Protein AF-A0ABD2X0H5-F1 (afdb_monomer_lite)

pLDDT: mean 82.99, std 13.3, range [27.17, 97.62]

Foldseek 3Di:
DDDQDQKDWDKDWDDLDPPDIEIEIETDDDLPDDVVSLLVVLVVCCVVQQPGPFYKYWYFSNAADVVQQHPDGDPSVVSNCVSCVNRQKDWPRDDNDFQFADPVGGGNRTTMITHPVQSVQKADWDFDPDDPVDRGTDTDIDGHRDDDDPDCPVDDDPPPDPCRQVVQCVLCVQLQPDDFPAQWHWDDDRPDIDIDHDDPDQVVVQVRVLRSLVVSQVSCVVSVHHDPQVPDAAAAADPDPDDDWHWHDHPPDTHIHDQWDADPNQIAGSDLLSLVRLVVLLVVLQVLLVVVVVQQQLPPHDFLVVLVVNLVVSLCSNLPVLLRNLVNVVDCVRCVSSQVSSLSSLCSSLSHDPPFDSLLSCLLSLHQGSSLVSVLVNVCVVVPPPPCNVVSVVVSQVVSLVCLVPDPGQVQLCVVPVRSVCSSPDPDDTNGSVNSCLNRQNDPQQCNVCVVPVVGDQADPVGRVDGGTSVVLVPDPPNDDD

Structure (mmCIF, N/CA/C/O backbone):
data_AF-A0ABD2X0H5-F1
#
_entry.id   AF-A0ABD2X0H5-F1
#
loop_
_atom_site.group_PDB
_atom_site.id
_atom_site.type_symbol
_atom_site.label_atom_id
_atom_site.label_alt_id
_atom_site.label_comp_id
_atom_site.label_asym_id
_atom_site.label_entity_id
_atom_site.label_seq_id
_atom_site.pdbx_PDB_ins_code
_atom_site.Cartn_x
_atom_site.Cartn_y
_atom_site.Cartn_z
_atom_site.occupancy
_atom_site.B_iso_or_equiv
_atom_site.auth_seq_id
_atom_site.auth_comp_id
_atom_site.auth_asym_id
_atom_site.auth_atom_id
_atom_site.pdbx_PDB_model_num
ATOM 1 N N . MET A 1 1 ? 12.742 -14.438 -10.756 1.00 27.17 1 MET A N 1
ATOM 2 C CA . MET A 1 1 ? 14.222 -14.346 -10.771 1.00 27.17 1 MET A CA 1
ATOM 3 C C . MET A 1 1 ? 14.681 -13.813 -9.422 1.00 27.17 1 MET A C 1
ATOM 5 O O . MET A 1 1 ? 14.434 -12.652 -9.131 1.00 27.17 1 MET A O 1
ATOM 9 N N . SER A 1 2 ? 15.278 -14.668 -8.593 1.00 29.08 2 SER A N 1
ATOM 10 C CA . SER A 1 2 ? 15.704 -14.354 -7.225 1.00 29.08 2 SER A CA 1
ATOM 11 C C . SER A 1 2 ? 16.773 -13.254 -7.202 1.00 29.08 2 SER A C 1
ATOM 13 O O . SER A 1 2 ? 17.802 -13.335 -7.887 1.00 29.08 2 SER A O 1
ATOM 15 N N . GLY A 1 3 ? 16.484 -12.186 -6.456 1.00 34.19 3 GLY A N 1
ATOM 16 C CA . GLY A 1 3 ? 17.413 -11.093 -6.197 1.00 34.19 3 GLY A CA 1
ATOM 17 C C . GLY A 1 3 ? 18.642 -11.601 -5.446 1.00 34.19 3 GLY A C 1
ATOM 18 O O . GLY A 1 3 ? 18.549 -12.518 -4.636 1.00 34.19 3 GLY A O 1
ATOM 19 N N . ALA A 1 4 ? 19.805 -11.016 -5.725 1.00 40.25 4 ALA A N 1
ATOM 20 C CA . ALA A 1 4 ? 20.931 -11.124 -4.809 1.00 40.25 4 ALA A CA 1
ATOM 21 C C . ALA A 1 4 ? 20.521 -10.383 -3.527 1.00 40.25 4 ALA A C 1
ATOM 23 O O . ALA A 1 4 ? 20.528 -9.155 -3.497 1.00 40.25 4 ALA A O 1
ATOM 24 N N . GLY A 1 5 ? 20.019 -11.124 -2.537 1.00 53.34 5 GLY A N 1
ATOM 25 C CA . GLY A 1 5 ? 19.718 -10.579 -1.218 1.00 53.34 5 GLY A CA 1
ATOM 26 C C . GLY A 1 5 ? 21.003 -10.157 -0.508 1.00 53.34 5 GLY A C 1
ATOM 27 O O . GLY A 1 5 ? 22.088 -10.616 -0.859 1.00 53.34 5 GLY A O 1
ATOM 28 N N . THR A 1 6 ? 20.882 -9.287 0.487 1.00 69.44 6 THR A N 1
ATOM 29 C CA . THR A 1 6 ? 21.948 -9.034 1.466 1.00 69.44 6 THR A CA 1
ATOM 30 C C . THR A 1 6 ? 21.910 -10.162 2.502 1.00 69.44 6 THR A C 1
ATOM 32 O O . THR A 1 6 ? 20.804 -10.586 2.849 1.00 69.44 6 THR A O 1
ATOM 35 N N . PRO A 1 7 ? 23.051 -10.674 2.998 1.00 70.62 7 PRO A N 1
ATOM 36 C CA . PRO A 1 7 ? 23.034 -11.626 4.103 1.00 70.62 7 PRO A CA 1
ATOM 37 C C . PRO A 1 7 ? 22.394 -10.989 5.341 1.00 70.62 7 PRO A C 1
ATOM 39 O O . PRO A 1 7 ? 22.636 -9.817 5.636 1.00 70.62 7 PRO A O 1
ATOM 42 N N . ILE A 1 8 ? 21.568 -11.752 6.054 1.00 71.25 8 ILE A N 1
ATOM 43 C CA . ILE A 1 8 ? 20.880 -11.302 7.269 1.00 71.25 8 ILE A CA 1
ATOM 44 C C . ILE A 1 8 ? 21.311 -12.203 8.422 1.00 71.25 8 ILE A C 1
ATOM 46 O O . ILE A 1 8 ? 21.348 -13.424 8.294 1.00 71.25 8 ILE A O 1
ATOM 50 N N . LYS A 1 9 ? 21.616 -11.584 9.559 1.00 71.38 9 LYS A N 1
ATOM 51 C CA . LYS A 1 9 ? 21.846 -12.257 10.835 1.00 71.38 9 LYS A CA 1
ATOM 52 C C . LYS A 1 9 ? 21.079 -11.498 11.910 1.00 71.38 9 LYS A C 1
ATOM 54 O O . LYS A 1 9 ? 21.276 -10.291 12.047 1.00 71.38 9 LYS A O 1
ATOM 59 N N . SER A 1 10 ? 20.243 -12.191 12.675 1.00 66.38 10 SER A N 1
ATOM 60 C CA . SER A 1 10 ? 19.565 -11.634 13.850 1.00 66.38 10 SER A CA 1
ATOM 61 C C . SER A 1 10 ? 19.774 -12.527 15.066 1.00 66.38 10 SER A C 1
ATOM 63 O O . SER A 1 10 ? 19.732 -13.749 14.952 1.00 66.38 10 SER A O 1
ATOM 65 N N . ALA A 1 11 ? 19.986 -11.912 16.229 1.00 66.00 11 ALA A N 1
ATOM 66 C CA . ALA A 1 11 ? 20.168 -12.602 17.499 1.00 66.00 11 ALA A CA 1
ATOM 67 C C . ALA A 1 11 ? 18.983 -12.307 18.426 1.00 66.00 11 ALA A C 1
ATOM 69 O O . ALA A 1 11 ? 18.693 -11.143 18.711 1.00 66.00 11 ALA A O 1
ATOM 70 N N . SER A 1 12 ? 18.333 -13.358 18.917 1.00 62.69 12 SER A N 1
ATOM 71 C CA . SER A 1 12 ? 17.186 -13.290 19.826 1.00 62.69 12 SER A CA 1
ATOM 72 C C . SER A 1 12 ? 17.480 -14.084 21.094 1.00 62.69 12 SER A C 1
ATOM 74 O O . SER A 1 12 ? 18.197 -15.083 21.061 1.00 62.69 12 SER A O 1
ATOM 76 N N . PHE A 1 13 ? 16.934 -13.655 22.230 1.00 62.84 13 PHE A N 1
ATOM 77 C CA . PHE A 1 13 ? 17.097 -14.374 23.494 1.00 62.84 13 PHE A CA 1
ATOM 78 C C . PHE A 1 13 ? 15.845 -15.177 23.831 1.00 62.84 13 PHE A C 1
ATOM 80 O O . PHE A 1 13 ? 14.739 -14.652 23.735 1.00 62.84 13 PHE A O 1
ATOM 87 N N . PHE A 1 14 ? 16.024 -16.412 24.297 1.00 57.78 14 PHE A N 1
ATOM 88 C CA . PHE A 1 14 ? 14.943 -17.260 24.800 1.00 57.78 14 PHE A CA 1
ATOM 89 C C . PHE A 1 14 ? 15.342 -17.915 26.127 1.00 57.78 14 PHE A C 1
ATOM 91 O O . PHE A 1 14 ? 16.523 -18.124 26.403 1.00 57.78 14 PHE A O 1
ATOM 98 N N . HIS A 1 15 ? 14.372 -18.232 26.981 1.00 57.41 15 HIS A N 1
ATOM 99 C CA . HIS A 1 15 ? 14.632 -18.748 28.327 1.00 57.41 15 HIS A CA 1
ATOM 100 C C . HIS A 1 15 ? 14.224 -20.220 28.423 1.00 57.41 15 HIS A C 1
ATOM 102 O O . HIS A 1 15 ? 13.106 -20.571 28.061 1.00 57.41 15 HIS A O 1
ATOM 108 N N . LEU A 1 16 ? 15.128 -21.062 28.932 1.00 54.50 16 LEU A N 1
ATOM 109 C CA . LEU A 1 16 ? 14.869 -22.484 29.230 1.00 54.50 16 LEU A CA 1
ATOM 110 C C . LEU A 1 16 ? 14.770 -22.743 30.748 1.00 54.50 16 LEU A C 1
ATOM 112 O O . LEU A 1 16 ? 14.510 -23.861 31.179 1.00 54.50 16 LEU A O 1
ATOM 116 N N . GLY A 1 17 ? 14.945 -21.695 31.563 1.00 52.09 17 GLY A N 1
ATOM 117 C CA . GLY A 1 17 ? 14.845 -21.710 33.021 1.00 52.09 17 GLY A CA 1
ATOM 118 C C . GLY A 1 17 ? 15.084 -20.313 33.623 1.00 52.09 17 GLY A C 1
ATOM 119 O O . GLY A 1 17 ? 15.512 -19.407 32.904 1.00 52.09 17 GLY A O 1
ATOM 120 N N . PRO A 1 18 ? 14.846 -20.117 34.936 1.00 42.19 18 PRO A N 1
ATOM 121 C CA . PRO A 1 18 ? 14.841 -18.799 35.589 1.00 42.19 18 PRO A CA 1
ATOM 122 C C . PRO A 1 18 ? 16.179 -18.045 35.530 1.00 42.19 18 PRO A C 1
ATOM 124 O O . PRO A 1 18 ? 16.180 -16.823 35.596 1.00 42.19 18 PRO A O 1
ATOM 127 N N . ASN A 1 19 ? 17.297 -18.755 35.345 1.00 49.94 19 ASN A N 1
ATOM 128 C CA . ASN A 1 19 ? 18.642 -18.174 35.240 1.00 49.94 19 ASN A CA 1
ATOM 129 C C . ASN A 1 19 ? 19.384 -18.601 33.960 1.00 49.94 19 ASN A C 1
ATOM 131 O O . ASN A 1 19 ? 20.597 -18.429 33.867 1.00 49.94 19 ASN A O 1
ATOM 135 N N . GLN A 1 20 ? 18.679 -19.173 32.976 1.00 57.28 20 GLN A N 1
ATOM 136 C CA . GLN A 1 20 ? 19.289 -19.686 31.748 1.00 57.28 20 GLN A CA 1
ATOM 137 C C . GLN A 1 20 ? 18.771 -18.901 30.545 1.00 57.28 20 GLN A C 1
ATOM 139 O O . GLN A 1 20 ? 17.729 -19.214 29.962 1.00 57.28 20 GLN A O 1
ATOM 144 N N . ARG A 1 21 ? 19.508 -17.838 30.214 1.00 61.00 21 ARG A N 1
ATOM 145 C CA . ARG A 1 21 ? 19.290 -17.008 29.030 1.00 61.00 21 ARG A CA 1
ATOM 146 C C . ARG A 1 21 ? 20.032 -17.639 27.856 1.00 61.00 21 ARG A C 1
ATOM 148 O O . ARG A 1 21 ? 21.257 -17.613 27.813 1.00 61.00 21 ARG A O 1
ATOM 155 N N . ASN A 1 22 ? 19.280 -18.199 26.924 1.00 71.12 22 ASN A N 1
ATOM 156 C CA . ASN A 1 22 ? 19.800 -18.848 25.729 1.00 71.12 22 ASN A CA 1
ATOM 157 C C . ASN A 1 22 ? 19.746 -17.876 24.560 1.00 71.12 22 ASN A C 1
ATOM 159 O O . ASN A 1 22 ? 18.907 -16.969 24.525 1.00 71.12 22 ASN A O 1
ATOM 163 N N . LEU A 1 23 ? 20.646 -18.068 23.606 1.00 77.00 23 LEU A N 1
ATOM 164 C CA . LEU A 1 23 ? 20.748 -17.223 22.427 1.00 77.00 23 LEU A CA 1
ATOM 165 C C . LEU A 1 23 ? 20.395 -18.026 21.180 1.00 77.00 23 LEU A C 1
ATOM 167 O O . LEU A 1 23 ? 20.904 -19.127 20.982 1.00 77.00 23 LEU A O 1
ATOM 171 N N . PHE A 1 24 ? 19.524 -17.463 20.352 1.00 82.38 24 PHE A N 1
ATOM 172 C CA . PHE A 1 24 ? 19.143 -17.998 19.055 1.00 82.38 24 PHE A CA 1
ATOM 173 C C . PHE A 1 24 ? 19.631 -17.046 17.966 1.00 82.38 24 PHE A C 1
ATOM 175 O O . PHE A 1 24 ? 19.215 -15.887 17.926 1.00 82.38 24 PHE A O 1
ATOM 182 N N . PHE A 1 25 ? 20.500 -17.525 17.082 1.00 83.19 25 PHE A N 1
ATOM 183 C CA . PHE A 1 25 ? 20.864 -16.816 15.861 1.00 83.19 25 PHE A CA 1
ATOM 184 C C . PHE A 1 25 ? 20.042 -17.341 14.693 1.00 83.19 25 PHE A C 1
ATOM 186 O O . PHE A 1 25 ? 20.152 -18.513 14.343 1.00 83.19 25 PHE A O 1
ATOM 193 N N . SER A 1 26 ? 19.280 -16.450 14.063 1.00 86.19 26 SER A N 1
ATOM 194 C CA . SER A 1 26 ? 18.659 -16.700 12.764 1.00 86.19 26 SER A CA 1
ATOM 195 C C . SER A 1 26 ? 19.573 -16.169 11.666 1.00 86.19 26 SER A C 1
ATOM 197 O O . SER A 1 26 ? 19.948 -14.991 11.687 1.00 86.19 26 SER A O 1
ATOM 199 N N . VAL A 1 27 ? 19.929 -17.022 10.708 1.00 87.75 27 VAL A N 1
ATOM 200 C CA . VAL A 1 27 ? 20.882 -16.702 9.637 1.00 87.75 27 VAL A CA 1
ATOM 201 C C . VAL A 1 27 ? 20.232 -16.891 8.270 1.00 87.75 27 VAL A C 1
ATOM 203 O O . VAL A 1 27 ? 19.562 -17.884 8.020 1.00 87.75 27 VAL A O 1
ATOM 206 N N . TYR A 1 28 ? 20.449 -15.939 7.369 1.00 90.81 28 TYR A N 1
ATOM 207 C CA . TYR A 1 28 ? 20.113 -16.071 5.957 1.00 90.81 28 TYR A CA 1
ATOM 208 C C . TYR A 1 28 ? 21.317 -15.676 5.105 1.00 90.81 28 TYR A C 1
ATOM 210 O O . TYR A 1 28 ? 21.756 -14.520 5.112 1.00 90.81 28 TYR A O 1
ATOM 218 N N . ALA A 1 29 ? 21.835 -16.637 4.350 1.00 90.25 29 ALA A N 1
ATOM 219 C CA . ALA A 1 29 ? 22.907 -16.462 3.389 1.00 90.25 29 ALA A CA 1
ATOM 220 C C . ALA A 1 29 ? 22.355 -16.682 1.969 1.00 90.25 29 ALA A C 1
ATOM 222 O O . ALA A 1 29 ? 22.099 -17.819 1.584 1.00 90.25 29 ALA A O 1
ATOM 223 N N . PRO A 1 30 ? 22.195 -15.623 1.160 1.00 86.62 30 PRO A N 1
ATOM 224 C CA . PRO A 1 30 ? 21.623 -15.719 -0.178 1.00 86.62 30 PRO A CA 1
ATOM 225 C C . PRO A 1 30 ? 22.343 -16.730 -1.096 1.00 86.62 30 PRO A C 1
ATOM 227 O O . PRO A 1 30 ? 23.578 -16.841 -1.070 1.00 86.62 30 PRO A O 1
ATOM 230 N N . PRO A 1 31 ? 21.631 -17.375 -2.040 1.00 85.75 31 PRO A N 1
ATOM 231 C CA . PRO A 1 31 ? 22.226 -18.371 -2.936 1.00 85.75 31 PRO A CA 1
ATOM 232 C C . PRO A 1 31 ? 23.354 -17.790 -3.799 1.00 85.75 31 PRO A C 1
ATOM 234 O O . PRO A 1 31 ? 24.345 -18.456 -4.084 1.00 85.75 31 PRO A O 1
ATOM 237 N N . ARG A 1 32 ? 23.251 -16.509 -4.175 1.00 86.00 32 ARG A N 1
ATOM 238 C CA . ARG A 1 32 ? 24.222 -15.803 -5.031 1.00 86.00 32 ARG A CA 1
ATOM 239 C C . ARG A 1 32 ? 25.198 -14.898 -4.267 1.00 86.00 32 ARG A C 1
ATOM 241 O O . ARG A 1 32 ? 25.796 -14.025 -4.886 1.00 86.00 32 ARG A O 1
ATOM 248 N N . LEU A 1 33 ? 25.331 -15.069 -2.951 1.00 87.06 33 LEU A N 1
ATOM 249 C CA . LEU A 1 33 ? 26.306 -14.322 -2.151 1.00 87.06 33 LEU A CA 1
ATOM 250 C C . LEU A 1 33 ? 27.745 -14.582 -2.649 1.00 87.06 33 LEU A C 1
ATOM 252 O O . LEU A 1 33 ? 28.077 -15.708 -3.013 1.00 87.06 33 LEU A O 1
ATOM 256 N N . ALA A 1 34 ? 28.612 -13.572 -2.708 1.00 88.38 34 ALA A N 1
ATOM 257 C CA . ALA A 1 34 ? 30.010 -13.833 -3.051 1.00 88.38 34 ALA A CA 1
ATOM 258 C C . ALA A 1 34 ? 30.678 -14.635 -1.923 1.00 88.38 34 ALA A C 1
ATOM 260 O O . ALA A 1 34 ? 30.362 -14.423 -0.753 1.00 88.38 34 ALA A O 1
ATOM 261 N N . ASP A 1 35 ? 31.609 -15.535 -2.251 1.00 86.69 35 ASP A N 1
ATOM 262 C CA . ASP A 1 35 ? 32.238 -16.381 -1.229 1.00 86.69 35 ASP A CA 1
ATOM 263 C C . ASP A 1 35 ? 32.941 -15.538 -0.157 1.00 86.69 35 ASP A C 1
ATOM 265 O O . ASP A 1 35 ? 32.780 -15.815 1.025 1.00 86.69 35 ASP A O 1
ATOM 269 N N . GLY A 1 36 ? 33.610 -14.442 -0.542 1.00 87.69 36 GLY A N 1
ATOM 270 C CA . GLY A 1 36 ? 34.208 -13.482 0.397 1.00 87.69 36 GLY A CA 1
ATOM 271 C C . GLY A 1 36 ? 33.214 -12.928 1.425 1.00 87.69 36 GLY A C 1
ATOM 272 O O . GLY A 1 36 ? 33.494 -12.954 2.621 1.00 87.69 36 GLY A O 1
ATOM 273 N N . ASP A 1 37 ? 32.027 -12.513 0.977 1.00 88.81 37 ASP A N 1
ATOM 274 C CA . ASP A 1 37 ? 30.971 -12.001 1.860 1.00 88.81 37 ASP A CA 1
ATOM 275 C C . ASP A 1 37 ? 30.382 -13.109 2.747 1.00 88.81 37 ASP A C 1
ATOM 277 O O . ASP A 1 37 ? 29.987 -12.856 3.887 1.00 88.81 37 ASP A O 1
ATOM 281 N N . PHE A 1 38 ? 30.341 -14.350 2.249 1.00 90.75 38 PHE A N 1
ATOM 282 C CA . PHE A 1 38 ? 29.941 -15.515 3.037 1.00 90.75 38 PHE A CA 1
ATOM 283 C C . PHE A 1 38 ? 30.953 -15.807 4.155 1.00 90.75 38 PHE A C 1
ATOM 285 O O . PHE A 1 38 ? 30.546 -16.011 5.296 1.00 90.75 38 PHE A O 1
ATOM 292 N N . TYR A 1 39 ? 32.260 -15.736 3.876 1.00 90.44 39 TYR A N 1
ATOM 293 C CA . TYR A 1 39 ? 33.292 -15.844 4.914 1.00 90.44 39 TYR A CA 1
ATOM 294 C C . TYR A 1 39 ? 33.156 -14.732 5.959 1.00 90.44 39 TYR A C 1
ATOM 296 O O . TYR A 1 39 ? 33.197 -15.015 7.152 1.00 90.44 39 TYR A O 1
ATOM 304 N N . THR A 1 40 ? 32.925 -13.482 5.542 1.00 90.56 40 THR A N 1
ATOM 305 C CA . THR A 1 40 ? 32.690 -12.370 6.480 1.00 90.56 40 THR A CA 1
ATOM 306 C C . THR A 1 40 ? 31.456 -12.603 7.355 1.00 90.56 40 THR A C 1
ATOM 308 O O . THR A 1 40 ? 31.511 -12.362 8.561 1.00 90.56 40 THR A O 1
ATOM 311 N N . LEU A 1 41 ? 30.355 -13.111 6.788 1.00 90.12 41 LEU A N 1
ATOM 312 C CA . LEU A 1 41 ? 29.164 -13.483 7.557 1.00 90.12 41 LEU A CA 1
ATOM 313 C C . LEU A 1 41 ? 29.497 -14.525 8.635 1.00 90.12 41 LEU A C 1
ATOM 315 O O . LEU A 1 41 ? 29.102 -14.343 9.787 1.00 90.12 41 LEU A O 1
ATOM 319 N N . LEU A 1 42 ? 30.234 -15.580 8.277 1.00 91.38 42 LEU A N 1
ATOM 320 C CA . LEU A 1 42 ? 30.636 -16.632 9.213 1.00 91.38 42 LEU A CA 1
ATOM 321 C C . LEU A 1 42 ? 31.544 -16.092 10.324 1.00 91.38 42 LEU A C 1
ATOM 323 O O . LEU A 1 42 ? 31.273 -16.356 11.494 1.00 91.38 42 LEU A O 1
ATOM 327 N N . THR A 1 43 ? 32.553 -15.282 9.992 1.00 90.19 43 THR A N 1
ATOM 328 C CA . THR A 1 43 ? 33.430 -14.643 10.989 1.00 90.19 43 THR A CA 1
ATOM 329 C C . THR A 1 43 ? 32.624 -13.818 11.991 1.00 90.19 43 THR A C 1
ATOM 331 O O . THR A 1 43 ? 32.795 -13.976 13.197 1.00 90.19 43 THR A O 1
ATOM 334 N N . ASN A 1 44 ? 31.667 -13.017 11.514 1.00 88.50 44 ASN A N 1
ATOM 335 C CA . ASN A 1 44 ? 30.814 -12.203 12.382 1.00 88.50 44 ASN A CA 1
ATOM 336 C C . ASN A 1 44 ? 29.892 -13.046 13.280 1.00 88.50 44 ASN A C 1
ATOM 338 O O . ASN A 1 44 ? 29.502 -12.599 14.357 1.00 88.50 44 ASN A O 1
ATOM 342 N N . ILE A 1 45 ? 29.462 -14.228 12.826 1.00 88.56 45 ILE A N 1
ATOM 343 C CA . ILE A 1 45 ? 28.702 -15.165 13.666 1.00 88.56 45 ILE A CA 1
ATOM 344 C C . ILE A 1 45 ? 29.619 -15.722 14.755 1.00 88.56 45 ILE A C 1
ATOM 346 O O . ILE A 1 45 ? 29.235 -15.711 15.921 1.00 88.56 45 ILE A O 1
ATOM 350 N N . ILE A 1 46 ? 30.833 -16.152 14.394 1.00 87.94 46 ILE A N 1
ATOM 351 C CA . ILE A 1 46 ? 31.800 -16.713 15.344 1.00 87.94 46 ILE A CA 1
ATOM 352 C C . ILE A 1 46 ? 32.136 -15.711 16.444 1.00 87.94 46 ILE A C 1
ATOM 354 O O . ILE A 1 46 ? 32.051 -16.055 17.621 1.00 87.94 46 ILE A O 1
ATOM 358 N N . GLU A 1 47 ? 32.487 -14.478 16.080 1.00 86.81 47 GLU A N 1
ATOM 359 C CA . GLU A 1 47 ? 32.892 -13.451 17.044 1.00 86.81 47 GLU A CA 1
ATOM 360 C C . GLU A 1 47 ? 31.794 -13.149 18.071 1.00 86.81 47 GLU A C 1
ATOM 362 O O . GLU A 1 47 ? 32.076 -13.037 19.263 1.00 86.81 47 GLU A O 1
ATOM 367 N N . GLU A 1 48 ? 30.533 -13.079 17.642 1.00 84.94 48 GLU A N 1
ATOM 368 C CA . GLU A 1 48 ? 29.413 -12.795 18.544 1.00 84.94 48 GLU A CA 1
ATOM 369 C C . GLU A 1 48 ? 28.958 -14.015 19.357 1.00 84.94 48 GLU A C 1
ATOM 371 O O . GLU A 1 48 ? 28.455 -13.861 20.475 1.00 84.94 48 GLU A O 1
ATOM 376 N N . ALA A 1 49 ? 29.119 -15.222 18.812 1.00 85.12 49 ALA A N 1
ATOM 377 C CA . ALA A 1 49 ? 28.660 -16.464 19.428 1.00 85.12 49 ALA A CA 1
ATOM 378 C C . ALA A 1 49 ? 29.702 -17.128 20.346 1.00 85.12 49 ALA A C 1
ATOM 380 O O . ALA A 1 49 ? 29.337 -18.011 21.130 1.00 85.12 49 ALA A O 1
ATOM 381 N N . ARG A 1 50 ? 30.978 -16.720 20.272 1.00 82.19 50 ARG A N 1
ATOM 382 C CA . ARG A 1 50 ? 32.118 -17.392 20.923 1.00 82.19 50 ARG A CA 1
ATOM 383 C C . ARG A 1 50 ? 31.886 -17.701 22.403 1.00 82.19 50 ARG A C 1
ATOM 385 O O . ARG A 1 50 ? 32.031 -18.849 22.803 1.00 82.19 50 ARG A O 1
ATOM 392 N N . ASP A 1 51 ? 31.421 -16.710 23.164 1.00 81.19 51 ASP A N 1
ATOM 393 C CA . ASP A 1 51 ? 31.250 -16.797 24.625 1.00 81.19 51 ASP A CA 1
ATOM 394 C C . ASP A 1 51 ? 29.779 -16.936 25.054 1.00 81.19 51 ASP A C 1
ATOM 396 O O . ASP A 1 51 ? 29.405 -16.649 26.195 1.00 81.19 51 ASP A O 1
ATOM 400 N N . LYS A 1 52 ? 28.893 -17.302 24.122 1.00 78.69 52 LYS A N 1
ATOM 401 C CA . LYS A 1 52 ? 27.451 -17.394 24.368 1.00 78.69 52 LYS A CA 1
ATOM 402 C C . LYS A 1 52 ? 27.045 -18.854 24.418 1.00 78.69 52 LYS A C 1
ATOM 404 O O . LYS A 1 52 ? 27.056 -19.541 23.400 1.00 78.69 52 LYS A O 1
ATOM 409 N N . ARG A 1 53 ? 26.684 -19.328 25.607 1.00 78.06 53 ARG A N 1
ATOM 410 C CA . ARG A 1 53 ? 26.121 -20.661 25.842 1.00 78.06 53 ARG A CA 1
ATOM 411 C C . ARG A 1 53 ? 25.009 -20.555 26.894 1.00 78.06 53 ARG A C 1
ATOM 413 O O . ARG A 1 53 ? 25.194 -19.813 27.861 1.00 78.06 53 ARG A O 1
ATOM 420 N N . PRO A 1 54 ? 23.886 -21.278 26.744 1.00 80.81 54 PRO A N 1
ATOM 421 C CA . PRO A 1 54 ? 23.556 -22.194 25.643 1.00 80.81 54 PRO A CA 1
ATOM 422 C C . PRO A 1 54 ? 23.128 -21.463 24.357 1.00 80.81 54 PRO A C 1
ATOM 424 O O . PRO A 1 54 ? 22.598 -20.349 24.411 1.00 80.81 54 PRO A O 1
ATOM 427 N N . LEU A 1 55 ? 23.387 -22.081 23.202 1.00 86.06 55 LEU A N 1
ATOM 428 C CA . LEU A 1 55 ? 23.323 -21.441 21.883 1.00 86.06 55 LEU A CA 1
ATOM 429 C C . LEU A 1 55 ? 22.614 -22.324 20.855 1.00 86.06 55 LEU A C 1
ATOM 431 O O . LEU A 1 55 ? 22.889 -23.520 20.780 1.00 86.06 55 LEU A O 1
ATOM 435 N N . ILE A 1 56 ? 21.774 -21.711 20.021 1.00 88.94 56 ILE A N 1
ATOM 436 C CA . ILE A 1 56 ? 21.253 -22.295 18.781 1.00 88.94 56 ILE A CA 1
ATOM 437 C C . ILE A 1 56 ? 21.577 -21.344 17.628 1.00 88.94 56 ILE A C 1
ATOM 439 O O . ILE A 1 56 ? 21.403 -20.131 17.750 1.00 88.94 56 ILE A O 1
ATOM 443 N N . ILE A 1 57 ? 22.035 -21.889 16.506 1.00 91.19 57 ILE A N 1
ATOM 444 C CA . ILE A 1 57 ? 22.225 -21.165 15.249 1.00 91.19 57 ILE A CA 1
ATOM 445 C C . ILE A 1 57 ? 21.426 -21.904 14.183 1.00 91.19 57 ILE A C 1
ATOM 447 O O . ILE A 1 57 ? 21.705 -23.071 13.919 1.00 91.19 57 ILE A O 1
ATOM 451 N N . ALA A 1 58 ? 20.451 -21.249 13.563 1.00 92.06 58 ALA A N 1
ATOM 452 C CA . ALA A 1 58 ? 19.632 -21.873 12.536 1.00 92.06 58 ALA A CA 1
ATOM 453 C C . ALA A 1 58 ? 19.312 -20.929 11.377 1.00 92.06 58 ALA A C 1
ATOM 455 O O . ALA A 1 58 ? 19.270 -19.709 11.542 1.00 92.06 58 ALA A O 1
ATOM 456 N N . GLY A 1 59 ? 19.055 -21.501 10.206 1.00 90.94 59 GLY A N 1
ATOM 457 C CA . GLY A 1 59 ? 18.506 -20.778 9.064 1.00 90.94 59 GLY A CA 1
ATOM 458 C C . GLY A 1 59 ? 19.040 -21.266 7.724 1.00 90.94 59 GLY A C 1
ATOM 459 O O . GLY A 1 59 ? 19.668 -22.321 7.644 1.00 90.94 59 GLY A O 1
ATOM 460 N N . ASP A 1 60 ? 18.774 -20.500 6.670 1.00 92.31 60 ASP A N 1
ATOM 461 C CA . ASP A 1 60 ? 19.143 -20.846 5.297 1.00 92.31 60 ASP A CA 1
ATOM 462 C C . ASP A 1 60 ? 20.572 -20.384 4.997 1.00 92.31 60 ASP A C 1
ATOM 464 O O . ASP A 1 60 ? 20.845 -19.194 4.812 1.00 92.31 60 ASP A O 1
ATOM 468 N N . PHE A 1 61 ? 21.498 -21.337 4.927 1.00 91.69 61 PHE A N 1
ATOM 469 C CA . PHE A 1 61 ? 22.905 -21.061 4.638 1.00 91.69 61 PHE A CA 1
ATOM 470 C C . PHE A 1 61 ? 23.249 -21.175 3.151 1.00 91.69 61 PHE A C 1
ATOM 472 O O . PHE A 1 61 ? 24.363 -20.811 2.753 1.00 91.69 61 PHE A O 1
ATOM 479 N N . ASN A 1 62 ? 22.348 -21.716 2.321 1.00 92.50 62 ASN A N 1
ATOM 480 C CA . ASN A 1 62 ? 22.639 -22.090 0.933 1.00 92.50 62 ASN A CA 1
ATOM 481 C C . ASN A 1 62 ? 23.967 -22.876 0.779 1.00 92.50 62 ASN A C 1
ATOM 483 O O . ASN A 1 62 ? 24.693 -22.732 -0.211 1.00 92.50 62 ASN A O 1
ATOM 487 N N . ALA A 1 63 ? 24.305 -23.708 1.769 1.00 91.69 63 ALA A N 1
ATOM 488 C CA . ALA A 1 63 ? 25.537 -24.487 1.827 1.00 91.69 63 ALA A CA 1
ATOM 489 C C . ALA A 1 63 ? 25.237 -25.965 1.535 1.00 91.69 63 ALA A C 1
ATOM 491 O O . ALA A 1 63 ? 24.453 -26.601 2.229 1.00 91.69 63 ALA A O 1
ATOM 492 N N . TRP A 1 64 ? 25.847 -26.515 0.484 1.00 92.38 64 TRP A N 1
ATOM 493 C CA . TRP A 1 64 ? 25.570 -27.876 0.015 1.00 92.38 64 TRP A CA 1
ATOM 494 C C . TRP A 1 64 ? 26.645 -28.836 0.521 1.00 92.38 64 TRP A C 1
ATOM 496 O O . TRP A 1 64 ? 27.808 -28.647 0.159 1.00 92.38 64 TRP A O 1
ATOM 506 N N . SER A 1 65 ? 26.265 -29.843 1.314 1.00 88.88 65 SER A N 1
ATOM 507 C CA . SER A 1 65 ? 27.145 -30.920 1.790 1.00 88.88 65 SER A CA 1
ATOM 508 C C . SER A 1 65 ? 26.465 -32.278 1.756 1.00 88.88 65 SER A C 1
ATOM 510 O O . SER A 1 65 ? 25.292 -32.397 2.112 1.00 88.88 65 SER A O 1
ATOM 512 N N . THR A 1 66 ? 27.224 -33.313 1.412 1.00 87.06 66 THR A N 1
ATOM 513 C CA . THR A 1 66 ? 26.799 -34.705 1.598 1.00 87.06 66 THR A CA 1
ATOM 514 C C . THR A 1 66 ? 26.577 -35.059 3.068 1.00 87.06 66 THR A C 1
ATOM 516 O O . THR A 1 66 ? 25.748 -35.914 3.348 1.00 87.06 66 THR A O 1
ATOM 519 N N . GLU A 1 67 ? 27.243 -34.363 3.999 1.00 79.81 67 GLU A N 1
ATOM 520 C CA . GLU A 1 67 ? 27.118 -34.567 5.457 1.00 79.81 67 GLU A CA 1
ATOM 521 C C . GLU A 1 67 ? 25.695 -34.347 5.992 1.00 79.81 67 GLU A C 1
ATOM 523 O O . GLU A 1 67 ? 25.317 -34.919 7.006 1.00 79.81 67 GLU A O 1
ATOM 528 N N . TRP A 1 68 ? 24.896 -33.524 5.311 1.00 86.19 68 TRP A N 1
ATOM 529 C CA . TRP A 1 68 ? 23.509 -33.240 5.685 1.00 86.19 68 TRP A CA 1
ATOM 530 C C . TRP A 1 68 ? 22.523 -33.561 4.562 1.00 86.19 68 TRP A C 1
ATOM 532 O O . TRP A 1 68 ? 21.468 -32.949 4.466 1.00 86.19 68 TRP A O 1
ATOM 542 N N . GLY A 1 69 ? 22.868 -34.502 3.678 1.00 82.62 69 GLY A N 1
ATOM 543 C CA . GLY A 1 69 ? 21.921 -35.054 2.703 1.00 82.62 69 GLY A CA 1
ATOM 544 C C . GLY A 1 69 ? 21.830 -34.313 1.362 1.00 82.62 69 GLY A C 1
ATOM 545 O O . GLY A 1 69 ? 20.958 -34.618 0.547 1.00 82.62 69 GLY A O 1
ATOM 546 N N . CYS A 1 70 ? 22.728 -33.365 1.058 1.00 85.88 70 CYS A N 1
ATOM 547 C CA . CYS A 1 70 ? 22.841 -32.848 -0.312 1.00 85.88 70 CYS A CA 1
ATOM 548 C C . CYS A 1 70 ? 23.603 -33.822 -1.222 1.00 85.88 70 CYS A C 1
ATOM 550 O O . CYS A 1 70 ? 24.457 -34.589 -0.796 1.00 85.88 70 CYS A O 1
ATOM 552 N N . ARG A 1 71 ? 23.363 -33.731 -2.535 1.00 85.56 71 ARG A N 1
ATOM 553 C CA . ARG A 1 71 ? 24.001 -34.613 -3.534 1.00 85.56 71 ARG A CA 1
ATOM 554 C C . ARG A 1 71 ? 25.505 -34.388 -3.714 1.00 85.56 71 ARG A C 1
ATOM 556 O O . ARG A 1 71 ? 26.186 -35.250 -4.256 1.00 85.56 71 ARG A O 1
ATOM 563 N N . VAL A 1 72 ? 25.995 -33.201 -3.363 1.00 86.38 72 VAL A N 1
ATOM 564 C CA . VAL A 1 72 ? 27.387 -32.783 -3.555 1.00 86.38 72 VAL A CA 1
ATOM 565 C C . VAL A 1 72 ? 27.813 -31.858 -2.426 1.00 86.38 72 VAL A C 1
ATOM 567 O O . VAL A 1 72 ? 27.005 -31.060 -1.947 1.00 86.38 72 VAL A O 1
ATOM 570 N N . THR A 1 73 ? 29.095 -31.914 -2.073 1.00 87.69 73 THR A N 1
ATOM 571 C CA . THR A 1 73 ? 29.722 -30.950 -1.167 1.00 87.69 73 THR A CA 1
ATOM 572 C C . THR A 1 73 ? 30.360 -29.815 -1.957 1.00 87.69 73 THR A C 1
ATOM 574 O O . THR A 1 73 ? 31.068 -30.047 -2.937 1.00 87.69 73 THR A O 1
ATOM 577 N N . ARG A 1 74 ? 30.077 -28.571 -1.563 1.00 90.44 74 ARG A N 1
ATOM 578 C CA . ARG A 1 74 ? 30.608 -27.351 -2.189 1.00 90.44 74 ARG A CA 1
ATOM 579 C C . ARG A 1 74 ? 31.430 -26.534 -1.197 1.00 90.44 74 ARG A C 1
ATOM 581 O O . ARG A 1 74 ? 31.284 -26.677 0.011 1.00 90.44 74 ARG A O 1
ATOM 588 N N . GLN A 1 75 ? 32.221 -25.601 -1.722 1.00 89.38 75 GLN A N 1
ATOM 589 C CA . GLN A 1 75 ? 33.142 -24.766 -0.945 1.00 89.38 75 GLN A CA 1
ATOM 590 C C . GLN A 1 75 ? 32.487 -24.044 0.245 1.00 89.38 75 GLN A C 1
ATOM 592 O O . GLN A 1 75 ? 33.077 -23.993 1.319 1.00 89.38 75 GLN A O 1
ATOM 597 N N . ARG A 1 76 ? 31.253 -23.536 0.097 1.00 92.44 76 ARG A N 1
ATOM 598 C CA . ARG A 1 76 ? 30.531 -22.896 1.211 1.00 92.44 76 ARG A CA 1
ATOM 599 C C . ARG A 1 76 ? 30.232 -23.845 2.368 1.00 92.44 76 ARG A C 1
ATOM 601 O O . ARG A 1 76 ? 30.283 -23.420 3.512 1.00 92.44 76 ARG A O 1
ATOM 608 N N . ALA A 1 77 ? 29.930 -25.111 2.089 1.00 90.06 77 ALA A N 1
ATOM 609 C CA . ALA A 1 77 ? 29.713 -26.086 3.150 1.00 90.06 77 ALA A CA 1
ATOM 610 C C . ALA A 1 77 ? 31.005 -26.407 3.895 1.00 90.06 77 ALA A C 1
ATOM 612 O O . ALA A 1 77 ? 30.987 -26.459 5.118 1.00 90.06 77 ALA A O 1
ATOM 613 N N . THR A 1 78 ? 32.121 -26.545 3.175 1.00 87.81 78 THR A N 1
ATOM 614 C CA . THR A 1 78 ? 33.445 -26.700 3.791 1.00 87.81 78 THR A CA 1
ATOM 615 C C . THR A 1 78 ? 33.768 -25.505 4.686 1.00 87.81 78 THR A C 1
ATOM 617 O O . THR A 1 78 ? 34.067 -25.686 5.857 1.00 87.81 78 THR A O 1
ATOM 620 N N . ALA A 1 79 ? 33.588 -24.281 4.179 1.00 91.12 79 ALA A N 1
ATOM 621 C CA . ALA A 1 79 ? 33.803 -23.058 4.950 1.00 91.12 79 ALA A CA 1
ATOM 622 C C . ALA A 1 79 ? 32.920 -22.974 6.204 1.00 91.12 79 ALA A C 1
ATOM 624 O O . ALA A 1 79 ? 33.388 -22.548 7.255 1.00 91.12 79 ALA A O 1
ATOM 625 N N . LEU A 1 80 ? 31.649 -23.373 6.096 1.00 93.38 80 LEU A N 1
ATOM 626 C CA . LEU A 1 80 ? 30.711 -23.387 7.216 1.00 93.38 80 LEU A CA 1
ATOM 627 C C . LEU A 1 80 ? 31.117 -24.414 8.277 1.00 93.38 80 LEU A C 1
ATOM 629 O O . LEU A 1 80 ? 31.108 -24.087 9.461 1.00 93.38 80 LEU A O 1
ATOM 633 N N . LEU A 1 81 ? 31.492 -25.626 7.863 1.00 86.75 81 LEU A N 1
ATOM 634 C CA . LEU A 1 81 ? 31.961 -26.678 8.766 1.00 86.75 81 LEU A CA 1
ATOM 635 C C . LEU A 1 81 ? 33.242 -26.257 9.495 1.00 86.75 81 LEU A C 1
ATOM 637 O O . LEU A 1 81 ? 33.290 -26.348 10.720 1.00 86.75 81 LEU A O 1
ATOM 641 N N . ASP A 1 82 ? 34.228 -25.719 8.773 1.00 84.00 82 ASP A N 1
ATOM 642 C CA . ASP A 1 82 ? 35.481 -25.221 9.356 1.00 84.00 82 ASP A CA 1
ATOM 643 C C . ASP A 1 82 ? 35.224 -24.081 10.352 1.00 84.00 82 ASP A C 1
ATOM 645 O O . ASP A 1 82 ? 35.790 -24.047 11.446 1.00 84.00 82 ASP A O 1
ATOM 649 N N . ALA A 1 83 ? 34.330 -23.156 9.994 1.00 87.06 83 ALA A N 1
ATOM 650 C CA . ALA A 1 83 ? 33.922 -22.048 10.845 1.00 87.06 83 ALA A CA 1
ATOM 651 C C . ALA A 1 83 ? 33.251 -22.540 12.136 1.00 87.06 83 ALA A C 1
ATOM 653 O O . ALA A 1 83 ? 33.636 -22.141 13.237 1.00 87.06 83 ALA A O 1
ATOM 654 N N . PHE A 1 84 ? 32.247 -23.409 12.024 1.00 89.44 84 PHE A N 1
ATOM 655 C CA . PHE A 1 84 ? 31.420 -23.815 13.162 1.00 89.44 84 PHE A CA 1
ATOM 656 C C . PHE A 1 84 ? 32.090 -24.880 14.035 1.00 89.44 84 PHE A C 1
ATOM 658 O O . PHE A 1 84 ? 31.767 -24.967 15.219 1.00 89.44 84 PHE A O 1
ATOM 665 N N . ALA A 1 85 ? 33.103 -25.588 13.525 1.00 82.69 85 ALA A N 1
ATOM 666 C CA . ALA A 1 85 ? 33.984 -26.420 14.343 1.00 82.69 85 ALA A CA 1
ATOM 667 C C . ALA A 1 85 ? 34.659 -25.622 15.478 1.00 82.69 85 ALA A C 1
ATOM 669 O O . ALA A 1 85 ? 34.967 -26.183 16.527 1.00 82.69 85 ALA A O 1
ATOM 670 N N . THR A 1 86 ? 34.838 -24.304 15.314 1.00 83.81 86 THR A N 1
ATOM 671 C CA . THR A 1 86 ? 35.396 -23.424 16.359 1.00 83.81 86 THR A CA 1
ATOM 672 C C . THR A 1 86 ? 34.394 -23.021 17.449 1.00 83.81 86 THR A C 1
ATOM 674 O O . THR A 1 86 ? 34.801 -22.474 18.474 1.00 83.81 86 THR A O 1
ATOM 677 N N . LEU A 1 87 ? 33.094 -23.272 17.247 1.00 81.94 87 LEU A N 1
ATOM 678 C CA . LEU A 1 87 ? 32.006 -22.832 18.126 1.00 81.94 87 LEU A CA 1
ATOM 679 C C . LEU A 1 87 ? 31.443 -23.939 19.030 1.00 81.94 87 LEU A C 1
ATOM 681 O O . LEU A 1 87 ? 30.420 -23.705 19.663 1.00 81.94 87 LEU A O 1
ATOM 685 N N . GLU A 1 88 ? 32.078 -25.113 19.125 1.00 85.19 88 GLU A N 1
ATOM 686 C CA . GLU A 1 88 ? 31.597 -26.250 19.945 1.00 85.19 88 GLU A CA 1
ATOM 687 C C . GLU A 1 88 ? 30.085 -26.514 19.760 1.00 85.19 88 GLU A C 1
ATOM 689 O O . GLU A 1 88 ? 29.331 -26.754 20.708 1.00 85.19 88 GLU A O 1
ATOM 694 N N . VAL A 1 89 ? 29.620 -26.403 18.513 1.00 88.31 89 VAL A N 1
ATOM 695 C CA . VAL A 1 89 ? 28.235 -26.671 18.125 1.00 88.31 89 VAL A CA 1
ATOM 696 C C . VAL A 1 89 ? 28.138 -27.981 17.354 1.00 88.31 89 VAL A C 1
ATOM 698 O O . VAL A 1 89 ? 29.050 -28.372 16.628 1.00 88.31 89 VAL A O 1
ATOM 701 N N . VAL A 1 90 ? 26.998 -28.644 17.493 1.00 88.88 90 VAL A N 1
ATOM 702 C CA . VAL A 1 90 ? 26.650 -29.900 16.835 1.00 88.88 90 VAL A CA 1
ATOM 703 C C . VAL A 1 90 ? 25.527 -29.634 15.840 1.00 88.88 90 VAL A C 1
ATOM 705 O O . VAL A 1 90 ? 24.575 -28.914 16.151 1.00 88.88 90 VAL A O 1
ATOM 708 N N . LEU A 1 91 ? 25.639 -30.208 14.642 1.00 90.56 91 LEU A N 1
ATOM 709 C CA . LEU A 1 91 ? 24.579 -30.187 13.638 1.00 90.56 91 LEU A CA 1
ATOM 710 C C . LEU A 1 91 ? 23.416 -31.087 14.083 1.00 90.56 91 LEU A C 1
ATOM 712 O O . LEU A 1 91 ? 23.630 -32.251 14.415 1.00 90.56 91 LEU A O 1
ATOM 716 N N . LEU A 1 92 ? 22.195 -30.554 14.067 1.00 89.50 92 LEU A N 1
ATOM 717 C CA . LEU A 1 92 ? 20.983 -31.263 14.496 1.00 89.50 92 LEU A CA 1
ATOM 718 C C . LEU A 1 92 ? 20.164 -31.847 13.347 1.00 89.50 92 LEU A C 1
ATOM 720 O O . LEU A 1 92 ? 19.283 -32.670 13.593 1.00 89.50 92 LEU A O 1
ATOM 724 N N . ASN A 1 93 ? 20.421 -31.413 12.112 1.00 88.94 93 ASN A N 1
ATOM 725 C CA . ASN A 1 93 ? 19.744 -31.946 10.938 1.00 88.94 93 ASN A CA 1
ATOM 726 C C . ASN A 1 93 ? 19.926 -33.467 10.882 1.00 88.94 93 ASN A C 1
ATOM 728 O O . ASN A 1 93 ? 21.050 -33.965 10.867 1.00 88.94 93 ASN A O 1
ATOM 732 N N . THR A 1 94 ? 18.813 -34.195 10.854 1.00 78.56 94 THR A N 1
ATOM 733 C CA . THR A 1 94 ? 18.785 -35.660 10.803 1.00 78.56 94 THR A CA 1
ATOM 734 C C . THR A 1 94 ? 17.816 -36.138 9.726 1.00 78.56 94 THR A C 1
ATOM 736 O O . THR A 1 94 ? 16.782 -35.520 9.481 1.00 78.56 94 THR A O 1
ATOM 739 N N . GLY A 1 95 ? 18.151 -37.256 9.080 1.00 72.19 95 GLY A N 1
ATOM 740 C CA . GLY A 1 95 ? 17.380 -37.807 7.963 1.00 72.19 95 GLY A CA 1
ATOM 741 C C . GLY A 1 95 ? 17.676 -37.139 6.614 1.00 72.19 95 GLY A C 1
ATOM 742 O O . GLY A 1 95 ? 18.472 -36.209 6.522 1.00 72.19 95 GLY A O 1
ATOM 743 N N . ASP A 1 96 ? 17.010 -37.637 5.568 1.00 72.00 96 ASP A N 1
ATOM 744 C CA . ASP A 1 96 ? 17.265 -37.260 4.166 1.00 72.00 96 ASP A CA 1
ATOM 745 C C . ASP A 1 96 ? 16.148 -36.387 3.558 1.00 72.00 96 ASP A C 1
ATOM 747 O O . ASP A 1 96 ? 16.096 -36.171 2.343 1.00 72.00 96 ASP A O 1
ATOM 751 N N . THR A 1 97 ? 15.216 -35.899 4.384 1.00 85.44 97 THR A N 1
ATOM 752 C CA . THR A 1 97 ? 14.096 -35.072 3.917 1.00 85.44 97 THR A CA 1
ATOM 753 C C . THR A 1 97 ? 14.602 -33.684 3.508 1.00 85.44 97 THR A C 1
ATOM 755 O O . THR A 1 97 ? 15.239 -33.004 4.315 1.00 85.44 97 THR A O 1
ATOM 758 N N . PRO A 1 98 ? 14.332 -33.222 2.273 1.00 87.19 98 PRO A N 1
ATOM 759 C CA . PRO A 1 98 ? 14.849 -31.947 1.796 1.00 87.19 98 PRO A CA 1
ATOM 760 C C . PRO A 1 98 ? 14.166 -30.762 2.483 1.00 87.19 98 PRO A C 1
ATOM 762 O O . PRO A 1 98 ? 12.941 -30.688 2.526 1.00 87.19 98 PRO A O 1
ATOM 765 N N . THR A 1 99 ? 14.953 -29.790 2.945 1.00 88.69 99 THR A N 1
ATOM 766 C CA . THR A 1 99 ? 14.425 -28.536 3.511 1.00 88.69 99 THR A CA 1
ATOM 767 C C . THR A 1 99 ? 14.040 -27.532 2.428 1.00 88.69 99 THR A C 1
ATOM 769 O O . THR A 1 99 ? 13.233 -26.647 2.670 1.00 88.69 99 THR A O 1
ATOM 772 N N . PHE A 1 100 ? 14.557 -27.700 1.211 1.00 89.38 100 PHE A N 1
ATOM 773 C CA . PHE A 1 100 ? 14.246 -26.874 0.051 1.00 89.38 100 PHE A CA 1
ATOM 774 C C . PHE A 1 100 ? 13.804 -27.734 -1.136 1.00 89.38 100 PHE A C 1
ATOM 776 O O . PHE A 1 100 ? 14.426 -28.749 -1.463 1.00 89.38 100 PHE A O 1
ATOM 783 N N . SER A 1 101 ? 12.732 -27.311 -1.802 1.00 85.81 101 SER A N 1
ATOM 784 C CA . SER A 1 101 ? 12.089 -27.976 -2.936 1.00 85.81 101 SER A CA 1
ATOM 785 C C . SER A 1 101 ? 11.759 -26.956 -4.026 1.00 85.81 101 SER A C 1
ATOM 787 O O . SER A 1 101 ? 10.700 -26.332 -4.014 1.00 85.81 101 SER A O 1
ATOM 789 N N . GLY A 1 102 ? 12.665 -26.793 -4.991 1.00 81.19 102 GLY A N 1
ATOM 790 C CA . GLY A 1 102 ? 12.521 -25.820 -6.071 1.00 81.19 102 GLY A CA 1
ATOM 791 C C . GLY A 1 102 ? 12.358 -26.451 -7.460 1.00 81.19 102 GLY A C 1
ATOM 792 O O . GLY A 1 102 ? 12.559 -27.653 -7.643 1.00 81.19 102 GLY A O 1
ATOM 793 N N . PRO A 1 103 ? 12.103 -25.633 -8.501 1.00 69.06 103 PRO A N 1
ATOM 794 C CA . PRO A 1 103 ? 11.964 -26.105 -9.886 1.00 69.06 103 PRO A CA 1
ATOM 795 C C . PRO A 1 103 ? 13.206 -26.825 -10.437 1.00 69.06 103 PRO A C 1
ATOM 797 O O . PRO A 1 103 ? 13.126 -27.549 -11.422 1.00 69.06 103 PRO A O 1
ATOM 800 N N . MET A 1 104 ? 14.369 -26.581 -9.826 1.00 70.00 104 MET A N 1
ATOM 801 C CA . MET A 1 104 ? 15.674 -27.116 -10.230 1.00 70.00 104 MET A CA 1
ATOM 802 C C . MET A 1 104 ? 16.106 -28.332 -9.389 1.00 70.00 104 MET A C 1
ATOM 804 O O . MET A 1 104 ? 17.194 -28.863 -9.610 1.00 70.00 104 MET A O 1
ATOM 808 N N . GLY A 1 105 ? 15.280 -28.776 -8.434 1.00 81.81 105 GLY A N 1
ATOM 809 C CA . GLY A 1 105 ? 15.540 -29.933 -7.577 1.00 81.81 105 GLY A CA 1
ATOM 810 C C . GLY A 1 105 ? 15.416 -29.640 -6.080 1.00 81.81 105 GLY A C 1
ATOM 811 O O . GLY A 1 105 ? 14.866 -28.621 -5.667 1.00 81.81 105 GLY A O 1
ATOM 812 N N . TYR A 1 106 ? 15.953 -30.565 -5.283 1.00 87.25 106 TYR A N 1
ATOM 813 C CA . TYR A 1 106 ? 15.832 -30.597 -3.826 1.00 87.25 106 TYR A CA 1
ATOM 814 C C . TYR A 1 106 ? 17.196 -30.454 -3.150 1.00 87.25 106 TYR A C 1
ATOM 816 O O . TYR A 1 106 ? 18.198 -30.963 -3.670 1.00 87.25 106 TYR A O 1
ATOM 824 N N . SER A 1 107 ? 17.232 -29.805 -1.989 1.00 89.56 107 SER A N 1
ATOM 825 C CA . SER A 1 107 ? 18.444 -29.675 -1.174 1.00 89.56 107 SER A CA 1
ATOM 826 C C . SER A 1 107 ? 18.127 -29.541 0.313 1.00 89.56 107 SER A C 1
ATOM 828 O O . SER A 1 107 ? 17.023 -29.153 0.686 1.00 89.56 107 SER A O 1
ATOM 830 N N . VAL A 1 108 ? 19.119 -29.830 1.153 1.00 91.44 108 VAL A N 1
ATOM 831 C CA . VAL A 1 108 ? 19.092 -29.582 2.599 1.00 91.44 108 VAL A CA 1
ATOM 832 C C . VAL A 1 108 ? 20.057 -28.433 2.866 1.00 91.44 108 VAL A C 1
ATOM 834 O O . VAL A 1 108 ? 21.271 -28.619 2.897 1.00 91.44 108 VAL A O 1
ATOM 837 N N . ILE A 1 109 ? 19.525 -27.218 2.925 1.00 91.62 109 ILE A N 1
ATOM 838 C CA . ILE A 1 109 ? 20.316 -25.977 3.044 1.00 91.62 109 ILE A CA 1
ATOM 839 C C . ILE A 1 109 ? 19.897 -25.120 4.238 1.00 91.62 109 ILE A C 1
ATOM 841 O O . ILE A 1 109 ? 20.637 -24.211 4.621 1.00 91.62 109 ILE A O 1
ATOM 845 N N . ASP A 1 110 ? 18.759 -25.455 4.846 1.00 92.81 110 ASP A N 1
ATOM 846 C CA . ASP A 1 110 ? 18.291 -24.899 6.106 1.00 92.81 110 ASP A CA 1
ATOM 847 C C . ASP A 1 110 ? 18.873 -25.750 7.235 1.00 92.81 110 ASP A C 1
ATOM 849 O O . ASP A 1 110 ? 18.471 -26.895 7.460 1.00 92.81 110 ASP A O 1
ATOM 853 N N . LEU A 1 111 ? 19.894 -25.220 7.902 1.00 93.06 111 LEU A N 1
ATOM 854 C CA . LEU A 1 111 ? 20.684 -25.961 8.881 1.00 93.06 111 LEU A CA 1
ATOM 855 C C . LEU A 1 111 ? 20.388 -25.456 10.286 1.00 93.06 111 LEU A C 1
ATOM 857 O O . LEU A 1 111 ? 20.181 -24.263 10.490 1.00 93.06 111 LEU A O 1
ATOM 861 N N . THR A 1 112 ? 20.391 -26.366 11.255 1.00 92.25 112 THR A N 1
ATOM 862 C CA . THR A 1 112 ? 20.225 -26.088 12.682 1.00 92.25 112 THR A CA 1
ATOM 863 C C . THR A 1 112 ? 21.421 -26.651 13.438 1.00 92.25 112 THR A C 1
ATOM 865 O O . THR A 1 112 ? 21.677 -27.853 13.409 1.00 92.25 112 THR A O 1
ATOM 868 N N . PHE A 1 113 ? 22.132 -25.789 14.150 1.00 91.38 113 PHE A N 1
ATOM 869 C CA . PHE A 1 113 ? 23.233 -26.130 15.038 1.00 91.38 113 PHE A CA 1
ATOM 870 C C . PHE A 1 113 ? 22.872 -25.752 16.470 1.00 91.38 113 PHE A C 1
ATOM 872 O O . PHE A 1 113 ? 22.255 -24.712 16.703 1.00 91.38 113 PHE A O 1
ATOM 879 N N . ALA A 1 114 ? 23.302 -26.549 17.438 1.00 89.75 114 ALA A N 1
ATOM 880 C CA . ALA A 1 114 ? 23.195 -26.200 18.850 1.00 89.75 114 ALA A CA 1
ATOM 881 C C . ALA A 1 114 ? 24.506 -26.461 19.575 1.00 89.75 114 ALA A C 1
ATOM 883 O O . ALA A 1 114 ? 25.245 -27.368 19.209 1.00 89.75 114 ALA A O 1
ATOM 884 N N . SER A 1 115 ? 24.790 -25.685 20.620 1.00 88.44 115 SER A N 1
ATOM 885 C CA . SER A 1 115 ? 25.941 -25.956 21.481 1.00 88.44 115 SER A CA 1
ATOM 886 C C . SER A 1 115 ? 25.874 -27.365 22.060 1.00 88.44 115 SER A C 1
ATOM 888 O O . SER A 1 115 ? 24.793 -27.832 22.423 1.00 88.44 115 SER A O 1
ATOM 890 N N . ASP A 1 116 ? 27.025 -28.002 22.210 1.00 80.25 116 ASP A N 1
ATOM 891 C CA . ASP A 1 116 ? 27.218 -29.311 22.848 1.00 80.25 116 ASP A CA 1
ATOM 892 C C . ASP A 1 116 ? 26.458 -29.510 24.181 1.00 80.25 116 ASP A C 1
ATOM 894 O O . ASP A 1 116 ? 25.943 -30.590 24.457 1.00 80.25 116 ASP A O 1
ATOM 898 N N . THR A 1 117 ? 26.313 -28.457 24.983 1.00 80.81 117 THR A N 1
ATOM 899 C CA . THR A 1 117 ? 25.565 -28.443 26.253 1.00 80.81 117 THR A CA 1
ATOM 900 C C . THR A 1 117 ? 24.041 -28.480 26.085 1.00 80.81 117 THR A C 1
ATOM 902 O O . THR A 1 117 ? 23.324 -28.911 26.994 1.00 80.81 117 THR A O 1
ATOM 905 N N . LEU A 1 118 ? 23.528 -28.025 24.939 1.00 83.31 118 LEU A N 1
ATOM 906 C CA . LEU A 1 118 ? 22.097 -27.940 24.634 1.00 83.31 118 LEU A CA 1
ATOM 907 C C . LEU A 1 118 ? 21.634 -29.054 23.695 1.00 83.31 118 LEU A C 1
ATOM 909 O O . LEU A 1 118 ? 20.516 -29.535 23.844 1.00 83.31 118 LEU A O 1
ATOM 913 N N . ALA A 1 119 ? 22.485 -29.495 22.767 1.00 84.25 119 ALA A N 1
ATOM 914 C CA . ALA A 1 119 ? 22.159 -30.527 21.787 1.00 84.25 119 ALA A CA 1
ATOM 915 C C . ALA A 1 119 ? 21.557 -31.814 22.405 1.00 84.25 119 ALA A C 1
ATOM 917 O O . ALA A 1 119 ? 20.558 -32.286 21.869 1.00 84.25 119 ALA A O 1
ATOM 918 N N . PRO A 1 120 ? 22.025 -32.341 23.562 1.00 82.25 120 PRO A N 1
ATOM 919 C CA . PRO A 1 120 ? 21.423 -33.521 24.199 1.00 82.25 120 PRO A CA 1
ATOM 920 C C . PRO A 1 120 ? 19.991 -33.310 24.706 1.00 82.25 120 PRO A C 1
ATOM 922 O O . PRO A 1 120 ? 19.265 -34.275 24.942 1.00 82.25 120 PRO A O 1
ATOM 925 N N . GLN A 1 121 ? 19.593 -32.054 24.922 1.00 81.31 121 GLN A N 1
ATOM 926 C CA . GLN A 1 121 ? 18.239 -31.690 25.333 1.00 81.31 121 GLN A CA 1
ATOM 927 C C . GLN A 1 121 ? 17.315 -31.540 24.125 1.00 81.31 121 GLN A C 1
ATOM 929 O O . GLN A 1 121 ? 16.102 -31.578 24.295 1.00 81.31 121 GLN A O 1
ATOM 934 N N . ILE A 1 122 ? 17.850 -31.385 22.914 1.00 83.06 122 ILE A N 1
ATOM 935 C CA . ILE A 1 122 ? 17.037 -31.233 21.713 1.00 83.06 122 ILE A CA 1
ATOM 936 C C . ILE A 1 122 ? 16.652 -32.615 21.181 1.00 83.06 122 ILE A C 1
ATOM 938 O O . ILE A 1 122 ? 17.499 -33.472 20.942 1.00 83.06 122 ILE A O 1
ATOM 942 N N . THR A 1 123 ? 15.356 -32.837 21.001 1.00 82.25 123 THR A N 1
ATOM 943 C CA . THR A 1 123 ? 14.783 -34.062 20.444 1.00 82.25 123 THR A CA 1
ATOM 944 C C . THR A 1 123 ? 13.844 -33.755 19.290 1.00 82.25 123 THR A C 1
ATOM 946 O O . THR A 1 123 ? 13.476 -32.606 19.065 1.00 82.25 123 THR A O 1
ATOM 949 N N . SER A 1 124 ? 13.440 -34.796 18.559 1.00 83.94 124 SER A N 1
ATOM 950 C CA . SER A 1 124 ? 12.379 -34.691 17.551 1.00 83.94 124 SER A CA 1
ATOM 951 C C . SER A 1 124 ? 12.687 -33.675 16.439 1.00 83.94 124 SER A C 1
ATOM 953 O O . SER A 1 124 ? 11.769 -33.042 15.926 1.00 83.94 124 SER A O 1
ATOM 955 N N . TRP A 1 125 ? 13.968 -33.486 16.080 1.00 87.94 125 TRP A N 1
ATOM 956 C CA . TRP A 1 125 ? 14.303 -32.658 14.922 1.00 87.94 125 TRP A CA 1
ATOM 957 C C . TRP A 1 125 ? 13.734 -33.312 13.662 1.00 87.94 125 TRP A C 1
ATOM 959 O O . TRP A 1 125 ? 13.993 -34.488 13.407 1.00 87.94 125 TRP A O 1
ATOM 969 N N . ALA A 1 126 ? 12.945 -32.569 12.895 1.00 87.62 126 ALA A N 1
ATOM 970 C CA . ALA A 1 126 ? 12.329 -33.049 11.669 1.00 87.62 126 ALA A CA 1
ATOM 971 C C . ALA A 1 126 ? 12.015 -31.893 10.716 1.00 87.62 126 ALA A C 1
ATOM 973 O O . ALA A 1 126 ? 11.868 -30.737 11.117 1.00 87.62 126 ALA A O 1
ATOM 974 N N . VAL A 1 127 ? 11.845 -32.228 9.440 1.00 87.06 127 VAL A N 1
ATOM 975 C CA . VAL A 1 127 ? 11.210 -31.335 8.471 1.00 87.06 127 VAL A CA 1
ATOM 976 C C . VAL A 1 127 ? 9.697 -31.523 8.582 1.00 87.06 127 VAL A C 1
ATOM 978 O O . VAL A 1 127 ? 9.198 -32.644 8.518 1.00 87.06 127 VAL A O 1
ATOM 981 N N . SER A 1 128 ? 8.976 -30.431 8.810 1.00 84.19 128 SER A N 1
ATOM 982 C CA . SER A 1 128 ? 7.531 -30.423 9.014 1.00 84.19 128 SER A CA 1
ATOM 983 C C . SER A 1 128 ? 6.787 -30.788 7.733 1.00 84.19 128 SER A C 1
ATOM 985 O O . SER A 1 128 ? 7.031 -30.207 6.679 1.00 84.19 128 SER A O 1
ATOM 987 N N . GLU A 1 129 ? 5.809 -31.687 7.849 1.00 77.31 129 GLU A N 1
ATOM 988 C CA . GLU A 1 129 ? 4.890 -32.046 6.759 1.00 77.31 129 GLU A CA 1
ATOM 989 C C . GLU A 1 129 ? 3.825 -30.964 6.495 1.00 77.31 129 GLU A C 1
ATOM 991 O O . GLU A 1 129 ? 3.026 -31.074 5.563 1.00 77.31 129 GLU A O 1
ATOM 996 N N . LEU A 1 130 ? 3.789 -29.906 7.316 1.00 73.44 130 LEU A N 1
ATOM 997 C CA . LEU A 1 130 ? 2.873 -28.788 7.127 1.00 73.44 130 LEU A CA 1
ATOM 998 C C . LEU A 1 130 ? 3.212 -28.039 5.839 1.00 73.44 130 LEU A C 1
ATOM 1000 O O . LEU A 1 130 ? 4.315 -27.526 5.659 1.00 73.44 130 LEU A O 1
ATOM 1004 N N . TYR A 1 131 ? 2.222 -27.924 4.961 1.00 68.12 131 TYR A N 1
ATOM 1005 C CA . TYR A 1 131 ? 2.364 -27.191 3.715 1.00 68.12 131 TYR A CA 1
ATOM 1006 C C . TYR A 1 131 ? 2.488 -25.680 3.973 1.00 68.12 131 TYR A C 1
ATOM 1008 O O . TYR A 1 131 ? 1.559 -25.044 4.471 1.00 68.12 131 TYR A O 1
ATOM 1016 N N . THR A 1 132 ? 3.638 -25.098 3.624 1.00 64.38 132 THR A N 1
ATOM 1017 C CA . THR A 1 132 ? 3.994 -23.695 3.914 1.00 64.38 132 THR A CA 1
ATOM 1018 C C . THR A 1 132 ? 3.747 -22.730 2.748 1.00 64.38 132 THR A C 1
ATOM 1020 O O . THR A 1 132 ? 4.048 -21.545 2.879 1.00 64.38 132 THR A O 1
ATOM 1023 N N . HIS A 1 133 ? 3.239 -23.203 1.596 1.00 67.50 133 HIS A N 1
ATOM 1024 C CA . HIS A 1 133 ? 3.189 -22.441 0.329 1.00 67.50 133 HIS A CA 1
ATOM 1025 C C . HIS A 1 133 ? 4.547 -21.822 -0.092 1.00 67.50 133 HIS A C 1
ATOM 1027 O O . HIS A 1 133 ? 4.591 -20.897 -0.904 1.00 67.50 133 HIS A O 1
ATOM 1033 N N . SER A 1 134 ? 5.653 -22.341 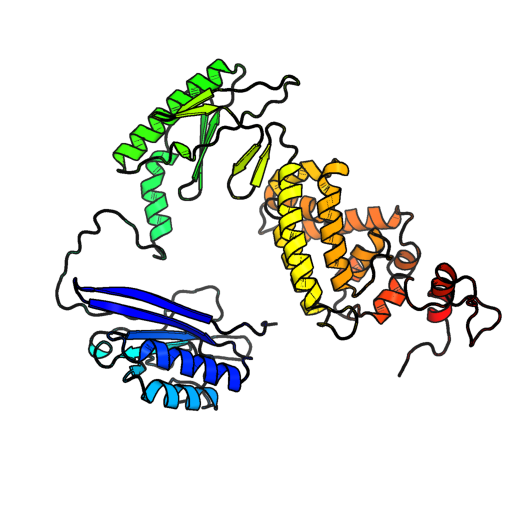0.444 1.00 80.44 134 SER A N 1
ATOM 1034 C CA . SER A 1 134 ? 7.024 -21.896 0.197 1.00 80.44 134 SER A CA 1
ATOM 1035 C C . SER A 1 134 ? 7.821 -23.012 -0.480 1.00 80.44 134 SER A C 1
ATOM 1037 O O . SER A 1 134 ? 7.496 -24.192 -0.342 1.00 80.44 134 SER A O 1
ATOM 1039 N N . ASP A 1 135 ? 8.872 -22.647 -1.210 1.00 81.06 135 ASP A N 1
ATOM 1040 C CA . ASP A 1 135 ? 9.891 -23.586 -1.687 1.00 81.06 135 ASP A CA 1
ATOM 1041 C C . ASP A 1 135 ? 10.817 -24.067 -0.555 1.00 81.06 135 ASP A C 1
ATOM 1043 O O . ASP A 1 135 ? 11.530 -25.051 -0.737 1.00 81.06 135 ASP A O 1
ATOM 1047 N N . HIS A 1 136 ? 10.746 -23.452 0.631 1.00 88.50 136 HIS A N 1
ATOM 1048 C CA . HIS A 1 136 ? 11.353 -23.948 1.870 1.00 88.50 136 HIS A CA 1
ATOM 1049 C C . HIS A 1 136 ? 10.319 -24.626 2.787 1.00 88.50 136 HIS A C 1
ATOM 1051 O O . HIS A 1 136 ? 9.218 -24.113 3.023 1.00 88.50 136 HIS A O 1
ATOM 1057 N N . GLN A 1 137 ? 10.704 -25.766 3.353 1.00 86.69 137 GLN A N 1
ATOM 1058 C CA . GLN A 1 137 ? 9.950 -26.515 4.353 1.00 86.69 137 GLN A CA 1
ATOM 1059 C C . GLN A 1 137 ? 10.383 -26.091 5.761 1.00 86.69 137 GLN A C 1
ATOM 1061 O O . GLN A 1 137 ? 11.559 -25.836 6.017 1.00 86.69 137 GLN A O 1
ATOM 1066 N N . ALA A 1 138 ? 9.433 -26.014 6.693 1.00 84.81 138 ALA A N 1
ATOM 1067 C CA . ALA A 1 138 ? 9.737 -25.617 8.064 1.00 84.81 138 ALA A CA 1
ATOM 1068 C C . ALA A 1 138 ? 10.481 -26.739 8.805 1.00 84.81 138 ALA A C 1
ATOM 1070 O O . ALA A 1 138 ? 10.011 -27.871 8.834 1.00 84.81 138 ALA A O 1
ATOM 1071 N N . THR A 1 139 ? 11.601 -26.431 9.455 1.00 87.62 139 THR A N 1
ATOM 1072 C CA . THR A 1 139 ? 12.286 -27.362 10.364 1.00 87.62 139 THR A CA 1
ATOM 1073 C C . THR A 1 139 ? 11.769 -27.179 11.786 1.00 87.62 139 THR A C 1
ATOM 1075 O O . THR A 1 139 ? 11.690 -26.049 12.272 1.00 87.62 139 THR A O 1
ATOM 1078 N N . VAL A 1 140 ? 11.447 -28.273 12.466 1.00 86.56 140 VAL A N 1
ATOM 1079 C CA . VAL A 1 140 ? 10.928 -28.284 13.839 1.00 86.56 140 VAL A CA 1
ATOM 1080 C C . VAL A 1 140 ? 11.812 -29.146 14.724 1.00 86.56 140 VAL A C 1
ATOM 1082 O O . VAL A 1 140 ? 12.382 -30.125 14.260 1.00 86.56 140 VAL A O 1
ATOM 1085 N N . PHE A 1 141 ? 11.941 -28.780 15.994 1.00 85.62 141 PHE A N 1
ATOM 1086 C CA . PHE A 1 141 ? 12.605 -29.578 17.020 1.00 85.62 141 PHE A CA 1
ATOM 1087 C C . PHE A 1 141 ? 12.035 -29.217 18.391 1.00 85.62 141 PHE A C 1
ATOM 1089 O O . PHE A 1 141 ? 11.505 -28.124 18.596 1.00 85.62 141 PHE A O 1
ATOM 1096 N N . GLU A 1 142 ? 12.155 -30.131 19.342 1.00 82.25 142 GLU A N 1
ATOM 1097 C CA . GLU A 1 142 ? 11.673 -29.974 20.710 1.00 82.25 142 GLU A CA 1
ATOM 1098 C C . GLU A 1 142 ? 12.861 -29.855 21.657 1.00 82.25 142 GLU A C 1
ATOM 1100 O O . GLU A 1 142 ? 13.847 -30.565 21.505 1.00 82.25 142 GLU A O 1
ATOM 1105 N N . ILE A 1 143 ? 12.777 -28.991 22.666 1.00 80.12 143 ILE A N 1
ATOM 1106 C CA . ILE A 1 143 ? 13.811 -28.887 23.699 1.00 80.12 143 ILE A CA 1
ATOM 1107 C C . ILE A 1 143 ? 13.252 -29.483 24.990 1.00 80.12 143 ILE A C 1
ATOM 1109 O O . ILE A 1 143 ? 12.325 -28.932 25.584 1.00 80.12 143 ILE A O 1
ATOM 1113 N N . LYS A 1 144 ? 13.813 -30.609 25.436 1.00 71.19 144 LYS A N 1
ATOM 1114 C CA . LYS A 1 144 ? 13.507 -31.233 26.725 1.00 71.19 144 LYS A CA 1
ATOM 1115 C C . LYS A 1 144 ? 14.004 -30.342 27.853 1.00 71.19 144 LYS A C 1
ATOM 1117 O O . LYS A 1 144 ? 15.199 -30.273 28.127 1.00 71.19 144 LYS A O 1
ATOM 1122 N N . THR A 1 145 ? 13.078 -29.698 28.545 1.00 62.47 145 THR A N 1
ATOM 1123 C CA . THR A 1 145 ? 13.370 -28.983 29.785 1.00 62.47 145 THR A CA 1
ATOM 1124 C C . THR A 1 145 ? 13.450 -29.966 30.956 1.00 62.47 145 THR A C 1
ATOM 1126 O O . THR A 1 145 ? 12.733 -30.970 31.013 1.00 62.47 145 THR A O 1
ATOM 1129 N N . VAL A 1 146 ? 14.354 -29.712 31.906 1.00 50.12 146 VAL A N 1
ATOM 1130 C CA . VAL A 1 146 ? 14.460 -30.529 33.122 1.00 50.12 146 VAL A CA 1
ATOM 1131 C C . VAL A 1 146 ? 13.297 -30.180 34.057 1.00 50.12 146 VAL A C 1
ATOM 1133 O O . VAL A 1 146 ? 13.342 -29.192 34.785 1.00 50.12 146 VAL A O 1
ATOM 1136 N N . GLY A 1 147 ? 12.269 -31.031 34.035 1.00 51.59 147 GLY A N 1
ATOM 1137 C CA . GLY A 1 147 ? 11.146 -31.048 34.977 1.00 51.59 147 GLY A CA 1
ATOM 1138 C C . GLY A 1 147 ? 9.918 -30.234 34.537 1.00 51.59 147 GLY A C 1
ATOM 1139 O O . GLY A 1 147 ? 10.038 -29.302 33.743 1.00 51.59 147 GLY A O 1
ATOM 1140 N N . PRO A 1 148 ? 8.715 -30.561 35.052 1.00 38.97 148 PRO A N 1
ATOM 1141 C CA . PRO A 1 148 ? 7.520 -29.764 34.815 1.00 38.97 148 PRO A CA 1
ATOM 1142 C C . PRO A 1 148 ? 7.656 -28.428 35.552 1.00 38.97 148 PRO A C 1
ATOM 1144 O O . PRO A 1 148 ? 7.312 -28.296 36.725 1.00 38.97 148 PRO A O 1
ATOM 1147 N N . GLY A 1 149 ? 8.176 -27.422 34.860 1.00 41.81 149 GLY A N 1
ATOM 1148 C CA . GLY A 1 149 ? 8.012 -26.035 35.255 1.00 41.81 149 GLY A CA 1
ATOM 1149 C C . GLY A 1 149 ? 6.636 -25.560 34.811 1.00 41.81 149 GLY A C 1
ATOM 1150 O O . GLY A 1 149 ? 6.414 -25.318 33.629 1.00 41.81 149 GLY A O 1
ATOM 1151 N N . SER A 1 150 ? 5.696 -25.401 35.741 1.00 46.41 150 SER A N 1
ATOM 1152 C CA . SER A 1 150 ? 4.548 -24.531 35.496 1.00 46.41 150 SER A CA 1
ATOM 1153 C C . SER A 1 150 ? 5.046 -23.089 35.572 1.00 46.41 150 SER A C 1
ATOM 1155 O O . SER A 1 150 ? 5.222 -22.539 36.662 1.00 46.41 150 SER A O 1
ATOM 1157 N N . TYR A 1 151 ? 5.317 -22.474 34.426 1.00 45.75 151 TYR A N 1
ATOM 1158 C CA . TYR A 1 151 ? 5.594 -21.044 34.373 1.00 45.75 151 TYR A CA 1
ATOM 1159 C C . TYR A 1 151 ? 4.257 -20.327 34.301 1.00 45.75 151 TYR A C 1
ATOM 1161 O O . TYR A 1 151 ? 3.452 -20.564 33.399 1.00 45.75 151 TYR A O 1
ATOM 1169 N N . ARG A 1 152 ? 3.995 -19.462 35.275 1.00 37.16 152 ARG A N 1
ATOM 1170 C CA . ARG A 1 152 ? 2.825 -18.598 35.226 1.00 37.16 152 ARG A CA 1
ATOM 1171 C C . ARG A 1 152 ? 3.073 -17.580 34.114 1.00 37.16 152 ARG A C 1
ATOM 1173 O O . ARG A 1 152 ? 3.780 -16.603 34.331 1.00 37.16 152 ARG A O 1
ATOM 1180 N N . VAL A 1 153 ? 2.522 -17.826 32.928 1.00 40.72 153 VAL A N 1
ATOM 1181 C CA . VAL A 1 153 ? 2.310 -16.772 31.932 1.00 40.72 153 VAL A CA 1
ATOM 1182 C C . VAL A 1 153 ? 1.280 -15.845 32.564 1.00 40.72 153 VAL A C 1
ATOM 1184 O O . VAL A 1 153 ? 0.097 -16.166 32.636 1.00 40.72 153 VAL A O 1
ATOM 1187 N N . THR A 1 154 ? 1.761 -14.780 33.198 1.00 48.28 154 THR A N 1
ATOM 1188 C CA . THR A 1 154 ? 0.933 -13.917 34.050 1.00 48.28 154 THR A CA 1
ATOM 1189 C C . THR A 1 154 ? -0.067 -13.088 33.249 1.00 48.28 154 THR A C 1
ATOM 1191 O O . THR A 1 154 ? -1.099 -12.724 33.797 1.00 48.28 154 THR A O 1
ATOM 1194 N N . ALA A 1 155 ? 0.229 -12.858 31.972 1.00 47.16 155 ALA A N 1
ATOM 1195 C CA . ALA A 1 155 ? -0.622 -12.413 30.873 1.00 47.16 155 ALA A CA 1
ATOM 1196 C C . ALA A 1 155 ? 0.346 -12.288 29.690 1.00 47.16 155 ALA A C 1
ATOM 1198 O O . ALA A 1 155 ? 1.372 -11.655 29.897 1.00 47.16 155 ALA A O 1
ATOM 1199 N N . ASP A 1 156 ? 0.112 -12.987 28.573 1.00 51.66 156 ASP A N 1
ATOM 1200 C CA . ASP A 1 156 ? 0.630 -12.696 27.218 1.00 51.66 156 ASP A CA 1
ATOM 1201 C C . ASP A 1 156 ? 0.558 -13.948 26.324 1.00 51.66 156 ASP A C 1
ATOM 1203 O O . ASP A 1 156 ? 0.857 -15.067 26.744 1.00 51.66 156 ASP A O 1
ATOM 1207 N N . LEU A 1 157 ? 0.195 -13.754 25.056 1.00 58.28 157 LEU A N 1
ATOM 1208 C CA . LEU A 1 157 ? 0.443 -14.735 23.999 1.00 58.28 157 LEU A CA 1
ATOM 1209 C C . LEU A 1 157 ? 1.867 -14.502 23.473 1.00 58.28 157 LEU A C 1
ATOM 1211 O O . LEU A 1 157 ? 2.199 -13.351 23.186 1.00 58.28 157 LEU A O 1
ATOM 1215 N N . PRO A 1 158 ? 2.714 -15.538 23.309 1.00 56.34 158 PRO A N 1
ATOM 1216 C CA . PRO A 1 158 ? 4.043 -15.351 22.739 1.00 56.34 158 PRO A CA 1
ATOM 1217 C C . PRO A 1 158 ? 3.920 -14.684 21.367 1.00 56.34 158 PRO A C 1
ATOM 1219 O O . PRO A 1 158 ? 3.246 -15.218 20.475 1.00 56.34 158 PRO A O 1
ATOM 1222 N N . GLN A 1 159 ? 4.542 -13.512 21.209 1.00 51.53 159 GLN A N 1
ATOM 1223 C CA . GLN A 1 159 ? 4.663 -12.873 19.901 1.00 51.53 159 GLN A CA 1
ATOM 1224 C C . GLN A 1 159 ? 5.340 -13.871 18.954 1.00 51.53 159 GLN A C 1
ATOM 1226 O O . GLN A 1 159 ? 6.278 -14.551 19.357 1.00 51.53 159 GLN A O 1
ATOM 1231 N N . GLU A 1 160 ? 4.810 -13.994 17.733 1.00 59.62 160 GLU A N 1
ATOM 1232 C CA . GLU A 1 160 ? 5.213 -14.980 16.708 1.00 59.62 160 GLU A CA 1
ATOM 1233 C C . GLU A 1 160 ? 4.690 -16.415 16.901 1.00 59.62 160 GLU A C 1
ATOM 1235 O O . GLU A 1 160 ? 4.952 -17.284 16.069 1.00 59.62 160 GLU A O 1
ATOM 1240 N N . SER A 1 161 ? 3.878 -16.689 17.929 1.00 71.19 161 SER A N 1
ATOM 1241 C CA . SER A 1 161 ? 3.183 -17.980 17.999 1.00 71.19 161 SER A CA 1
ATOM 1242 C C . SER A 1 161 ? 2.156 -18.123 16.868 1.00 71.19 161 SER A C 1
ATOM 1244 O O . SER A 1 161 ? 1.343 -17.231 16.626 1.00 71.19 161 SER A O 1
ATOM 1246 N N . VAL A 1 162 ? 2.142 -19.290 16.213 1.00 72.62 162 VAL A N 1
ATOM 1247 C CA . VAL A 1 162 ? 1.194 -19.612 15.127 1.00 72.62 162 VAL A CA 1
ATOM 1248 C C . VAL A 1 162 ? -0.263 -19.473 15.591 1.00 72.62 162 VAL A C 1
ATOM 1250 O O . VAL A 1 162 ? -1.116 -19.004 14.843 1.00 72.62 162 VAL A O 1
ATOM 1253 N N . LEU A 1 163 ? -0.547 -19.837 16.848 1.00 74.19 163 LEU A N 1
ATOM 1254 C CA . LEU A 1 163 ? -1.880 -19.713 17.445 1.00 74.19 163 LEU A CA 1
ATOM 1255 C C . LEU A 1 163 ? -2.166 -18.329 18.042 1.00 74.19 163 LEU A C 1
ATOM 1257 O O . LEU A 1 163 ? -3.326 -18.040 18.327 1.00 74.19 163 LEU A O 1
ATOM 1261 N N . GLY A 1 164 ? -1.156 -17.473 18.216 1.00 80.38 164 GLY A N 1
ATOM 1262 C CA . GLY A 1 164 ? -1.288 -16.158 18.848 1.00 80.38 164 GLY A CA 1
ATOM 1263 C C . GLY A 1 164 ? -2.404 -15.307 18.239 1.00 80.38 164 GLY A C 1
ATOM 1264 O O . GLY A 1 164 ? -3.316 -14.922 18.967 1.00 80.38 164 GLY A O 1
ATOM 1265 N N . PRO A 1 165 ? -2.425 -15.079 16.913 1.00 82.12 165 PRO A N 1
ATOM 1266 C CA . PRO A 1 165 ? -3.487 -14.300 16.273 1.00 82.12 165 PRO A CA 1
ATOM 1267 C C . PRO A 1 165 ? -4.890 -14.898 16.452 1.00 82.12 165 PRO A C 1
ATOM 1269 O O . PRO A 1 165 ? -5.862 -14.165 16.613 1.00 82.12 165 PRO A O 1
ATOM 1272 N N . ILE A 1 166 ? -5.012 -16.229 16.445 1.00 81.31 166 ILE A N 1
ATOM 1273 C CA . ILE A 1 166 ? -6.305 -16.909 16.608 1.00 81.31 166 ILE A CA 1
ATOM 1274 C C . ILE A 1 166 ? -6.799 -16.758 18.046 1.00 81.31 166 ILE A C 1
ATOM 1276 O O . ILE A 1 166 ? -7.948 -16.386 18.263 1.00 81.31 166 ILE A O 1
ATOM 1280 N N . LEU A 1 167 ? -5.932 -17.016 19.025 1.00 80.19 167 LEU A N 1
ATOM 1281 C CA . LEU A 1 167 ? -6.265 -16.886 20.441 1.00 80.19 167 LEU A CA 1
ATOM 1282 C C . LEU A 1 167 ? -6.572 -15.431 20.809 1.00 80.19 167 LEU A C 1
ATOM 1284 O O . LEU A 1 167 ? -7.516 -15.190 21.561 1.00 80.19 167 LEU A O 1
ATOM 1288 N N . TRP A 1 168 ? -5.853 -14.471 20.215 1.00 85.69 168 TRP A N 1
ATOM 1289 C CA . TRP A 1 168 ? -6.187 -13.051 20.302 1.00 85.69 168 TRP A CA 1
ATOM 1290 C C . TRP A 1 168 ? -7.603 -12.793 19.793 1.00 85.69 168 TRP A C 1
ATOM 1292 O O . TRP A 1 168 ? -8.414 -12.251 20.534 1.00 85.69 168 TRP A O 1
ATOM 1302 N N . ASN A 1 169 ? -7.937 -13.246 18.581 1.00 85.69 169 ASN A N 1
ATOM 1303 C CA . ASN A 1 169 ? -9.275 -13.060 18.017 1.00 85.69 169 ASN A CA 1
ATOM 1304 C C . ASN A 1 169 ? -10.371 -13.692 18.885 1.00 85.69 169 ASN A C 1
ATOM 1306 O O . ASN A 1 169 ? -11.409 -13.070 19.065 1.00 85.69 169 ASN A O 1
ATOM 1310 N N . VAL A 1 170 ? -10.150 -14.885 19.449 1.00 83.69 170 VAL A N 1
ATOM 1311 C CA . VAL A 1 170 ? -11.121 -15.549 20.340 1.00 83.69 170 VAL A CA 1
ATOM 1312 C C . VAL A 1 170 ? -11.341 -14.750 21.625 1.00 83.69 170 VAL A C 1
ATOM 1314 O O . VAL A 1 170 ? -12.480 -14.573 22.044 1.00 83.69 170 VAL A O 1
ATOM 1317 N N . MET A 1 171 ? -10.272 -14.246 22.243 1.00 85.88 171 MET A N 1
ATOM 1318 C CA . MET A 1 171 ? -10.375 -13.392 23.430 1.00 85.88 171 MET A CA 1
ATOM 1319 C C . MET A 1 171 ? -11.068 -12.059 23.100 1.00 85.88 171 MET A C 1
ATOM 1321 O O . MET A 1 171 ? -11.944 -11.608 23.835 1.00 85.88 171 MET A O 1
ATOM 1325 N N . TYR A 1 172 ? -10.686 -11.436 21.985 1.00 88.62 172 TYR A N 1
ATOM 1326 C CA . TYR A 1 172 ? -11.164 -10.117 21.570 1.00 88.62 172 TYR A CA 1
ATOM 1327 C C . TYR A 1 172 ? -12.588 -10.140 20.990 1.00 88.62 172 TYR A C 1
ATOM 1329 O O . TYR A 1 172 ? -13.248 -9.103 20.924 1.00 88.62 172 TYR A O 1
ATOM 1337 N N . ASP A 1 173 ? -13.098 -11.316 20.613 1.00 88.50 173 ASP A N 1
ATOM 1338 C CA . ASP A 1 173 ? -14.453 -11.529 20.085 1.00 88.50 173 ASP A CA 1
ATOM 1339 C C . ASP A 1 173 ? -15.536 -10.987 21.035 1.00 88.50 173 ASP A C 1
ATOM 1341 O O . ASP A 1 173 ? -16.529 -10.425 20.573 1.00 88.50 173 ASP A O 1
ATOM 1345 N N . ALA A 1 174 ? -15.316 -11.044 22.355 1.00 88.12 174 ALA A N 1
ATOM 1346 C CA . ALA A 1 174 ? -16.221 -10.452 23.344 1.00 88.12 174 ALA A CA 1
ATOM 1347 C C . ALA A 1 174 ? -16.398 -8.932 23.155 1.00 88.12 174 ALA A C 1
ATOM 1349 O O . ALA A 1 174 ? -17.510 -8.423 23.287 1.00 88.12 174 ALA A O 1
ATOM 1350 N N . VAL A 1 175 ? -15.328 -8.219 22.785 1.00 91.31 175 VAL A N 1
ATOM 1351 C CA . VAL A 1 175 ? -15.363 -6.777 22.493 1.00 91.31 175 VAL A CA 1
ATOM 1352 C C . VAL A 1 175 ? -16.044 -6.518 21.148 1.00 91.31 175 VAL A C 1
ATOM 1354 O O . VAL A 1 175 ? -16.879 -5.624 21.030 1.00 91.31 175 VAL A O 1
ATOM 1357 N N . LEU A 1 176 ? -15.734 -7.323 20.127 1.00 90.75 176 LEU A N 1
ATOM 1358 C CA . LEU A 1 176 ? -16.273 -7.144 18.771 1.00 90.75 176 LEU A CA 1
ATOM 1359 C C . LEU A 1 176 ? -17.764 -7.492 18.652 1.00 90.75 176 LEU A C 1
ATOM 1361 O O . LEU A 1 176 ? -18.432 -7.006 17.740 1.00 90.75 176 LEU A O 1
ATOM 1365 N N . ARG A 1 177 ? -18.298 -8.307 19.568 1.00 91.06 177 ARG A N 1
ATOM 1366 C CA . ARG A 1 177 ? -19.726 -8.658 19.642 1.00 91.06 177 ARG A CA 1
ATOM 1367 C C . ARG A 1 177 ? -20.564 -7.706 20.487 1.00 91.06 177 ARG A C 1
ATOM 1369 O O . ARG A 1 177 ? -21.761 -7.955 20.656 1.00 91.06 177 ARG A O 1
ATOM 1376 N N . LEU A 1 178 ? -19.972 -6.642 21.026 1.00 92.12 178 LEU A N 1
ATOM 1377 C CA . LEU A 1 178 ? -20.727 -5.653 21.781 1.00 92.12 178 LEU A CA 1
ATOM 1378 C C . LEU A 1 178 ? -21.838 -5.049 20.922 1.00 92.12 178 LEU A C 1
ATOM 1380 O O . LEU A 1 178 ? -21.624 -4.584 19.803 1.00 92.12 178 LEU A O 1
ATOM 1384 N N . ASN A 1 179 ? -23.043 -5.056 21.486 1.00 91.94 179 ASN A N 1
ATOM 1385 C CA . ASN A 1 179 ? -24.192 -4.384 20.909 1.00 91.94 179 ASN A CA 1
ATOM 1386 C C . ASN A 1 179 ? -24.326 -3.010 21.547 1.00 91.94 179 ASN A C 1
ATOM 1388 O O . ASN A 1 179 ? -24.484 -2.891 22.765 1.00 91.94 179 ASN A O 1
ATOM 1392 N N . PHE A 1 180 ? -24.305 -1.993 20.699 1.00 93.12 180 PHE A N 1
ATOM 1393 C CA . PHE A 1 180 ? -24.412 -0.602 21.100 1.00 93.12 180 PHE A CA 1
ATOM 1394 C C . PHE A 1 180 ? -25.832 -0.078 20.897 1.00 93.12 180 PHE A C 1
ATOM 1396 O O . PHE A 1 180 ? -26.615 -0.601 20.100 1.00 93.12 180 PHE A O 1
ATOM 1403 N N . ARG A 1 181 ? -26.164 0.994 21.618 1.00 84.56 181 ARG A N 1
ATOM 1404 C CA . ARG A 1 181 ? -27.378 1.772 21.351 1.00 84.56 181 ARG A CA 1
ATOM 1405 C C . ARG A 1 181 ? -27.200 2.608 20.083 1.00 84.56 181 ARG A C 1
ATOM 1407 O O . ARG A 1 181 ? -26.086 2.950 19.700 1.00 84.56 181 ARG A O 1
ATOM 1414 N N . GLY A 1 182 ? -28.317 2.963 19.453 1.00 83.50 182 GLY A N 1
ATOM 1415 C CA . GLY A 1 182 ? -28.305 3.807 18.261 1.00 83.50 182 GLY A CA 1
ATOM 1416 C C . GLY A 1 182 ? -27.687 3.106 17.049 1.00 83.50 182 GLY A C 1
ATOM 1417 O O . GLY A 1 182 ? -27.780 1.891 16.895 1.00 83.50 182 GLY A O 1
ATOM 1418 N N . ASN A 1 183 ? -27.094 3.893 16.155 1.00 93.31 183 ASN A N 1
ATOM 1419 C CA . ASN A 1 183 ? -26.439 3.395 14.945 1.00 93.31 183 ASN A CA 1
ATOM 1420 C C . ASN A 1 183 ? -24.919 3.495 15.100 1.00 93.31 183 ASN A C 1
ATOM 1422 O O . ASN A 1 183 ? -24.265 4.273 14.400 1.00 93.31 183 ASN A O 1
ATOM 1426 N N . VAL A 1 184 ? -24.393 2.739 16.067 1.00 96.19 184 VAL A N 1
ATOM 1427 C CA . VAL A 1 184 ? -22.959 2.608 16.340 1.00 96.19 184 VAL A CA 1
ATOM 1428 C C . VAL A 1 184 ? -22.486 1.232 15.895 1.00 96.19 184 VAL A C 1
ATOM 1430 O O . VAL A 1 184 ? -23.136 0.220 16.154 1.00 96.19 184 VAL A O 1
ATOM 1433 N N . ARG A 1 185 ? -21.347 1.194 15.208 1.00 95.31 185 ARG A N 1
ATOM 1434 C CA . ARG A 1 185 ? -20.679 -0.036 14.779 1.00 95.31 185 ARG A CA 1
ATOM 1435 C C . ARG A 1 185 ? -19.257 -0.059 15.301 1.00 95.31 185 ARG A C 1
ATOM 1437 O O . ARG A 1 185 ? -18.589 0.972 15.294 1.00 95.31 185 ARG A O 1
ATOM 1444 N N . ILE A 1 186 ? -18.797 -1.242 15.680 1.00 94.56 186 ILE A N 1
ATOM 1445 C CA . ILE A 1 186 ? -17.402 -1.499 16.016 1.00 94.56 186 ILE A CA 1
ATOM 1446 C C . ILE A 1 186 ? -16.712 -2.210 14.854 1.00 94.56 186 ILE A C 1
ATOM 1448 O O . ILE A 1 186 ? -17.288 -3.093 14.217 1.00 94.56 186 ILE A O 1
ATOM 1452 N N . VAL A 1 187 ? -15.484 -1.800 14.560 1.00 92.31 187 VAL A N 1
ATOM 1453 C CA . VAL A 1 187 ? -14.596 -2.445 13.590 1.00 92.31 187 VAL A CA 1
ATOM 1454 C C . VAL A 1 187 ? -13.257 -2.662 14.277 1.00 92.31 187 VAL A C 1
ATOM 1456 O O . VAL A 1 187 ? -12.683 -1.710 14.798 1.00 92.31 187 VAL A O 1
ATOM 1459 N N . GLY A 1 188 ? -12.768 -3.900 14.287 1.00 89.75 188 GLY A N 1
ATOM 1460 C CA . GLY A 1 188 ? -11.486 -4.254 14.891 1.00 89.75 188 GLY A CA 1
ATOM 1461 C C . GLY A 1 188 ? -10.494 -4.786 13.864 1.00 89.75 188 GLY A C 1
ATOM 1462 O O . GLY A 1 188 ? -10.876 -5.531 12.959 1.00 89.75 188 GLY A O 1
ATOM 1463 N N . PHE A 1 189 ? -9.224 -4.429 14.025 1.00 88.38 189 PHE A N 1
ATOM 1464 C CA . PHE A 1 189 ? -8.099 -5.047 13.331 1.00 88.38 189 PHE A CA 1
ATOM 1465 C C . PHE A 1 189 ? -6.930 -5.184 14.308 1.00 88.38 189 PHE A C 1
ATOM 1467 O O . PHE A 1 189 ? -6.373 -4.181 14.737 1.00 88.38 189 PHE A O 1
ATOM 1474 N N . ALA A 1 190 ? -6.555 -6.421 14.646 1.00 85.94 190 ALA A N 1
ATOM 1475 C CA . ALA A 1 190 ? -5.621 -6.694 15.741 1.00 85.94 190 ALA A CA 1
ATOM 1476 C C . ALA A 1 190 ? -6.067 -5.994 17.044 1.00 85.94 190 ALA A C 1
ATOM 1478 O O . ALA A 1 190 ? -7.144 -6.311 17.549 1.00 85.94 190 ALA A O 1
ATOM 1479 N N . ASP A 1 191 ? -5.260 -5.086 17.588 1.00 85.94 191 ASP A N 1
ATOM 1480 C CA . ASP A 1 191 ? -5.543 -4.269 18.772 1.00 85.94 191 ASP A CA 1
ATOM 1481 C C . ASP A 1 191 ? -6.209 -2.916 18.456 1.00 85.94 191 ASP A C 1
ATOM 1483 O O . ASP A 1 191 ? -6.717 -2.258 19.367 1.00 85.94 191 ASP A O 1
ATOM 1487 N N . ASP A 1 192 ? -6.266 -2.516 17.182 1.00 89.38 192 ASP A N 1
ATOM 1488 C CA . ASP A 1 192 ? -6.906 -1.273 16.751 1.00 89.38 192 ASP A CA 1
ATOM 1489 C C . ASP A 1 192 ? -8.436 -1.437 16.674 1.00 89.38 192 ASP A C 1
ATOM 1491 O O . ASP A 1 192 ? -8.958 -2.233 15.885 1.00 89.38 192 ASP A O 1
ATOM 1495 N N . ILE A 1 193 ? -9.176 -0.613 17.427 1.00 91.31 193 ILE A N 1
ATOM 1496 C CA . ILE A 1 193 ? -10.642 -0.493 17.346 1.00 91.31 193 ILE A CA 1
ATOM 1497 C C . ILE A 1 193 ? -11.035 0.847 16.716 1.00 91.31 193 ILE A C 1
ATOM 1499 O O . ILE A 1 193 ? -10.538 1.904 17.098 1.00 91.31 193 ILE A O 1
ATOM 1503 N N . ALA A 1 194 ? -12.015 0.812 15.813 1.00 93.88 194 ALA A N 1
ATOM 1504 C CA . ALA A 1 194 ? -12.762 1.978 15.362 1.00 93.88 194 ALA A CA 1
ATOM 1505 C C . ALA A 1 194 ? -14.243 1.858 15.750 1.00 93.88 194 ALA A C 1
ATOM 1507 O O . ALA A 1 194 ? -14.917 0.889 15.393 1.00 93.88 194 ALA A O 1
ATOM 1508 N N . LEU A 1 195 ? -14.759 2.878 16.438 1.00 94.88 195 LEU A N 1
ATOM 1509 C CA . LEU A 1 195 ? -16.189 3.057 16.691 1.00 94.88 195 LEU A CA 1
ATOM 1510 C C . LEU A 1 195 ? -16.761 4.061 15.689 1.00 94.88 195 LEU A C 1
ATOM 1512 O O . LEU A 1 195 ? -16.270 5.182 15.559 1.00 94.88 195 LEU A O 1
ATOM 1516 N N . VAL A 1 196 ? -17.806 3.658 14.971 1.00 95.44 196 VAL A N 1
ATOM 1517 C CA . VAL A 1 196 ? -18.436 4.454 13.913 1.00 95.44 196 VAL A CA 1
ATOM 1518 C C . VAL A 1 196 ? -19.892 4.705 14.276 1.00 95.44 196 VAL A C 1
ATOM 1520 O O . VAL A 1 196 ? -20.714 3.797 14.183 1.00 95.44 196 VAL A O 1
ATOM 1523 N N . ALA A 1 197 ? -20.213 5.942 14.657 1.00 95.25 197 ALA A N 1
ATOM 1524 C CA . ALA A 1 197 ? -21.578 6.390 14.928 1.00 95.25 197 ALA A CA 1
ATOM 1525 C C . ALA A 1 197 ? -22.131 7.242 13.779 1.00 95.25 197 ALA A C 1
ATOM 1527 O O . ALA A 1 197 ? -21.447 8.125 13.255 1.00 95.25 197 ALA A O 1
ATOM 1528 N N . VAL A 1 198 ? -23.394 7.014 13.408 1.00 94.69 198 VAL A N 1
ATOM 1529 C CA . VAL A 1 198 ? -24.082 7.787 12.362 1.00 94.69 198 VAL A CA 1
ATOM 1530 C C . VAL A 1 198 ? -25.397 8.351 12.893 1.00 94.69 198 VAL A C 1
ATOM 1532 O O . VAL A 1 198 ? -26.355 7.611 13.108 1.00 94.69 198 VAL A O 1
ATOM 1535 N N . ALA A 1 199 ? -25.486 9.678 13.024 1.00 93.25 199 ALA A N 1
ATOM 1536 C CA . ALA A 1 199 ? -26.709 10.364 13.443 1.00 93.25 199 ALA A CA 1
ATOM 1537 C C . ALA A 1 199 ? -26.922 11.709 12.721 1.00 93.25 199 ALA A C 1
ATOM 1539 O O . ALA A 1 199 ? -26.023 12.257 12.083 1.00 93.25 199 ALA A O 1
ATOM 1540 N N . LYS A 1 200 ? -28.143 12.259 12.818 1.00 90.94 200 LYS A N 1
ATOM 1541 C CA . LYS A 1 200 ? -28.518 13.551 12.199 1.00 90.94 200 LYS A CA 1
ATOM 1542 C C . LYS A 1 200 ? -28.026 14.772 12.986 1.00 90.94 200 LYS A C 1
ATOM 1544 O O . LYS A 1 200 ? -27.859 15.850 12.407 1.00 90.94 200 LYS A O 1
ATOM 1549 N N . HIS A 1 201 ? -27.824 14.620 14.292 1.00 91.50 201 HIS A N 1
ATOM 1550 C CA . HIS A 1 201 ? -27.468 15.699 15.210 1.00 91.50 201 HIS A CA 1
ATOM 1551 C C . HIS A 1 201 ? -26.162 15.375 15.935 1.00 91.50 201 HIS A C 1
ATOM 1553 O O . HIS A 1 201 ? -25.946 14.230 16.312 1.00 91.50 201 HIS A O 1
ATOM 1559 N N . LEU A 1 202 ? -25.316 16.391 16.143 1.00 92.12 202 LEU A N 1
ATOM 1560 C CA . LEU A 1 202 ? -23.992 16.222 16.757 1.00 92.12 202 LEU A CA 1
ATOM 1561 C C . LEU A 1 202 ? -24.077 15.696 18.192 1.00 92.12 202 LEU A C 1
ATOM 1563 O O . LEU A 1 202 ? -23.370 14.758 18.524 1.00 92.12 202 LEU A O 1
ATOM 1567 N N . TRP A 1 203 ? -25.009 16.222 18.990 1.00 92.69 203 TRP A N 1
ATOM 1568 C CA . TRP A 1 203 ? -25.216 15.780 20.372 1.00 92.69 203 TRP A CA 1
ATOM 1569 C C . TRP A 1 203 ? -25.571 14.287 20.470 1.00 92.69 203 TRP A C 1
ATOM 1571 O O . TRP A 1 203 ? -25.204 13.632 21.436 1.00 92.69 203 TRP A O 1
ATOM 1581 N N . GLN A 1 204 ? -26.267 13.736 19.466 1.00 93.94 204 GLN A N 1
ATOM 1582 C CA . GLN A 1 204 ? -26.597 12.310 19.427 1.00 93.94 204 GLN A CA 1
ATOM 1583 C C . GLN A 1 204 ? -25.345 11.475 19.139 1.00 93.94 204 GLN A C 1
ATOM 1585 O O . GLN A 1 204 ? -25.187 10.413 19.719 1.00 93.94 204 GLN A O 1
ATOM 1590 N N . ILE A 1 205 ? -24.448 11.966 18.272 1.00 93.38 205 ILE A N 1
ATOM 1591 C CA . ILE A 1 205 ? -23.159 11.314 17.993 1.00 93.38 205 ILE A CA 1
ATOM 1592 C C . ILE A 1 205 ? -22.300 11.285 19.259 1.00 93.38 205 ILE A C 1
ATOM 1594 O O . ILE A 1 205 ? -21.755 10.238 19.580 1.00 93.38 205 ILE A O 1
ATOM 1598 N N . GLU A 1 206 ? -22.196 12.415 19.965 1.00 93.19 206 GLU A N 1
ATOM 1599 C CA . GLU A 1 206 ? -21.450 12.520 21.228 1.00 93.19 206 GLU A CA 1
ATOM 1600 C C . GLU A 1 206 ? -22.015 11.552 22.272 1.00 93.19 206 GLU A C 1
ATOM 1602 O O . GLU A 1 206 ? -21.284 10.710 22.780 1.00 93.19 206 GLU A O 1
ATOM 1607 N N . TYR A 1 207 ? -23.334 11.580 22.493 1.00 92.44 207 TYR A N 1
ATOM 1608 C CA . TYR A 1 207 ? -24.006 10.687 23.437 1.00 92.44 207 TYR A CA 1
ATOM 1609 C C . TYR A 1 207 ? -23.827 9.197 23.099 1.00 92.44 207 TYR A C 1
ATOM 1611 O O . TYR A 1 207 ? -23.513 8.396 23.980 1.00 92.44 207 TYR A O 1
ATOM 1619 N N . ASP A 1 208 ? -24.023 8.816 21.833 1.00 94.06 208 ASP A N 1
ATOM 1620 C CA . ASP A 1 208 ? -23.916 7.421 21.398 1.00 94.06 208 ASP A CA 1
ATOM 1621 C C . ASP A 1 208 ? -22.466 6.912 21.469 1.00 94.06 208 ASP A C 1
ATOM 1623 O O . ASP A 1 208 ? -22.243 5.760 21.844 1.00 94.06 208 ASP A O 1
ATOM 1627 N N . LEU A 1 209 ? -21.480 7.755 21.132 1.00 94.19 209 LEU A N 1
ATOM 1628 C CA . LEU A 1 209 ? -20.063 7.390 21.210 1.00 94.19 209 LEU A CA 1
ATOM 1629 C C . LEU A 1 209 ? -19.564 7.322 22.650 1.00 94.19 209 LEU A C 1
ATOM 1631 O O . LEU A 1 209 ? -18.908 6.340 22.980 1.00 94.19 209 LEU A O 1
ATOM 1635 N N . ASP A 1 210 ? -19.895 8.293 23.505 1.00 92.00 210 ASP A N 1
ATOM 1636 C CA . ASP A 1 210 ? -19.511 8.264 24.923 1.00 92.00 210 ASP A CA 1
ATOM 1637 C C . ASP A 1 210 ? -20.052 6.986 25.595 1.00 92.00 210 ASP A C 1
ATOM 1639 O O . ASP A 1 210 ? -19.317 6.268 26.276 1.00 92.00 210 ASP A O 1
ATOM 1643 N N . ALA A 1 211 ? -21.317 6.633 25.331 1.00 92.94 211 ALA A N 1
ATOM 1644 C CA . ALA A 1 211 ? -21.917 5.403 25.848 1.00 92.94 211 ALA A CA 1
ATOM 1645 C C . ALA A 1 211 ? -21.239 4.132 25.300 1.00 92.94 211 ALA A C 1
ATOM 1647 O O . ALA A 1 211 ? -21.029 3.173 26.046 1.00 92.94 211 ALA A O 1
ATOM 1648 N N . ALA A 1 212 ? -20.897 4.108 24.008 1.00 94.94 212 ALA A N 1
ATOM 1649 C CA . ALA A 1 212 ? -20.218 2.973 23.387 1.00 94.94 212 ALA A CA 1
ATOM 1650 C C . ALA A 1 212 ? -18.783 2.792 23.903 1.00 94.94 212 ALA A C 1
ATOM 1652 O O . ALA A 1 212 ? -18.354 1.664 24.141 1.00 94.94 212 ALA A O 1
ATOM 1653 N N . ILE A 1 213 ? -18.054 3.889 24.106 1.00 93.69 213 ILE A N 1
ATOM 1654 C CA . ILE A 1 213 ? -16.688 3.884 24.636 1.00 93.69 213 ILE A CA 1
ATOM 1655 C C . ILE A 1 213 ? -16.677 3.327 26.053 1.00 93.69 213 ILE A C 1
ATOM 1657 O O . ILE A 1 213 ? -15.860 2.458 26.346 1.00 93.69 213 ILE A O 1
ATOM 1661 N N . GLU A 1 214 ? -17.604 3.755 26.910 1.00 92.38 214 GLU A N 1
ATOM 1662 C CA . GLU A 1 214 ? -17.683 3.238 28.277 1.00 92.38 214 GLU A CA 1
ATOM 1663 C C . GLU A 1 214 ? -17.997 1.736 28.304 1.00 92.38 214 GLU A C 1
ATOM 1665 O O . GLU A 1 214 ? -17.387 0.980 29.058 1.00 92.38 214 GLU A O 1
ATOM 1670 N N . GLN A 1 215 ? -18.877 1.269 27.413 1.00 93.81 215 GLN A N 1
ATOM 1671 C CA . GLN A 1 215 ? -19.170 -0.157 27.274 1.00 93.81 215 GLN A CA 1
ATOM 1672 C C . GLN A 1 215 ? -17.939 -0.957 26.815 1.00 93.81 215 GLN A C 1
ATOM 1674 O O . GLN A 1 215 ? -17.634 -1.996 27.400 1.00 93.81 215 GLN A O 1
ATOM 1679 N N . VAL A 1 216 ? -17.202 -0.463 25.812 1.00 94.25 216 VAL A N 1
ATOM 1680 C CA . VAL A 1 216 ? -15.951 -1.088 25.343 1.00 94.25 216 VAL A CA 1
ATOM 1681 C C . VAL A 1 216 ? -14.911 -1.131 26.459 1.00 94.25 216 VAL A C 1
ATOM 1683 O O . VAL A 1 216 ? -14.296 -2.173 26.677 1.00 94.25 216 VAL A O 1
ATOM 1686 N N . ARG A 1 217 ? -14.730 -0.031 27.195 1.00 92.44 217 ARG A N 1
ATOM 1687 C CA . ARG A 1 217 ? -13.800 0.044 28.329 1.00 92.44 217 ARG A CA 1
ATOM 1688 C C . ARG A 1 217 ? -14.162 -0.945 29.430 1.00 92.44 217 ARG A C 1
ATOM 1690 O O . ARG A 1 217 ? -13.268 -1.618 29.935 1.00 92.44 217 ARG A O 1
ATOM 1697 N N . GLY A 1 218 ? -15.447 -1.070 29.760 1.00 92.81 218 GLY A N 1
ATOM 1698 C CA . GLY A 1 218 ? -15.936 -2.049 30.729 1.00 92.81 218 GLY A CA 1
ATOM 1699 C C . GLY A 1 218 ? -15.565 -3.479 30.335 1.00 92.81 218 GLY A C 1
ATOM 1700 O O . GLY A 1 218 ? -14.955 -4.198 31.124 1.00 92.81 218 GLY A O 1
ATOM 1701 N N . THR A 1 219 ? -15.835 -3.870 29.088 1.00 93.12 219 THR A N 1
ATOM 1702 C CA . THR A 1 219 ? -15.489 -5.211 28.587 1.00 93.12 219 THR A CA 1
ATOM 1703 C C . THR A 1 219 ? -13.982 -5.436 28.489 1.00 93.12 219 THR A C 1
ATOM 1705 O O . THR A 1 219 ? -13.499 -6.513 28.825 1.00 93.12 219 THR A O 1
ATOM 1708 N N . LEU A 1 220 ? -13.208 -4.431 28.076 1.00 92.00 220 LEU A N 1
ATOM 1709 C CA . LEU A 1 220 ? -11.748 -4.533 28.074 1.00 92.00 220 LEU A CA 1
ATOM 1710 C C . LEU A 1 220 ? -11.207 -4.725 29.493 1.00 92.00 220 LEU A C 1
ATOM 1712 O O . LEU A 1 220 ? -10.359 -5.588 29.700 1.00 92.00 220 LEU A O 1
ATOM 1716 N N . HIS A 1 221 ? -11.750 -4.010 30.478 1.00 91.44 221 HIS A N 1
ATOM 1717 C CA . HIS A 1 221 ? -11.376 -4.178 31.878 1.00 91.44 221 HIS A CA 1
ATOM 1718 C C . HIS A 1 221 ? -11.710 -5.587 32.405 1.00 91.44 221 HIS A C 1
ATOM 1720 O O . HIS A 1 221 ? -10.897 -6.178 33.115 1.00 91.44 221 HIS A O 1
ATOM 1726 N N . GLU A 1 222 ? -12.854 -6.171 32.026 1.00 90.38 222 GLU A N 1
ATOM 1727 C CA . GLU A 1 222 ? -13.191 -7.575 32.335 1.00 90.38 222 GLU A CA 1
ATOM 1728 C C . GLU A 1 222 ? -12.184 -8.566 31.731 1.00 90.38 222 GLU A C 1
ATOM 1730 O O . GLU A 1 222 ? -11.831 -9.563 32.363 1.00 90.38 222 GLU A O 1
ATOM 1735 N N . LEU A 1 223 ? -11.659 -8.260 30.542 1.00 87.06 223 LEU A N 1
ATOM 1736 C CA . LEU A 1 223 ? -10.593 -9.021 29.884 1.00 87.06 223 LEU A CA 1
ATOM 1737 C C . LEU A 1 223 ? -9.188 -8.695 30.418 1.00 87.06 223 LEU A C 1
ATOM 1739 O O . LEU A 1 223 ? -8.203 -9.208 29.891 1.00 87.06 223 LEU A O 1
ATOM 1743 N N . SER A 1 224 ? -9.072 -7.868 31.464 1.00 87.94 224 SER A N 1
ATOM 1744 C CA . SER A 1 224 ? -7.792 -7.375 32.000 1.00 87.94 224 SER A CA 1
ATOM 1745 C C . SER A 1 224 ? -6.943 -6.606 30.972 1.00 87.94 224 SER A C 1
ATOM 1747 O O . SER A 1 224 ? -5.715 -6.585 31.054 1.00 87.94 224 SER A O 1
ATOM 1749 N N . LEU A 1 225 ? -7.599 -5.954 30.011 1.00 88.44 225 LEU A N 1
ATOM 1750 C CA . LEU A 1 225 ? -7.009 -5.067 29.012 1.00 88.44 225 LEU A CA 1
ATOM 1751 C C . LEU A 1 225 ? -7.264 -3.599 29.376 1.00 88.44 225 LEU A C 1
ATOM 1753 O O . LEU A 1 225 ? -8.281 -3.250 29.975 1.00 88.44 225 LEU A O 1
ATOM 1757 N N . VAL A 1 226 ? -6.342 -2.723 28.976 1.00 86.44 226 VAL A N 1
ATOM 1758 C CA . VAL A 1 226 ? -6.426 -1.276 29.218 1.00 86.44 226 VAL A CA 1
ATOM 1759 C C . VAL A 1 226 ? -6.362 -0.538 27.887 1.00 86.44 226 VAL A C 1
ATOM 1761 O O . VAL A 1 226 ? -5.511 -0.828 27.047 1.00 86.44 226 VAL A O 1
ATOM 1764 N N . THR A 1 227 ? -7.252 0.431 27.695 1.00 83.62 227 THR A N 1
ATOM 1765 C CA . THR A 1 227 ? -7.249 1.296 26.514 1.00 83.62 227 THR A CA 1
ATOM 1766 C C . THR A 1 227 ? -6.134 2.337 26.593 1.00 83.62 227 THR A C 1
ATOM 1768 O O . THR A 1 227 ? -5.866 2.925 27.640 1.00 83.62 227 THR A O 1
ATOM 1771 N N . ALA A 1 228 ? -5.487 2.607 25.459 1.00 86.62 228 ALA A N 1
ATOM 1772 C CA . ALA A 1 228 ? -4.533 3.705 25.339 1.00 86.62 228 ALA A CA 1
ATOM 1773 C C . ALA A 1 228 ? -5.279 5.024 25.070 1.00 86.62 228 ALA A C 1
ATOM 1775 O O . ALA A 1 228 ? -5.288 5.527 23.945 1.00 86.62 228 ALA A O 1
ATOM 1776 N N . ASP A 1 229 ? -5.922 5.574 26.100 1.00 85.62 229 ASP A N 1
ATOM 1777 C CA . ASP A 1 229 ? -6.840 6.720 25.979 1.00 85.62 229 ASP A CA 1
ATOM 1778 C C . ASP A 1 229 ? -6.193 7.923 25.280 1.00 85.62 229 ASP A C 1
ATOM 1780 O O . ASP A 1 229 ? -6.775 8.525 24.381 1.00 85.62 229 ASP A O 1
ATOM 1784 N N . ASN A 1 230 ? -4.927 8.198 25.594 1.00 83.69 230 ASN A N 1
ATOM 1785 C CA . ASN A 1 230 ? -4.153 9.293 25.012 1.00 83.69 230 ASN A CA 1
ATOM 1786 C C . ASN A 1 230 ? -3.814 9.120 23.518 1.00 83.69 230 ASN A C 1
ATOM 1788 O O . ASN A 1 230 ? -3.374 10.081 22.886 1.00 83.69 230 ASN A O 1
ATOM 1792 N N . LYS A 1 231 ? -3.948 7.908 22.970 1.00 87.44 231 LYS A N 1
ATOM 1793 C CA . LYS A 1 231 ? -3.747 7.610 21.542 1.00 87.44 231 LYS A CA 1
ATOM 1794 C C . LYS A 1 231 ? -5.058 7.594 20.758 1.00 87.44 231 LYS A C 1
ATOM 1796 O O . LYS A 1 231 ? -5.020 7.447 19.542 1.00 87.44 231 LYS A O 1
ATOM 1801 N N . THR A 1 232 ? -6.200 7.715 21.435 1.00 90.94 232 THR A N 1
ATOM 1802 C CA . THR A 1 232 ? -7.502 7.699 20.770 1.00 90.94 232 THR A CA 1
ATOM 1803 C C . THR A 1 232 ? -7.660 8.962 19.926 1.00 90.94 232 THR A C 1
ATOM 1805 O O . THR A 1 232 ? -7.432 10.077 20.390 1.00 90.94 232 THR A O 1
ATOM 1808 N N . GLU A 1 233 ? -8.057 8.793 18.668 1.00 93.81 233 GLU A N 1
ATOM 1809 C CA . GLU A 1 233 ? -8.307 9.893 17.739 1.00 93.81 233 GLU A CA 1
ATOM 1810 C C . GLU A 1 233 ? -9.784 9.911 17.334 1.00 93.81 233 GLU A C 1
ATOM 1812 O O . GLU A 1 233 ? -10.403 8.869 17.128 1.00 93.81 233 GLU A O 1
ATOM 1817 N N . VAL A 1 234 ? -10.354 11.109 17.188 1.00 94.81 234 VAL A N 1
ATOM 1818 C CA . VAL A 1 234 ? -11.755 11.297 16.787 1.00 94.81 234 VAL A CA 1
ATOM 1819 C C . VAL A 1 234 ? -11.805 12.022 15.448 1.00 94.81 234 VAL A C 1
ATOM 1821 O O . VAL A 1 234 ? -11.190 13.077 15.283 1.00 94.81 234 VAL A O 1
ATOM 1824 N N . LEU A 1 235 ? -12.588 11.498 14.504 1.00 95.31 235 LEU A N 1
ATOM 1825 C CA . LEU A 1 235 ? -12.852 12.123 13.208 1.00 95.31 235 LEU A CA 1
ATOM 1826 C C . LEU A 1 235 ? -14.353 12.363 13.035 1.00 95.31 235 LEU A C 1
ATOM 1828 O O . LEU A 1 235 ? -15.143 11.423 13.038 1.00 95.31 235 LEU A O 1
ATOM 1832 N N . LEU A 1 236 ? -14.742 13.619 12.802 1.00 95.25 236 LEU A N 1
ATOM 1833 C CA . LEU A 1 236 ? -16.106 13.957 12.398 1.00 95.25 236 LEU A CA 1
ATOM 1834 C C . LEU A 1 236 ? -16.188 14.052 10.872 1.00 95.25 236 LEU A C 1
ATOM 1836 O O . LEU A 1 236 ? -15.660 14.989 10.272 1.00 95.25 236 LEU A O 1
ATOM 1840 N N . ILE A 1 237 ? -16.898 13.115 10.246 1.00 93.69 237 ILE A N 1
ATOM 1841 C CA . ILE A 1 237 ? -17.157 13.135 8.802 1.00 93.69 237 ILE A CA 1
ATOM 1842 C C . ILE A 1 237 ? -18.492 13.836 8.550 1.00 93.69 237 ILE A C 1
ATOM 1844 O O . ILE A 1 237 ? -19.529 13.432 9.075 1.00 93.69 237 ILE A O 1
ATOM 1848 N N . THR A 1 238 ? -18.489 14.903 7.747 1.00 88.56 238 THR A N 1
ATOM 1849 C CA . THR A 1 238 ? -19.711 15.673 7.467 1.00 88.56 238 THR A CA 1
ATOM 1850 C C . THR A 1 238 ? -19.743 16.262 6.059 1.00 88.56 238 THR A C 1
ATOM 1852 O O . THR A 1 238 ? -18.778 16.848 5.563 1.00 88.56 238 THR A O 1
ATOM 1855 N N . GLY A 1 239 ? -20.911 16.171 5.416 1.00 84.12 239 GLY A N 1
ATOM 1856 C CA . GLY A 1 239 ? -21.202 16.854 4.152 1.00 84.12 239 GLY A CA 1
ATOM 1857 C C . GLY A 1 239 ? -21.556 18.339 4.316 1.00 84.12 239 GLY A C 1
ATOM 1858 O O . GLY A 1 239 ? -21.652 19.066 3.329 1.00 84.12 239 GLY A O 1
ATOM 1859 N N . ARG A 1 240 ? -21.745 18.833 5.550 1.00 84.06 240 ARG A N 1
ATOM 1860 C CA . ARG A 1 240 ? -22.150 20.228 5.812 1.00 84.06 240 ARG A CA 1
ATOM 1861 C C . ARG A 1 240 ? -21.030 21.197 5.465 1.00 84.06 240 ARG A C 1
ATOM 1863 O O . ARG A 1 240 ? -19.882 20.946 5.799 1.00 84.06 240 ARG A O 1
ATOM 1870 N N . LYS A 1 241 ? -21.329 22.339 4.839 1.00 79.50 241 LYS A N 1
ATOM 1871 C CA . LYS A 1 241 ? -20.294 23.332 4.475 1.00 79.50 241 LYS A CA 1
ATOM 1872 C C . LYS A 1 241 ? -19.562 23.907 5.691 1.00 79.50 241 LYS A C 1
ATOM 1874 O O . LYS A 1 241 ? -18.359 24.125 5.619 1.00 79.50 241 LYS A O 1
ATOM 1879 N N . LYS A 1 242 ? -20.277 24.118 6.799 1.00 83.44 242 LYS A N 1
ATOM 1880 C CA . LYS A 1 242 ? -19.700 24.597 8.056 1.00 83.44 242 LYS A CA 1
ATOM 1881 C C . LYS A 1 242 ? -18.821 23.508 8.672 1.00 83.44 242 LYS A C 1
ATOM 1883 O O . LYS A 1 242 ? -19.272 22.377 8.821 1.00 83.44 242 LYS A O 1
ATOM 1888 N N . THR A 1 243 ? -17.588 23.861 9.022 1.00 78.88 243 THR A N 1
ATOM 1889 C CA . THR A 1 243 ? -16.715 22.993 9.816 1.00 78.88 243 THR A CA 1
ATOM 1890 C C . THR A 1 243 ? -17.224 22.992 11.249 1.00 78.88 243 THR A C 1
ATOM 1892 O O . THR A 1 243 ? -17.255 24.033 11.905 1.00 78.88 243 THR A O 1
ATOM 1895 N N . GLU A 1 244 ? -17.662 21.829 11.706 1.00 87.44 244 GLU A N 1
ATOM 1896 C CA . GLU A 1 244 ? -18.099 21.590 13.077 1.00 87.44 244 GLU A CA 1
ATOM 1897 C C . GLU A 1 244 ? -17.091 20.646 13.738 1.00 87.44 244 GLU A C 1
ATOM 1899 O O . GLU A 1 244 ? -16.358 19.935 13.050 1.00 87.44 244 GLU A O 1
ATOM 1904 N N . THR A 1 245 ? -17.018 20.674 15.064 1.00 91.44 245 THR A N 1
ATOM 1905 C CA . THR A 1 245 ? -16.188 19.750 15.840 1.00 91.44 245 THR A CA 1
ATOM 1906 C C . THR A 1 245 ? -17.028 19.164 16.952 1.00 91.44 245 THR A C 1
ATOM 1908 O O . THR A 1 245 ? -17.856 19.886 17.506 1.00 91.44 245 THR A O 1
ATOM 1911 N N . ILE A 1 246 ? -16.775 17.905 17.279 1.00 91.88 246 ILE A N 1
ATOM 1912 C CA . ILE A 1 246 ? -17.329 17.245 18.463 1.00 91.88 246 ILE A CA 1
ATOM 1913 C C . ILE A 1 246 ? -16.222 17.030 19.487 1.00 91.88 246 ILE A C 1
ATOM 1915 O O . ILE A 1 246 ? -15.036 16.995 19.126 1.00 91.88 246 ILE A O 1
ATOM 1919 N N . THR A 1 247 ? -16.619 16.882 20.740 1.00 93.19 247 THR A N 1
ATOM 1920 C CA . THR A 1 247 ? -15.713 16.536 21.833 1.00 93.19 247 THR A CA 1
ATOM 1921 C C . THR A 1 247 ? -16.249 15.292 22.516 1.00 93.19 247 THR A C 1
ATOM 1923 O O . THR A 1 247 ? -17.404 15.271 22.923 1.00 93.19 247 THR A O 1
ATOM 1926 N N . ILE A 1 248 ? -15.409 14.267 22.615 1.00 91.62 248 ILE A N 1
ATOM 1927 C CA . ILE A 1 248 ? -15.753 12.962 23.186 1.00 91.62 248 ILE A CA 1
ATOM 1928 C C . ILE A 1 248 ? -14.899 12.746 24.428 1.00 91.62 248 ILE A C 1
ATOM 1930 O O . ILE A 1 248 ? -13.733 13.160 24.457 1.00 91.62 248 ILE A O 1
ATOM 1934 N N . THR A 1 249 ? -15.469 12.114 25.447 1.00 89.06 249 THR A N 1
ATOM 1935 C CA . THR A 1 249 ? -14.755 11.821 26.693 1.00 89.06 249 THR A CA 1
ATOM 1936 C C . THR A 1 249 ? -14.293 10.365 26.692 1.00 89.06 249 THR A C 1
ATOM 1938 O O . THR A 1 249 ? -15.091 9.452 26.505 1.00 89.06 249 THR A O 1
ATOM 1941 N N . VAL A 1 250 ? -12.993 10.137 26.889 1.00 88.06 250 VAL A N 1
ATOM 1942 C CA . VAL A 1 250 ? -12.369 8.805 26.907 1.00 88.06 250 VAL A CA 1
ATOM 1943 C C . VAL A 1 250 ? -11.537 8.678 28.176 1.00 88.06 250 VAL A C 1
ATOM 1945 O O . VAL A 1 250 ? -10.425 9.204 28.254 1.00 88.06 250 VAL A O 1
ATOM 1948 N N . GLY A 1 251 ? -12.096 8.019 29.193 1.00 84.31 251 GLY A N 1
ATOM 1949 C CA . GLY A 1 251 ? -11.503 8.009 30.530 1.00 84.31 251 GLY A CA 1
ATOM 1950 C C . GLY A 1 251 ? -11.354 9.436 31.065 1.00 84.31 251 GLY A C 1
ATOM 1951 O O . GLY A 1 251 ? -12.318 10.197 31.087 1.00 84.31 251 GLY A O 1
ATOM 1952 N N . ASP A 1 252 ? -10.130 9.813 31.431 1.00 86.44 252 ASP A N 1
ATOM 1953 C CA . ASP A 1 252 ? -9.807 11.156 31.936 1.00 86.44 252 ASP A CA 1
ATOM 1954 C C . ASP A 1 252 ? -9.504 12.178 30.820 1.00 86.44 252 ASP A C 1
ATOM 1956 O O . ASP A 1 252 ? -9.203 13.344 31.093 1.00 86.44 252 ASP A O 1
ATOM 1960 N N . TYR A 1 253 ? -9.556 11.763 29.551 1.00 89.38 253 TYR A N 1
ATOM 1961 C CA . TYR A 1 253 ? -9.204 12.602 28.409 1.00 89.38 253 TYR A CA 1
ATOM 1962 C C . TYR A 1 253 ? -10.444 13.141 27.698 1.00 89.38 253 TYR A C 1
ATOM 1964 O O . TYR A 1 253 ? -11.372 12.410 27.365 1.00 89.38 253 TYR A O 1
ATOM 1972 N N . SER A 1 254 ? -10.421 14.437 27.388 1.00 91.12 254 SER A N 1
ATOM 1973 C CA . SER A 1 254 ? -11.404 15.079 26.515 1.00 91.12 254 SER A CA 1
ATOM 1974 C C . SER A 1 254 ? -10.788 15.277 25.132 1.00 91.12 254 SER A C 1
ATOM 1976 O O . SER A 1 254 ? -9.864 16.076 24.956 1.00 91.12 254 SER A O 1
ATOM 1978 N N . ILE A 1 255 ? -11.264 14.511 24.152 1.00 92.94 255 ILE A N 1
ATOM 1979 C CA . ILE A 1 255 ? -10.665 14.414 22.820 1.00 92.94 255 ILE A CA 1
ATOM 1980 C C . ILE A 1 255 ? -11.542 15.167 21.827 1.00 92.94 255 ILE A C 1
ATOM 1982 O O . ILE A 1 255 ? -12.690 14.807 21.563 1.00 92.94 255 ILE A O 1
ATOM 1986 N N . ARG A 1 256 ? -10.985 16.233 21.251 1.00 94.19 256 ARG A N 1
ATOM 1987 C CA . ARG A 1 256 ? -11.647 17.013 20.204 1.00 94.19 256 ARG A CA 1
ATOM 1988 C C . ARG A 1 256 ? -11.414 16.377 18.837 1.00 94.19 256 ARG A C 1
ATOM 1990 O O . ARG A 1 256 ? -10.290 16.003 18.514 1.00 94.19 256 ARG A O 1
ATOM 1997 N N . SER A 1 257 ? -12.450 16.343 18.001 1.00 94.62 257 SER A N 1
ATOM 1998 C CA . SER A 1 257 ? -12.347 15.813 16.640 1.00 94.62 257 SER A CA 1
ATOM 1999 C C . SER A 1 257 ? -11.291 16.546 15.799 1.00 94.62 257 SER A C 1
ATOM 2001 O O . SER A 1 257 ? -11.356 17.774 15.658 1.00 94.62 257 SER A O 1
ATOM 2003 N N . SER A 1 258 ? -10.382 15.788 15.188 1.00 93.69 258 SER A N 1
ATOM 2004 C CA . SER A 1 258 ? -9.370 16.261 14.239 1.00 93.69 258 SER A CA 1
ATOM 2005 C C . SER A 1 258 ? -9.945 16.339 12.814 1.00 93.69 258 SER A C 1
ATOM 2007 O O . SER A 1 258 ? -10.820 15.546 12.462 1.00 93.69 258 SER A O 1
ATOM 2009 N N . PRO A 1 259 ? -9.475 17.261 11.947 1.00 92.62 259 PRO A N 1
ATOM 2010 C CA . PRO A 1 259 ? -9.876 17.292 10.538 1.00 92.62 259 PRO A CA 1
ATOM 2011 C C . PRO A 1 259 ? -9.391 16.082 9.726 1.00 92.62 259 PRO A C 1
ATOM 2013 O O . PRO A 1 259 ? -9.920 15.854 8.634 1.00 92.62 259 PRO A O 1
ATOM 2016 N N . CYS A 1 260 ? -8.387 15.354 10.221 1.00 93.94 260 CYS A N 1
ATOM 2017 C CA . CYS A 1 260 ? -7.800 14.176 9.592 1.00 93.94 260 CYS A CA 1
ATOM 2018 C C . CYS A 1 260 ? -7.172 13.269 10.655 1.00 93.94 260 CYS A C 1
ATOM 2020 O O . CYS A 1 260 ? -6.534 13.774 11.580 1.00 93.94 260 CYS A O 1
ATOM 2022 N N . ILE A 1 261 ? -7.340 11.957 10.507 1.00 94.62 261 ILE A N 1
ATOM 2023 C CA . ILE A 1 261 ? -6.755 10.943 11.397 1.00 94.62 261 ILE A CA 1
ATOM 2024 C C . ILE A 1 261 ? -6.016 9.886 10.582 1.00 94.62 261 ILE A C 1
ATOM 2026 O O . ILE A 1 261 ? -6.302 9.695 9.391 1.00 94.62 261 ILE A O 1
ATOM 2030 N N . ARG A 1 262 ? -5.091 9.167 11.219 1.00 93.06 262 ARG A N 1
ATOM 2031 C CA . ARG A 1 262 ? -4.429 8.012 10.606 1.00 93.06 262 ARG A CA 1
ATOM 2032 C C . ARG A 1 262 ? -5.055 6.715 11.113 1.00 93.06 262 ARG A C 1
ATOM 2034 O O . ARG A 1 262 ? -4.945 6.398 12.285 1.00 93.06 262 ARG A O 1
ATOM 2041 N N . TYR A 1 263 ? -5.622 5.922 10.210 1.00 91.88 263 TYR A N 1
ATOM 2042 C CA . TYR A 1 263 ? -6.217 4.622 10.528 1.00 91.88 263 TYR A CA 1
ATOM 2043 C C . TYR A 1 263 ? -5.716 3.556 9.551 1.00 91.88 263 TYR A C 1
ATOM 2045 O O . TYR A 1 263 ? -5.791 3.751 8.338 1.00 91.88 263 TYR A O 1
ATOM 2053 N N . LEU A 1 264 ? -5.134 2.463 10.061 1.00 89.38 264 LEU A N 1
ATOM 2054 C CA . LEU A 1 264 ? -4.565 1.360 9.262 1.00 89.38 264 LEU A CA 1
ATOM 2055 C C . LEU A 1 264 ? -3.647 1.829 8.112 1.00 89.38 264 LEU A C 1
ATOM 2057 O O . LEU A 1 264 ? -3.656 1.308 6.998 1.00 89.38 264 LEU A O 1
ATOM 2061 N N . GLY A 1 265 ? -2.855 2.876 8.363 1.00 88.81 265 GLY A N 1
ATOM 2062 C CA . GLY A 1 265 ? -1.932 3.457 7.377 1.00 88.81 265 GLY A CA 1
ATOM 2063 C C . GLY A 1 265 ? -2.564 4.413 6.354 1.00 88.81 265 GLY A C 1
ATOM 2064 O O . GLY A 1 265 ? -1.828 5.031 5.580 1.00 88.81 265 GLY A O 1
ATOM 2065 N N . LEU A 1 266 ? -3.884 4.595 6.367 1.00 92.94 266 LEU A N 1
ATOM 2066 C CA . LEU A 1 266 ? -4.606 5.586 5.567 1.00 92.94 266 LEU A CA 1
ATOM 2067 C C . LEU A 1 266 ? -4.793 6.879 6.358 1.00 92.94 266 LEU A C 1
ATOM 2069 O O . LEU A 1 266 ? -4.998 6.845 7.565 1.00 92.94 266 LEU A O 1
ATOM 2073 N N . HIS A 1 267 ? -4.722 8.018 5.670 1.00 94.56 267 HIS A N 1
ATOM 2074 C CA . HIS A 1 267 ? -5.099 9.304 6.259 1.00 94.56 267 HIS A CA 1
ATOM 2075 C C . HIS A 1 267 ? -6.518 9.620 5.799 1.00 94.56 267 HIS A C 1
ATOM 2077 O O . HIS A 1 267 ? -6.746 9.810 4.604 1.00 94.56 267 HIS A O 1
ATOM 2083 N N . ILE A 1 268 ? -7.464 9.616 6.731 1.00 94.62 268 ILE A N 1
ATOM 2084 C CA . ILE A 1 268 ? -8.882 9.822 6.446 1.00 94.62 268 ILE A CA 1
ATOM 2085 C C . ILE A 1 268 ? -9.235 11.235 6.896 1.00 94.62 268 ILE A C 1
ATOM 2087 O O . ILE A 1 268 ? -9.189 11.539 8.088 1.00 94.62 268 ILE A O 1
ATOM 2091 N N . ASP A 1 269 ? -9.571 12.103 5.945 1.00 93.19 269 ASP A N 1
ATOM 2092 C CA . ASP A 1 269 ? -10.009 13.464 6.236 1.00 93.19 269 ASP A CA 1
ATOM 2093 C C . ASP A 1 269 ? -11.533 13.556 6.389 1.00 93.19 269 ASP A C 1
ATOM 2095 O O . ASP A 1 269 ? -12.297 12.783 5.811 1.00 93.19 269 ASP A O 1
ATOM 2099 N N . SER A 1 270 ? -11.986 14.568 7.128 1.00 92.75 270 SER A N 1
ATOM 2100 C CA . SER A 1 270 ? -13.404 14.848 7.430 1.00 92.75 270 SER A CA 1
ATOM 2101 C C . SER A 1 270 ? -14.307 15.024 6.198 1.00 92.75 270 SER A C 1
ATOM 2103 O O . SER A 1 270 ? -15.537 15.025 6.317 1.00 92.75 270 SER A O 1
ATOM 2105 N N . ARG A 1 271 ? -13.712 15.197 5.011 1.00 90.88 271 ARG A N 1
ATOM 2106 C CA . ARG A 1 271 ? -14.391 15.369 3.722 1.00 90.88 271 ARG A CA 1
ATOM 2107 C C . ARG A 1 271 ? -14.181 14.196 2.765 1.00 90.88 271 ARG A C 1
ATOM 2109 O O . ARG A 1 271 ? -14.696 14.275 1.652 1.00 90.88 271 ARG A O 1
ATOM 2116 N N . LEU A 1 272 ? -13.455 13.152 3.173 1.00 92.38 272 LEU A N 1
ATOM 2117 C CA . LEU A 1 272 ? -13.114 11.991 2.345 1.00 92.38 272 LEU A CA 1
ATOM 2118 C C . LEU A 1 272 ? -12.486 12.388 0.995 1.00 92.38 272 LEU A C 1
ATOM 2120 O O . LEU A 1 272 ? -12.811 11.823 -0.049 1.00 92.38 272 LEU A O 1
ATOM 2124 N N . ARG A 1 273 ? -11.622 13.409 0.996 1.00 92.44 273 ARG A N 1
ATOM 2125 C CA . ARG A 1 273 ? -10.912 13.893 -0.201 1.00 92.44 273 ARG A CA 1
ATOM 2126 C C . ARG A 1 273 ? -9.623 13.123 -0.457 1.00 92.44 273 ARG A C 1
ATOM 2128 O O . ARG A 1 273 ? -9.184 13.078 -1.601 1.00 92.44 273 ARG A O 1
ATOM 2135 N N . PHE A 1 274 ? -9.015 12.574 0.593 1.00 94.94 274 PHE A N 1
ATOM 2136 C CA . PHE A 1 274 ? -7.755 11.831 0.595 1.00 94.94 274 PHE A CA 1
ATOM 2137 C C . PHE A 1 274 ? -6.567 12.576 -0.040 1.00 94.94 274 PHE A C 1
ATOM 2139 O O . PHE A 1 274 ? -5.555 11.962 -0.378 1.00 94.94 274 PHE A O 1
ATOM 2146 N N . ASP A 1 275 ? -6.640 13.904 -0.162 1.00 92.56 275 ASP A N 1
ATOM 2147 C CA . ASP A 1 275 ? -5.553 14.750 -0.661 1.00 92.56 275 ASP A CA 1
ATOM 2148 C C . ASP A 1 275 ? -4.332 14.674 0.263 1.00 92.56 275 ASP A C 1
ATOM 2150 O O . ASP A 1 275 ? -3.210 14.483 -0.205 1.00 92.56 275 ASP A O 1
ATOM 2154 N N . GLN A 1 276 ? -4.558 14.704 1.580 1.00 93.38 276 GLN A N 1
ATOM 2155 C CA . GLN A 1 276 ? -3.495 14.509 2.567 1.00 93.38 276 GLN A CA 1
ATOM 2156 C C . GLN A 1 276 ? -2.896 13.095 2.507 1.00 93.38 276 GLN A C 1
ATOM 2158 O O . GLN A 1 276 ? -1.678 12.946 2.587 1.00 93.38 276 GLN A O 1
ATOM 2163 N N . HIS A 1 277 ? -3.718 12.057 2.305 1.00 95.44 277 HIS A N 1
ATOM 2164 C CA . HIS A 1 277 ? -3.214 10.692 2.129 1.00 95.44 277 HIS A CA 1
ATOM 2165 C C . HIS A 1 277 ? -2.300 10.591 0.908 1.00 95.44 277 HIS A C 1
ATOM 2167 O O . HIS A 1 277 ? -1.167 10.117 1.029 1.00 95.44 277 HIS A O 1
ATOM 2173 N N . LEU A 1 278 ? -2.771 11.084 -0.243 1.00 95.06 278 LEU A N 1
ATOM 2174 C CA . LEU A 1 278 ? -2.015 11.096 -1.491 1.00 95.06 278 LEU A CA 1
ATOM 2175 C C . LEU A 1 278 ? -0.713 11.882 -1.353 1.00 95.06 278 LEU A C 1
ATOM 2177 O O . LEU A 1 278 ? 0.312 11.425 -1.859 1.00 95.06 278 LEU A O 1
ATOM 2181 N N . GLN A 1 279 ? -0.714 13.001 -0.629 1.00 94.19 279 GLN A N 1
ATOM 2182 C CA . GLN A 1 279 ? 0.502 13.747 -0.316 1.00 94.19 279 GLN A CA 1
ATOM 2183 C C . GLN A 1 279 ? 1.490 12.897 0.501 1.00 94.19 279 GLN A C 1
ATOM 2185 O O . GLN A 1 279 ? 2.653 12.763 0.116 1.00 94.19 279 GLN A O 1
ATOM 2190 N N . THR A 1 280 ? 1.045 12.257 1.584 1.00 93.50 280 THR A N 1
ATOM 2191 C CA . THR A 1 280 ? 1.923 11.452 2.449 1.00 93.50 280 THR A CA 1
ATOM 2192 C C . THR A 1 280 ? 2.515 10.238 1.726 1.00 93.50 280 THR A C 1
ATOM 2194 O O . THR A 1 280 ? 3.723 9.987 1.817 1.00 93.50 280 THR A O 1
ATOM 2197 N N . VAL A 1 281 ? 1.707 9.478 0.975 1.00 93.44 281 VAL A N 1
ATOM 2198 C CA . VAL A 1 281 ? 2.226 8.332 0.201 1.00 93.44 281 VAL A CA 1
ATOM 2199 C C . VAL A 1 281 ? 3.128 8.796 -0.937 1.00 93.44 281 VAL A C 1
ATOM 2201 O O . VAL A 1 281 ? 4.133 8.142 -1.217 1.00 93.44 281 VAL A O 1
ATOM 2204 N N . SER A 1 282 ? 2.846 9.963 -1.524 1.00 94.19 282 SER A N 1
ATOM 2205 C CA . SER A 1 282 ? 3.706 10.601 -2.521 1.00 94.19 282 SER A CA 1
ATOM 2206 C C . SER A 1 282 ? 5.075 10.954 -1.943 1.00 94.19 282 SER A C 1
ATOM 2208 O O . SER A 1 282 ? 6.105 10.622 -2.526 1.00 94.19 282 SER A O 1
ATOM 2210 N N . GLU A 1 283 ? 5.136 11.578 -0.771 1.00 92.81 283 GLU A N 1
ATOM 2211 C CA . GLU A 1 283 ? 6.402 11.910 -0.108 1.00 92.81 283 GLU A CA 1
ATOM 2212 C C . GLU A 1 283 ? 7.207 10.651 0.249 1.00 92.81 283 GLU A C 1
ATOM 2214 O O . GLU A 1 283 ? 8.428 10.598 0.049 1.00 92.81 283 GLU A O 1
ATOM 2219 N N . LYS A 1 284 ? 6.534 9.586 0.705 1.00 87.94 284 LYS A N 1
ATOM 2220 C CA . LYS A 1 284 ? 7.163 8.274 0.931 1.00 87.94 284 LYS A CA 1
ATOM 2221 C C . LYS A 1 284 ? 7.714 7.685 -0.372 1.00 87.94 284 LYS A C 1
ATOM 2223 O O . LYS A 1 284 ? 8.893 7.334 -0.424 1.00 87.94 284 LYS A O 1
ATOM 2228 N N . ALA A 1 285 ? 6.904 7.630 -1.425 1.00 89.25 285 ALA A N 1
ATOM 2229 C CA . ALA A 1 285 ? 7.299 7.106 -2.729 1.00 89.25 285 ALA A CA 1
ATOM 2230 C C . ALA A 1 285 ? 8.422 7.937 -3.370 1.00 89.25 285 ALA A C 1
ATOM 2232 O O . ALA A 1 285 ? 9.320 7.376 -3.993 1.00 89.25 285 ALA A O 1
ATOM 2233 N N . ALA A 1 286 ? 8.438 9.258 -3.179 1.00 90.56 286 ALA A N 1
ATOM 2234 C CA . ALA A 1 286 ? 9.489 10.139 -3.679 1.00 90.56 286 ALA A CA 1
ATOM 2235 C C . ALA A 1 286 ? 10.850 9.842 -3.032 1.00 90.56 286 ALA A C 1
ATOM 2237 O O . ALA A 1 286 ? 11.855 9.799 -3.744 1.00 90.56 286 ALA A O 1
ATOM 2238 N N . ARG A 1 287 ? 10.890 9.588 -1.714 1.00 87.44 287 ARG A N 1
ATOM 2239 C CA . ARG A 1 287 ? 12.122 9.175 -1.015 1.00 87.44 287 ARG A CA 1
ATOM 2240 C C . ARG A 1 287 ? 12.652 7.847 -1.551 1.00 87.44 287 ARG A C 1
ATOM 2242 O O . ARG A 1 287 ? 13.835 7.752 -1.870 1.00 87.44 287 ARG A O 1
ATOM 2249 N N . VAL A 1 288 ? 11.769 6.861 -1.715 1.00 84.75 288 VAL A N 1
ATOM 2250 C CA . VAL A 1 288 ? 12.124 5.542 -2.267 1.00 84.75 288 VAL A CA 1
ATOM 2251 C C . VAL A 1 288 ? 12.606 5.672 -3.713 1.00 84.75 288 VAL A C 1
ATOM 2253 O O . VAL A 1 288 ? 13.690 5.201 -4.039 1.00 84.75 288 VAL A O 1
ATOM 2256 N N . THR A 1 289 ? 11.881 6.411 -4.556 1.00 83.75 289 THR A N 1
ATOM 2257 C CA . THR A 1 289 ? 12.278 6.696 -5.946 1.00 83.75 289 THR A CA 1
ATOM 2258 C C . THR A 1 289 ? 13.651 7.368 -6.008 1.00 83.75 289 THR A C 1
ATOM 2260 O O . THR A 1 289 ? 14.472 7.019 -6.851 1.00 83.75 289 THR A O 1
ATOM 2263 N N . GLY A 1 290 ? 13.927 8.323 -5.114 1.00 81.81 290 GLY A N 1
ATOM 2264 C CA . GLY A 1 290 ? 15.212 9.017 -5.040 1.00 81.81 290 GLY A CA 1
ATOM 2265 C C . GLY A 1 290 ? 16.371 8.110 -4.620 1.00 81.81 290 GLY A C 1
ATOM 2266 O O . GLY A 1 290 ? 17.452 8.206 -5.197 1.00 81.81 290 GLY A O 1
ATOM 2267 N N . ALA A 1 291 ? 16.153 7.213 -3.656 1.00 80.81 291 ALA A N 1
ATOM 2268 C CA . ALA A 1 291 ? 17.150 6.221 -3.250 1.00 80.81 291 ALA A CA 1
ATOM 2269 C C . ALA A 1 291 ? 17.444 5.229 -4.385 1.00 80.81 291 ALA A C 1
ATOM 2271 O O . ALA A 1 291 ? 18.602 5.004 -4.731 1.00 80.81 291 ALA A O 1
ATOM 2272 N N . LEU A 1 292 ? 16.391 4.716 -5.022 1.00 75.56 292 LEU A N 1
ATOM 2273 C CA . LEU A 1 292 ? 16.479 3.781 -6.141 1.00 75.56 292 LEU A CA 1
ATOM 2274 C C . LEU A 1 292 ? 17.139 4.405 -7.379 1.00 75.56 292 LEU A C 1
ATOM 2276 O O . LEU A 1 292 ? 17.921 3.754 -8.067 1.00 75.56 292 LEU A O 1
ATOM 2280 N N . ALA A 1 293 ? 16.906 5.691 -7.642 1.00 75.69 293 ALA A N 1
ATOM 2281 C CA . ALA A 1 293 ? 17.530 6.396 -8.759 1.00 75.69 293 ALA A CA 1
ATOM 2282 C C . ALA A 1 293 ? 19.069 6.434 -8.683 1.00 75.69 293 ALA A C 1
ATOM 2284 O O . ALA A 1 293 ? 19.714 6.532 -9.724 1.00 75.69 293 ALA A O 1
ATOM 2285 N N . LYS A 1 294 ? 19.666 6.343 -7.484 1.00 75.12 294 LYS A N 1
ATOM 2286 C CA . LYS A 1 294 ? 21.131 6.349 -7.307 1.00 75.12 294 LYS A CA 1
ATOM 2287 C C . LYS A 1 294 ? 21.803 5.076 -7.821 1.00 75.12 294 LYS A C 1
ATOM 2289 O O . LYS A 1 294 ? 22.963 5.122 -8.206 1.00 75.12 294 LYS A O 1
ATOM 2294 N N . ILE A 1 295 ? 21.072 3.965 -7.848 1.00 72.25 295 ILE A N 1
ATOM 2295 C CA . ILE A 1 295 ? 21.562 2.653 -8.297 1.00 72.25 295 ILE A CA 1
ATOM 2296 C C . ILE A 1 295 ? 21.058 2.293 -9.706 1.00 72.25 295 ILE A C 1
ATOM 2298 O O . ILE A 1 295 ? 21.244 1.171 -10.170 1.00 72.25 295 ILE A O 1
ATOM 2302 N N . MET A 1 296 ? 20.419 3.249 -10.391 1.00 69.06 296 MET A N 1
ATOM 2303 C CA . MET A 1 296 ? 19.836 3.089 -11.726 1.00 69.06 296 MET A CA 1
ATOM 2304 C C . MET A 1 296 ? 20.241 4.233 -12.663 1.00 69.06 296 MET A C 1
ATOM 2306 O O . MET A 1 296 ? 19.430 5.123 -12.963 1.00 69.06 296 MET A O 1
ATOM 2310 N N . PRO A 1 297 ? 21.498 4.245 -13.139 1.00 68.94 297 PRO A N 1
ATOM 2311 C CA . PRO A 1 297 ? 21.872 5.143 -14.217 1.00 68.94 297 PRO A CA 1
ATOM 2312 C C . PRO A 1 297 ? 21.115 4.761 -15.498 1.00 68.94 297 PRO A C 1
ATOM 2314 O O . PRO A 1 297 ? 20.873 3.587 -15.767 1.00 68.94 297 PRO A O 1
ATOM 2317 N N . ASN A 1 298 ? 20.754 5.763 -16.305 1.00 67.81 298 ASN A N 1
ATOM 2318 C CA . ASN A 1 298 ? 20.025 5.546 -17.563 1.00 67.81 298 ASN A CA 1
ATOM 2319 C C . ASN A 1 298 ? 20.862 4.792 -18.617 1.00 67.81 298 ASN A C 1
ATOM 2321 O O . ASN A 1 298 ? 20.306 4.253 -19.566 1.00 67.81 298 ASN A O 1
ATOM 2325 N N . ILE A 1 299 ? 22.190 4.780 -18.473 1.00 63.69 299 ILE A N 1
ATOM 2326 C CA . ILE A 1 299 ? 23.130 4.062 -19.339 1.00 63.69 299 ILE A CA 1
ATOM 2327 C C . ILE A 1 299 ? 24.019 3.210 -18.431 1.00 63.69 299 ILE A C 1
ATOM 2329 O O . ILE A 1 299 ? 24.509 3.707 -17.418 1.00 63.69 299 ILE A O 1
ATOM 2333 N N . GLY A 1 300 ? 24.200 1.930 -18.769 1.00 55.28 300 GLY A N 1
ATOM 2334 C CA . GLY A 1 300 ? 25.003 0.992 -17.971 1.00 55.28 300 GLY A CA 1
ATOM 2335 C C . GLY A 1 300 ? 24.351 0.540 -16.655 1.00 55.28 300 GLY A C 1
ATOM 2336 O O . GLY A 1 300 ? 25.028 -0.032 -15.807 1.00 55.28 300 GLY A O 1
ATOM 2337 N N . GLY A 1 301 ? 23.055 0.817 -16.466 1.00 59.47 301 GLY A N 1
ATOM 2338 C CA . GLY A 1 301 ? 22.286 0.432 -15.283 1.00 59.47 301 GLY A CA 1
ATOM 2339 C C . GLY A 1 301 ? 21.677 -0.978 -15.348 1.00 59.47 301 GLY A C 1
ATOM 2340 O O . GLY A 1 301 ? 21.913 -1.729 -16.296 1.00 59.47 301 GLY A O 1
ATOM 2341 N N . PRO A 1 302 ? 20.876 -1.359 -14.334 1.00 58.31 302 PRO A N 1
ATOM 2342 C CA . PRO A 1 302 ? 20.181 -2.645 -14.290 1.00 58.31 302 PRO A CA 1
ATOM 2343 C C . PRO A 1 302 ? 19.266 -2.850 -15.503 1.00 58.31 302 PRO A C 1
ATOM 2345 O O . PRO A 1 302 ? 18.629 -1.900 -15.951 1.00 58.31 302 PRO A O 1
ATOM 2348 N N . ARG A 1 303 ? 19.156 -4.098 -15.985 1.00 63.28 303 ARG A N 1
ATOM 2349 C CA . ARG A 1 303 ? 18.224 -4.485 -17.063 1.00 63.28 303 ARG A CA 1
ATOM 2350 C C . ARG A 1 303 ? 16.767 -4.191 -16.697 1.00 63.28 303 ARG A C 1
ATOM 2352 O O . ARG A 1 303 ? 16.416 -4.173 -15.516 1.00 63.28 303 ARG A O 1
ATOM 2359 N N . ASN A 1 304 ? 15.917 -4.067 -17.710 1.00 63.12 304 ASN A N 1
ATOM 2360 C CA . ASN A 1 304 ? 14.515 -3.666 -17.577 1.00 63.12 304 ASN A CA 1
ATOM 2361 C C . ASN A 1 304 ? 13.694 -4.517 -16.615 1.00 63.12 304 ASN A C 1
ATOM 2363 O O . ASN A 1 304 ? 12.939 -3.960 -15.834 1.00 63.12 304 ASN A O 1
ATOM 2367 N N . SER A 1 305 ? 13.904 -5.834 -16.578 1.00 62.47 305 SER A N 1
ATOM 2368 C CA . SER A 1 305 ? 13.216 -6.718 -15.623 1.00 62.47 305 SER A CA 1
ATOM 2369 C C . SER A 1 305 ? 13.459 -6.333 -14.156 1.00 62.47 305 SER A C 1
ATOM 2371 O O . SER A 1 305 ? 12.577 -6.461 -13.309 1.00 62.47 305 SER A O 1
ATOM 2373 N N . ARG A 1 306 ? 14.646 -5.802 -13.830 1.00 60.66 306 ARG A N 1
ATOM 2374 C CA . ARG A 1 306 ? 14.934 -5.240 -12.498 1.00 60.66 306 ARG A CA 1
ATOM 2375 C C . ARG A 1 306 ? 14.311 -3.858 -12.323 1.00 60.66 306 ARG A C 1
ATOM 2377 O O . ARG A 1 306 ? 13.965 -3.498 -11.205 1.00 60.66 306 ARG A O 1
ATOM 2384 N N . GLN A 1 307 ? 14.161 -3.099 -13.405 1.00 64.69 307 GLN A N 1
ATOM 2385 C CA . GLN A 1 307 ? 13.525 -1.785 -13.378 1.00 64.69 307 GLN A CA 1
ATOM 2386 C C . GLN A 1 307 ? 12.001 -1.875 -13.196 1.00 64.69 307 GLN A C 1
ATOM 2388 O O . GLN A 1 307 ? 11.431 -1.097 -12.433 1.00 64.69 307 GLN A O 1
ATOM 2393 N N . GLU A 1 308 ? 11.360 -2.875 -13.797 1.00 68.00 308 GLU A N 1
ATOM 2394 C CA . GLU A 1 308 ? 9.947 -3.211 -13.601 1.00 68.00 308 GLU A CA 1
ATOM 2395 C C . GLU A 1 308 ? 9.645 -3.552 -12.141 1.00 68.00 308 GLU A C 1
ATOM 2397 O O . GLU A 1 308 ? 8.663 -3.060 -11.590 1.00 68.00 308 GLU A O 1
ATOM 2402 N N . LEU A 1 309 ? 10.508 -4.319 -11.464 1.00 66.00 309 LEU A N 1
ATOM 2403 C CA . LEU A 1 309 ? 10.363 -4.582 -10.027 1.00 66.00 309 LEU A CA 1
ATOM 2404 C C . LEU A 1 309 ? 10.286 -3.278 -9.211 1.00 66.00 309 LEU A C 1
ATOM 2406 O O . LEU A 1 309 ? 9.525 -3.194 -8.250 1.00 66.00 309 LEU A O 1
ATOM 2410 N N . TYR A 1 310 ? 11.022 -2.234 -9.600 1.00 68.38 310 TYR A N 1
ATOM 2411 C CA . TYR A 1 310 ? 10.956 -0.945 -8.911 1.00 68.38 310 TYR A CA 1
ATOM 2412 C C . TYR A 1 310 ? 9.665 -0.181 -9.188 1.00 68.38 310 TYR A C 1
ATOM 2414 O O . TYR A 1 310 ? 9.154 0.452 -8.265 1.00 68.38 310 TYR A O 1
ATOM 2422 N N . ALA A 1 311 ? 9.122 -0.250 -10.407 1.00 72.81 311 ALA A N 1
ATOM 2423 C CA . ALA A 1 311 ? 7.787 0.282 -10.675 1.00 72.81 311 ALA A CA 1
ATOM 2424 C C . ALA A 1 311 ? 6.760 -0.388 -9.753 1.00 72.81 311 ALA A C 1
ATOM 2426 O O . ALA A 1 311 ? 6.046 0.319 -9.053 1.00 72.81 311 ALA A O 1
ATOM 2427 N N . HIS A 1 312 ? 6.820 -1.714 -9.596 1.00 77.62 312 HIS A N 1
ATOM 2428 C CA . HIS A 1 312 ? 5.952 -2.439 -8.663 1.00 77.62 312 HIS A CA 1
ATOM 2429 C C . HIS A 1 312 ? 6.114 -2.001 -7.196 1.00 77.62 312 HIS A C 1
ATOM 2431 O O . HIS A 1 312 ? 5.124 -1.947 -6.469 1.00 77.62 312 HIS A O 1
ATOM 2437 N N . VAL A 1 313 ? 7.326 -1.650 -6.743 1.00 81.56 313 VAL A N 1
ATOM 2438 C CA . VAL A 1 313 ? 7.548 -1.095 -5.389 1.00 81.56 313 VAL A CA 1
ATOM 2439 C C . VAL A 1 313 ? 6.919 0.294 -5.240 1.00 81.56 313 VAL A C 1
ATOM 2441 O O . VAL A 1 313 ? 6.342 0.621 -4.200 1.00 81.56 313 VAL A O 1
ATOM 2444 N N . ILE A 1 314 ? 7.027 1.143 -6.262 1.00 86.62 314 ILE A N 1
ATOM 2445 C CA . ILE A 1 314 ? 6.383 2.461 -6.242 1.00 86.62 314 ILE A CA 1
ATOM 2446 C C . ILE A 1 314 ? 4.862 2.310 -6.295 1.00 86.62 314 ILE A C 1
ATOM 2448 O O . ILE A 1 314 ? 4.168 2.959 -5.512 1.00 86.62 314 ILE A O 1
ATOM 2452 N N . ASP A 1 315 ? 4.357 1.394 -7.111 1.00 86.56 315 ASP A N 1
ATOM 2453 C CA . ASP A 1 315 ? 2.945 1.044 -7.202 1.00 86.56 315 ASP A CA 1
ATOM 2454 C C . ASP A 1 315 ? 2.429 0.505 -5.874 1.00 86.56 315 ASP A C 1
ATOM 2456 O O . ASP A 1 315 ? 1.372 0.924 -5.420 1.00 86.56 315 ASP A O 1
ATOM 2460 N N . SER A 1 316 ? 3.170 -0.365 -5.183 1.00 85.88 316 SER A N 1
ATOM 2461 C CA . SER A 1 316 ? 2.742 -0.889 -3.881 1.00 85.88 316 SER A CA 1
ATOM 2462 C C . SER A 1 316 ? 2.612 0.207 -2.822 1.00 85.88 316 SER A C 1
ATOM 2464 O O . SER A 1 316 ? 1.758 0.104 -1.946 1.00 85.88 316 SER A O 1
ATOM 2466 N N . ILE A 1 317 ? 3.431 1.264 -2.902 1.00 90.44 317 ILE A N 1
ATOM 2467 C CA . ILE A 1 317 ? 3.342 2.423 -2.003 1.00 90.44 317 ILE A CA 1
ATOM 2468 C C . ILE A 1 317 ? 2.182 3.336 -2.407 1.00 90.44 317 ILE A C 1
ATOM 2470 O O . ILE A 1 317 ? 1.369 3.693 -1.557 1.00 90.44 317 ILE A O 1
ATOM 2474 N N . LEU A 1 318 ? 2.123 3.738 -3.679 1.00 91.94 318 LEU A N 1
ATOM 2475 C CA . LEU A 1 318 ? 1.148 4.713 -4.168 1.00 91.94 318 LEU A CA 1
ATOM 2476 C C . LEU A 1 318 ? -0.266 4.148 -4.212 1.00 91.94 318 LEU A C 1
ATOM 2478 O O . LEU A 1 318 ? -1.200 4.900 -3.983 1.00 91.94 318 LEU A O 1
ATOM 2482 N N . LEU A 1 319 ? -0.420 2.854 -4.495 1.00 93.06 319 LEU A N 1
ATOM 2483 C CA . LEU A 1 319 ? -1.701 2.160 -4.621 1.00 93.06 319 LEU A CA 1
ATOM 2484 C C . LEU A 1 319 ? -2.149 1.464 -3.318 1.00 93.06 319 LEU A C 1
ATOM 2486 O O . LEU A 1 319 ? -3.103 0.676 -3.334 1.00 93.06 319 LEU A O 1
ATOM 2490 N N . TYR A 1 320 ? -1.467 1.715 -2.193 1.00 90.94 320 TYR A N 1
ATOM 2491 C CA . TYR A 1 320 ? -1.873 1.208 -0.879 1.00 90.94 320 TYR A CA 1
ATOM 2492 C C . TYR A 1 320 ? -3.239 1.782 -0.494 1.00 90.94 320 TYR A C 1
ATOM 2494 O O . TYR A 1 320 ? -3.405 2.996 -0.460 1.00 90.94 320 TYR A O 1
ATOM 2502 N N . GLY A 1 321 ? -4.225 0.924 -0.226 1.00 90.94 321 GLY A N 1
ATOM 2503 C CA . GLY A 1 321 ? -5.588 1.360 0.093 1.00 90.94 321 GLY A CA 1
ATOM 2504 C C . GLY A 1 321 ? -6.344 2.019 -1.070 1.00 90.94 321 GLY A C 1
ATOM 2505 O O . GLY A 1 321 ? -7.344 2.690 -0.826 1.00 90.94 321 GLY A O 1
ATOM 2506 N N . ALA A 1 322 ? -5.908 1.815 -2.324 1.00 94.31 322 ALA A N 1
ATOM 2507 C CA . ALA A 1 322 ? -6.543 2.386 -3.519 1.00 94.31 322 ALA A CA 1
ATOM 2508 C C . ALA A 1 322 ? -8.073 2.249 -3.585 1.00 94.31 322 ALA A C 1
ATOM 2510 O O . ALA A 1 322 ? -8.711 3.247 -3.916 1.00 94.31 322 ALA A O 1
ATOM 2511 N N . PRO A 1 323 ? -8.691 1.109 -3.212 1.00 93.31 323 PRO A N 1
ATOM 2512 C CA . PRO A 1 323 ? -10.150 0.990 -3.207 1.00 93.31 323 PRO A CA 1
ATOM 2513 C C . PRO A 1 323 ? -10.875 2.047 -2.364 1.00 93.31 323 PRO A C 1
ATOM 2515 O O . PRO A 1 323 ? -12.017 2.380 -2.660 1.00 93.31 323 PRO A O 1
ATOM 2518 N N . ILE A 1 324 ? -10.214 2.582 -1.333 1.00 94.19 324 ILE A N 1
ATOM 2519 C CA . ILE A 1 324 ? -10.792 3.551 -0.397 1.00 94.19 324 ILE A CA 1
ATOM 2520 C C . ILE A 1 324 ? -10.615 4.979 -0.918 1.00 94.19 324 ILE A C 1
ATOM 2522 O O . ILE A 1 324 ? -11.573 5.746 -0.944 1.00 94.19 324 ILE A O 1
ATOM 2526 N N . TRP A 1 325 ? -9.410 5.348 -1.364 1.00 95.25 325 TRP A N 1
ATOM 2527 C CA . TRP A 1 325 ? -9.128 6.725 -1.789 1.00 95.25 325 TRP A CA 1
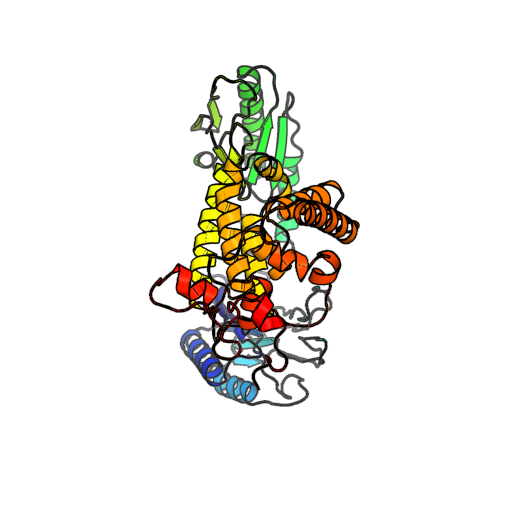ATOM 2528 C C . TRP A 1 325 ? -9.328 6.979 -3.285 1.00 95.25 325 TRP A C 1
ATOM 2530 O O . TRP A 1 325 ? -9.133 8.111 -3.729 1.00 95.25 325 TRP A O 1
ATOM 2540 N N . ARG A 1 326 ? -9.729 5.979 -4.084 1.00 95.25 326 ARG A N 1
ATOM 2541 C CA . ARG A 1 326 ? -9.901 6.101 -5.544 1.00 95.25 326 ARG A CA 1
ATOM 2542 C C . ARG A 1 326 ? -10.716 7.330 -5.964 1.00 95.25 326 ARG A C 1
ATOM 2544 O O . ARG A 1 326 ? -10.368 7.957 -6.962 1.00 95.25 326 ARG A O 1
ATOM 2551 N N . CYS A 1 327 ? -11.733 7.732 -5.207 1.00 93.19 327 CYS A N 1
ATOM 2552 C CA . CYS A 1 327 ? -12.520 8.943 -5.483 1.00 93.19 327 CYS A CA 1
ATOM 2553 C C . CYS A 1 327 ? -11.663 10.222 -5.615 1.00 93.19 327 CYS A C 1
ATOM 2555 O O . CYS A 1 327 ? -11.986 11.113 -6.397 1.00 93.19 327 CYS A O 1
ATOM 2557 N N . ALA A 1 328 ? -10.513 10.304 -4.938 1.00 93.62 328 ALA A N 1
ATOM 2558 C CA . ALA A 1 328 ? -9.598 11.445 -5.019 1.00 93.62 328 ALA A CA 1
ATOM 2559 C C . ALA A 1 328 ? -9.050 11.680 -6.435 1.00 93.62 328 ALA A C 1
ATOM 2561 O O . ALA A 1 328 ? -8.655 12.791 -6.788 1.00 93.62 328 ALA A O 1
ATOM 2562 N N . THR A 1 329 ? -9.042 10.640 -7.265 1.00 93.56 329 THR A N 1
ATOM 2563 C CA . THR A 1 329 ? -8.550 10.704 -8.643 1.00 93.56 329 THR A CA 1
ATOM 2564 C C . THR A 1 329 ? -9.488 11.430 -9.606 1.00 93.56 329 THR A C 1
ATOM 2566 O O . THR A 1 329 ? -9.047 11.833 -10.679 1.00 93.56 329 THR A O 1
ATOM 2569 N N . GLU A 1 330 ? -10.746 11.664 -9.220 1.00 91.69 330 GLU A N 1
ATOM 2570 C CA . GLU A 1 330 ? -11.702 12.462 -9.999 1.00 91.69 330 GLU A CA 1
ATOM 2571 C C . GLU A 1 330 ? -11.242 13.920 -10.139 1.00 91.69 330 GLU A C 1
ATOM 2573 O O . GLU A 1 330 ? -11.600 14.621 -11.087 1.00 91.69 330 GLU A O 1
ATOM 2578 N N . LYS A 1 331 ? -10.420 14.391 -9.194 1.00 92.31 331 LYS A N 1
ATOM 2579 C CA . LYS A 1 331 ? -9.845 15.733 -9.205 1.00 92.31 331 LYS A CA 1
ATOM 2580 C C . LYS A 1 331 ? -8.355 15.661 -9.474 1.00 92.31 331 LYS A C 1
ATOM 2582 O O . LYS A 1 331 ? -7.554 15.347 -8.596 1.00 92.31 331 LYS A O 1
ATOM 2587 N N . GLN A 1 332 ? -7.969 16.118 -10.665 1.00 91.00 332 GLN A N 1
ATOM 2588 C CA . GLN A 1 332 ? -6.572 16.142 -11.099 1.00 91.00 332 GLN A CA 1
ATOM 2589 C C . GLN A 1 332 ? -5.635 16.850 -10.108 1.00 91.00 332 GLN A C 1
ATOM 2591 O O . GLN A 1 332 ? -4.469 16.489 -9.996 1.00 91.00 332 GLN A O 1
ATOM 2596 N N . ALA A 1 333 ? -6.121 17.859 -9.377 1.00 92.06 333 ALA A N 1
ATOM 2597 C CA . ALA A 1 333 ? -5.328 18.565 -8.373 1.00 92.06 333 ALA A CA 1
ATOM 2598 C C . ALA A 1 333 ? -4.820 17.651 -7.241 1.00 92.06 333 ALA A C 1
ATOM 2600 O O . ALA A 1 333 ? -3.727 17.893 -6.740 1.00 92.06 333 ALA A O 1
ATOM 2601 N N . TYR A 1 334 ? -5.572 16.609 -6.867 1.00 91.81 334 TYR A N 1
ATOM 2602 C CA . TYR A 1 334 ? -5.233 15.735 -5.739 1.00 91.81 334 TYR A CA 1
ATOM 2603 C C . TYR A 1 334 ? -4.234 14.645 -6.143 1.00 91.81 334 TYR A C 1
ATOM 2605 O O . TYR A 1 334 ? -3.268 14.394 -5.431 1.00 91.81 334 TYR A O 1
ATOM 2613 N N . ILE A 1 335 ? -4.408 14.041 -7.324 1.00 94.12 335 ILE A N 1
ATOM 2614 C CA . ILE A 1 335 ? -3.549 12.939 -7.792 1.00 94.12 335 ILE A CA 1
ATOM 2615 C C . ILE A 1 335 ? -2.251 13.412 -8.471 1.00 94.12 335 ILE A C 1
ATOM 2617 O O . ILE A 1 335 ? -1.300 12.641 -8.590 1.00 94.12 335 ILE A O 1
ATOM 2621 N N . ARG A 1 336 ? -2.163 14.686 -8.886 1.00 94.38 336 ARG A N 1
ATOM 2622 C CA . ARG A 1 336 ? -1.042 15.228 -9.684 1.00 94.38 336 ARG A CA 1
ATOM 2623 C C . ARG A 1 336 ? 0.337 14.898 -9.115 1.00 94.38 336 ARG A C 1
ATOM 2625 O O . ARG A 1 336 ? 1.249 14.570 -9.872 1.00 94.38 336 ARG A O 1
ATOM 2632 N N . GLN A 1 337 ? 0.513 15.026 -7.800 1.00 94.50 337 GLN A N 1
ATOM 2633 C CA . GLN A 1 337 ? 1.802 14.756 -7.161 1.00 94.50 337 GLN A CA 1
ATOM 2634 C C . GLN A 1 337 ? 2.167 13.268 -7.248 1.00 94.50 337 GLN A C 1
ATOM 2636 O O . GLN A 1 337 ? 3.299 12.939 -7.614 1.00 94.50 337 GLN A O 1
ATOM 2641 N N . ALA A 1 338 ? 1.201 12.386 -6.986 1.00 94.94 338 ALA A N 1
ATOM 2642 C CA . ALA A 1 338 ? 1.371 10.941 -7.074 1.00 94.94 338 ALA A CA 1
ATOM 2643 C C . ALA A 1 338 ? 1.682 10.508 -8.514 1.00 94.94 338 ALA A C 1
ATOM 2645 O O . ALA A 1 338 ? 2.647 9.781 -8.747 1.00 94.94 338 ALA A O 1
ATOM 2646 N N . GLU A 1 339 ? 0.959 11.043 -9.501 1.00 94.75 339 GLU A N 1
ATOM 2647 C CA . GLU A 1 339 ? 1.222 10.791 -10.923 1.00 94.75 339 GLU A CA 1
ATOM 2648 C C . GLU A 1 339 ? 2.602 11.281 -11.371 1.00 94.75 339 GLU A C 1
ATOM 2650 O O . GLU A 1 339 ? 3.262 10.631 -12.181 1.00 94.75 339 GLU A O 1
ATOM 2655 N N . ALA A 1 340 ? 3.082 12.407 -10.836 1.00 93.94 340 ALA A N 1
ATOM 2656 C CA . ALA A 1 340 ? 4.427 12.894 -11.126 1.00 93.94 340 ALA A CA 1
ATOM 2657 C C . ALA A 1 340 ? 5.515 11.953 -10.576 1.00 93.94 340 ALA A C 1
ATOM 2659 O O . ALA A 1 340 ? 6.574 11.807 -11.191 1.00 93.94 340 ALA A O 1
ATOM 2660 N N . ILE A 1 341 ? 5.286 11.304 -9.431 1.00 93.06 341 ILE A N 1
ATOM 2661 C CA . ILE A 1 341 ? 6.201 10.292 -8.878 1.00 93.06 341 ILE A CA 1
ATOM 2662 C C . ILE A 1 341 ? 6.123 8.993 -9.671 1.00 93.06 341 ILE A C 1
ATOM 2664 O O . ILE A 1 341 ? 7.161 8.476 -10.076 1.00 93.06 341 ILE A O 1
ATOM 2668 N N . HIS A 1 342 ? 4.915 8.517 -9.951 1.00 93.38 342 HIS A N 1
ATOM 2669 C CA . HIS A 1 342 ? 4.680 7.320 -10.748 1.00 93.38 342 HIS A CA 1
ATOM 2670 C C . HIS A 1 342 ? 5.313 7.444 -12.145 1.00 93.38 342 HIS A C 1
ATOM 2672 O O . HIS A 1 342 ? 6.072 6.573 -12.574 1.00 93.38 342 HIS A O 1
ATOM 2678 N N . ARG A 1 343 ? 5.164 8.604 -12.804 1.00 92.88 343 ARG A N 1
ATOM 2679 C CA . ARG A 1 343 ? 5.866 8.911 -14.060 1.00 92.88 343 ARG A CA 1
ATOM 2680 C C . ARG A 1 343 ? 7.384 8.885 -13.900 1.00 92.88 343 ARG A C 1
ATOM 2682 O O . ARG A 1 343 ? 8.071 8.399 -14.792 1.00 92.88 343 ARG A O 1
ATOM 2689 N N . ARG A 1 344 ? 7.936 9.413 -12.802 1.00 90.62 344 ARG A N 1
ATOM 2690 C CA . ARG A 1 344 ? 9.388 9.351 -12.553 1.00 90.62 344 ARG A CA 1
ATOM 2691 C C . ARG A 1 344 ? 9.879 7.914 -12.419 1.00 90.62 344 ARG A C 1
ATOM 2693 O O . ARG A 1 344 ? 10.969 7.641 -12.909 1.00 90.62 344 ARG A O 1
ATOM 2700 N N . ALA A 1 345 ? 9.098 7.022 -11.813 1.00 87.62 345 ALA A N 1
ATOM 2701 C CA . ALA A 1 345 ? 9.412 5.597 -11.771 1.00 87.62 345 ALA A CA 1
ATOM 2702 C C . ALA A 1 345 ? 9.391 4.987 -13.183 1.00 87.62 345 ALA A C 1
ATOM 2704 O O . ALA A 1 345 ? 10.380 4.392 -13.601 1.00 87.62 345 ALA A O 1
ATOM 2705 N N . CYS A 1 346 ? 8.342 5.249 -13.968 1.00 89.12 346 CYS A N 1
ATOM 2706 C CA . CYS A 1 346 ? 8.229 4.758 -15.347 1.00 89.12 346 CYS A CA 1
ATOM 2707 C C . CYS A 1 346 ? 9.357 5.269 -16.259 1.00 89.12 346 CYS A C 1
ATOM 2709 O O . CYS A 1 346 ? 9.904 4.508 -17.048 1.00 89.12 346 CYS A O 1
ATOM 2711 N N . LEU A 1 347 ? 9.778 6.532 -16.116 1.00 88.06 347 LEU A N 1
ATOM 2712 C CA . LEU A 1 347 ? 10.933 7.076 -16.844 1.00 88.06 347 LEU A CA 1
ATOM 2713 C C . LEU A 1 347 ? 12.220 6.294 -16.560 1.00 88.06 347 LEU A C 1
ATOM 2715 O O . LEU A 1 347 ? 13.073 6.210 -17.441 1.00 88.06 347 LEU A O 1
ATOM 2719 N N . ARG A 1 348 ? 12.365 5.720 -15.359 1.00 83.94 348 ARG A N 1
ATOM 2720 C CA . ARG A 1 348 ? 13.499 4.849 -15.035 1.00 83.94 348 ARG A CA 1
ATOM 2721 C C . ARG A 1 348 ? 13.376 3.490 -15.701 1.00 83.94 34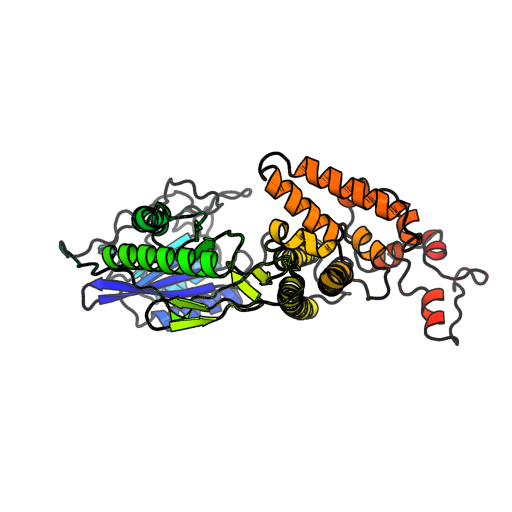8 ARG A C 1
ATOM 2723 O O . ARG A 1 348 ? 14.380 3.068 -16.247 1.00 83.94 348 ARG A O 1
ATOM 2730 N N . VAL A 1 349 ? 12.180 2.894 -15.738 1.00 83.19 349 VAL A N 1
ATOM 2731 C CA . VAL A 1 349 ? 11.895 1.626 -16.451 1.00 83.19 349 VAL A CA 1
ATOM 2732 C C . VAL A 1 349 ? 12.271 1.691 -17.925 1.00 83.19 349 VAL A C 1
ATOM 2734 O O . VAL A 1 349 ? 12.755 0.724 -18.498 1.00 83.19 349 VAL A O 1
ATOM 2737 N N . ILE A 1 350 ? 12.066 2.847 -18.546 1.00 85.06 350 ILE A N 1
ATOM 2738 C CA . ILE A 1 350 ? 12.393 3.045 -19.960 1.00 85.06 350 ILE A CA 1
ATOM 2739 C C . ILE A 1 350 ? 13.768 3.702 -20.139 1.00 85.06 350 ILE A C 1
ATOM 2741 O O . ILE A 1 350 ? 14.147 4.068 -21.246 1.00 85.06 350 ILE A O 1
ATOM 2745 N N . SER A 1 351 ? 14.527 3.903 -19.057 1.00 83.75 351 SER A N 1
ATOM 2746 C CA . SER A 1 351 ? 15.847 4.544 -19.076 1.00 83.75 351 SER A CA 1
ATOM 2747 C C . SER A 1 351 ? 15.870 5.934 -19.749 1.00 83.75 351 SER A C 1
ATOM 2749 O O . SER A 1 351 ? 16.861 6.336 -20.356 1.00 83.75 351 SER A O 1
ATOM 2751 N N . SER A 1 352 ? 14.793 6.718 -19.631 1.00 82.38 352 SER A N 1
ATOM 2752 C CA . SER A 1 352 ? 14.639 8.005 -20.326 1.00 82.38 352 SER A CA 1
ATOM 2753 C C . SER A 1 352 ? 14.832 9.240 -19.440 1.00 82.38 352 SER A C 1
ATOM 2755 O O . SER A 1 352 ? 14.833 9.192 -18.207 1.00 82.38 352 SER A O 1
ATOM 2757 N N . ARG A 1 353 ? 15.013 10.389 -20.098 1.00 74.06 353 ARG A N 1
ATOM 2758 C CA . ARG A 1 353 ? 15.038 11.729 -19.493 1.00 74.06 353 ARG A CA 1
ATOM 2759 C C . ARG A 1 353 ? 13.613 12.311 -19.411 1.00 74.06 353 ARG A C 1
ATOM 2761 O O . ARG A 1 353 ? 12.737 11.899 -20.168 1.00 74.06 353 ARG A O 1
ATOM 2768 N N . PRO A 1 354 ? 13.350 13.311 -18.546 1.00 76.75 354 PRO A N 1
ATOM 2769 C CA . PRO A 1 354 ? 11.995 13.820 -18.276 1.00 76.75 354 PRO A CA 1
ATOM 2770 C C . PRO A 1 354 ? 11.297 14.578 -19.426 1.00 76.75 354 PRO A C 1
ATOM 2772 O O . PRO A 1 354 ? 10.216 15.130 -19.209 1.00 76.75 354 PRO A O 1
ATOM 2775 N N . HIS A 1 355 ? 11.868 14.598 -20.631 1.00 80.00 355 HIS A N 1
ATOM 2776 C CA . HIS A 1 355 ? 11.331 15.303 -21.802 1.00 80.00 355 HIS A CA 1
ATOM 2777 C C . HIS A 1 355 ? 10.256 14.506 -22.555 1.00 80.00 355 HIS A C 1
ATOM 2779 O O . HIS A 1 355 ? 9.430 15.100 -23.240 1.00 80.00 355 HIS A O 1
ATOM 2785 N N . VAL A 1 356 ? 10.217 13.179 -22.384 1.00 83.94 356 VAL A N 1
ATOM 2786 C CA . VAL A 1 356 ? 9.198 12.320 -23.006 1.00 83.94 356 VAL A CA 1
ATOM 2787 C C . VAL A 1 356 ? 7.812 12.677 -22.481 1.00 83.94 356 VAL A C 1
ATOM 2789 O O . VAL A 1 356 ? 7.627 12.843 -21.272 1.00 83.94 356 VAL A O 1
ATOM 2792 N N . SER A 1 357 ? 6.822 12.777 -23.371 1.00 88.25 357 SER A N 1
ATOM 2793 C CA . SER A 1 357 ? 5.449 13.107 -22.973 1.00 88.25 357 SER A CA 1
ATOM 2794 C C . SER A 1 357 ? 4.908 12.142 -21.904 1.00 88.25 357 SER A C 1
ATOM 2796 O O . SER A 1 357 ? 5.274 10.965 -21.866 1.00 88.25 357 SER A O 1
ATOM 2798 N N . TYR A 1 358 ? 4.027 12.644 -21.030 1.00 88.88 358 TYR A N 1
ATOM 2799 C CA . TYR A 1 358 ? 3.425 11.856 -19.944 1.00 88.88 358 TYR A CA 1
ATOM 2800 C C . TYR A 1 358 ? 2.805 10.554 -20.466 1.00 88.88 358 TYR A C 1
ATOM 2802 O O . TYR A 1 358 ? 3.171 9.480 -20.008 1.00 88.88 358 TYR A O 1
ATOM 2810 N N . VAL A 1 359 ? 1.946 10.653 -21.484 1.00 91.00 359 VAL A N 1
ATOM 2811 C CA . VAL A 1 359 ? 1.240 9.508 -22.080 1.00 91.00 359 VAL A CA 1
ATOM 2812 C C . VAL A 1 359 ? 2.188 8.502 -22.739 1.00 91.00 359 VAL A C 1
ATOM 2814 O O . VAL A 1 359 ? 2.071 7.309 -22.479 1.00 91.00 359 VAL A O 1
ATOM 2817 N N . ALA A 1 360 ? 3.189 8.967 -23.497 1.00 91.94 360 ALA A N 1
ATOM 2818 C CA . ALA A 1 360 ? 4.161 8.077 -24.134 1.00 91.94 360 ALA A CA 1
ATOM 2819 C C . ALA A 1 360 ? 5.024 7.338 -23.102 1.00 91.94 360 ALA A C 1
ATOM 2821 O O . ALA A 1 360 ? 5.387 6.191 -23.325 1.00 91.94 360 ALA A O 1
ATOM 2822 N N . THR A 1 361 ? 5.321 7.968 -21.958 1.00 92.62 361 THR A N 1
ATOM 2823 C CA . THR A 1 361 ? 6.109 7.335 -20.888 1.00 92.62 361 THR A CA 1
ATOM 2824 C C . THR A 1 361 ? 5.441 6.047 -20.403 1.00 92.62 361 THR A C 1
ATOM 2826 O O . THR A 1 361 ? 6.108 5.025 -20.301 1.00 92.62 361 THR A O 1
ATOM 2829 N N . TYR A 1 362 ? 4.133 6.088 -20.138 1.00 92.81 362 TYR A N 1
ATOM 2830 C CA . TYR A 1 362 ? 3.366 4.928 -19.673 1.00 92.81 362 TYR A CA 1
ATOM 2831 C C . TYR A 1 362 ? 3.273 3.830 -20.721 1.00 92.81 362 TYR A C 1
ATOM 2833 O O . TYR A 1 362 ? 3.492 2.664 -20.406 1.00 92.81 362 TYR A O 1
ATOM 2841 N N . VAL A 1 363 ? 3.006 4.212 -21.975 1.00 93.69 363 VAL A N 1
ATOM 2842 C CA . VAL A 1 363 ? 2.889 3.254 -23.083 1.00 93.69 363 VAL A CA 1
ATOM 2843 C C . VAL A 1 363 ? 4.217 2.535 -23.285 1.00 93.69 363 VAL A C 1
ATOM 2845 O O . VAL A 1 363 ? 4.259 1.312 -23.247 1.00 93.69 363 VAL A O 1
ATOM 2848 N N . ILE A 1 364 ? 5.324 3.275 -23.396 1.00 91.44 364 ILE A N 1
ATOM 2849 C CA . ILE A 1 364 ? 6.662 2.695 -23.585 1.00 91.44 364 ILE A CA 1
ATOM 2850 C C . ILE A 1 364 ? 7.067 1.827 -22.380 1.00 91.44 364 ILE A C 1
ATOM 2852 O O . ILE A 1 364 ? 7.720 0.805 -22.567 1.00 91.44 364 ILE A O 1
ATOM 2856 N N . ALA A 1 365 ? 6.658 2.201 -21.162 1.00 89.12 365 ALA A N 1
ATOM 2857 C CA . ALA A 1 365 ? 6.918 1.423 -19.950 1.00 89.12 365 ALA A CA 1
ATOM 2858 C C . ALA A 1 365 ? 6.027 0.178 -19.804 1.00 89.12 365 ALA A C 1
ATOM 2860 O O . ALA A 1 365 ? 6.315 -0.645 -18.943 1.00 89.12 365 ALA A O 1
ATOM 2861 N N . HIS A 1 366 ? 4.971 0.034 -20.614 1.00 89.62 366 HIS A N 1
ATOM 2862 C CA . HIS A 1 366 ? 3.916 -0.983 -20.467 1.00 89.62 366 HIS A CA 1
ATOM 2863 C C . HIS A 1 366 ? 3.162 -0.909 -19.130 1.00 89.62 366 HIS A C 1
ATOM 2865 O O . HIS A 1 366 ? 2.614 -1.904 -18.663 1.00 89.62 366 HIS A O 1
ATOM 2871 N N . VAL A 1 367 ? 3.117 0.270 -18.506 1.00 89.31 367 VAL A N 1
ATOM 2872 C CA . VAL A 1 367 ? 2.466 0.475 -17.205 1.00 89.31 367 VAL A CA 1
ATOM 2873 C C . VAL A 1 367 ? 1.257 1.387 -17.397 1.00 89.31 367 VAL A C 1
ATOM 2875 O O . VAL A 1 367 ? 1.440 2.519 -17.849 1.00 89.31 367 VAL A O 1
ATOM 2878 N N . PRO A 1 368 ? 0.030 0.961 -17.046 1.00 92.81 368 PRO A N 1
ATOM 2879 C CA . PRO A 1 368 ? -1.133 1.838 -17.111 1.00 92.81 368 PRO A CA 1
ATOM 2880 C C . PRO A 1 368 ? -0.982 3.074 -16.200 1.00 92.81 368 PRO A C 1
ATOM 2882 O O . PRO A 1 368 ? -0.363 2.992 -15.138 1.00 92.81 368 PRO A O 1
ATOM 2885 N N . PRO A 1 369 ? -1.569 4.231 -16.555 1.00 93.88 369 PRO A N 1
ATOM 2886 C CA . PRO A 1 369 ? -1.593 5.411 -15.691 1.00 93.88 369 PRO A CA 1
ATOM 2887 C C . PRO A 1 369 ? -2.108 5.115 -14.273 1.00 93.88 369 PRO A C 1
ATOM 2889 O O . PRO A 1 369 ? -3.057 4.350 -14.098 1.00 93.88 369 PRO A O 1
ATOM 2892 N N . LEU A 1 370 ? -1.540 5.793 -13.263 1.00 94.50 370 LEU A N 1
ATOM 2893 C CA . LEU A 1 370 ? -1.829 5.549 -11.839 1.00 94.50 370 LEU A CA 1
ATOM 2894 C C . LEU A 1 370 ? -3.327 5.599 -11.517 1.00 94.50 370 LEU A C 1
ATOM 2896 O O . LEU A 1 370 ? -3.823 4.786 -10.741 1.00 94.50 370 LEU A O 1
ATOM 2900 N N . ALA A 1 371 ? -4.050 6.545 -12.121 1.00 95.19 371 ALA A N 1
ATOM 2901 C CA . ALA A 1 371 ? -5.494 6.629 -11.977 1.00 95.19 371 ALA A CA 1
ATOM 2902 C C . ALA A 1 371 ? -6.167 5.323 -12.439 1.00 95.19 371 ALA A C 1
ATOM 2904 O O . ALA A 1 371 ? -6.887 4.694 -11.673 1.00 95.19 371 ALA A O 1
ATOM 2905 N N . LEU A 1 372 ? -5.883 4.847 -13.650 1.00 95.62 372 LEU A N 1
ATOM 2906 C CA . LEU A 1 372 ? -6.483 3.608 -14.147 1.00 95.62 372 LEU A CA 1
ATOM 2907 C C . LEU A 1 372 ? -6.135 2.393 -13.269 1.00 95.62 372 LEU A C 1
ATOM 2909 O O . LEU A 1 372 ? -7.013 1.575 -13.008 1.00 95.62 372 LEU A O 1
ATOM 2913 N N . LEU A 1 373 ? -4.910 2.319 -12.734 1.00 94.62 373 LEU A N 1
ATOM 2914 C CA . LEU A 1 373 ? -4.513 1.273 -11.780 1.00 94.62 373 LEU A CA 1
ATOM 2915 C C . LEU A 1 373 ? -5.277 1.349 -10.451 1.00 94.62 373 LEU A C 1
ATOM 2917 O O . LEU A 1 373 ? -5.664 0.321 -9.895 1.00 94.62 373 LEU A O 1
ATOM 2921 N N . ALA A 1 374 ? -5.510 2.553 -9.925 1.00 95.62 374 ALA A N 1
ATOM 2922 C CA . ALA A 1 374 ? -6.320 2.731 -8.723 1.00 95.62 374 ALA A CA 1
ATOM 2923 C C . ALA A 1 374 ? -7.775 2.298 -8.967 1.00 95.62 374 ALA A C 1
ATOM 2925 O O . ALA A 1 374 ? -8.402 1.707 -8.090 1.00 95.62 374 ALA A O 1
ATOM 2926 N N . ASP A 1 375 ? -8.294 2.581 -10.164 1.00 95.56 375 ASP A N 1
ATOM 2927 C CA . ASP A 1 375 ? -9.635 2.199 -10.614 1.00 95.56 375 ASP A CA 1
ATOM 2928 C C . ASP A 1 375 ? -9.790 0.689 -10.691 1.00 95.56 375 ASP A C 1
ATOM 2930 O O . ASP A 1 375 ? -10.759 0.128 -10.192 1.00 95.56 375 ASP A O 1
ATOM 2934 N N . GLU A 1 376 ? -8.805 0.033 -11.298 1.00 94.19 376 GLU A N 1
ATOM 2935 C CA . GLU A 1 376 ? -8.729 -1.418 -11.391 1.00 94.19 376 GLU A CA 1
ATOM 2936 C C . GLU A 1 376 ? -8.753 -2.060 -10.005 1.00 94.19 376 GLU A C 1
ATOM 2938 O O . GLU A 1 376 ? -9.576 -2.931 -9.741 1.00 94.19 376 GLU A O 1
ATOM 2943 N N . ARG A 1 377 ? -7.910 -1.585 -9.077 1.00 92.69 377 ARG A N 1
ATOM 2944 C CA . ARG A 1 377 ? -7.891 -2.111 -7.704 1.00 92.69 377 ARG A CA 1
ATOM 2945 C C . ARG A 1 377 ? -9.224 -1.915 -6.990 1.00 92.69 377 ARG A C 1
ATOM 2947 O O . ARG A 1 377 ? -9.631 -2.803 -6.247 1.00 92.69 377 ARG A O 1
ATOM 2954 N N . ALA A 1 378 ? -9.897 -0.785 -7.206 1.00 93.25 378 ALA A N 1
ATOM 2955 C CA . ALA A 1 378 ? -11.213 -0.533 -6.630 1.00 93.25 378 ALA A CA 1
ATOM 2956 C C . ALA A 1 378 ? -12.270 -1.515 -7.163 1.00 93.25 378 ALA A C 1
ATOM 2958 O O . ALA A 1 378 ? -13.011 -2.089 -6.366 1.00 93.25 378 ALA A O 1
ATOM 2959 N N . ARG A 1 379 ? -12.298 -1.767 -8.479 1.00 93.25 379 ARG A N 1
ATOM 2960 C CA . ARG A 1 379 ? -13.231 -2.728 -9.095 1.00 93.25 379 ARG A CA 1
ATOM 2961 C C . ARG A 1 379 ? -12.953 -4.168 -8.651 1.00 93.25 379 ARG A C 1
ATOM 2963 O O . ARG A 1 379 ? -13.877 -4.851 -8.217 1.00 93.25 379 ARG A O 1
ATOM 2970 N N . ILE A 1 380 ? -11.682 -4.587 -8.631 1.00 91.19 380 ILE A N 1
ATOM 2971 C CA . ILE A 1 380 ? -11.259 -5.906 -8.119 1.00 91.19 380 ILE A CA 1
ATOM 2972 C C . ILE A 1 380 ? -11.683 -6.090 -6.654 1.00 91.19 380 ILE A C 1
ATOM 2974 O O . ILE A 1 380 ? -12.171 -7.153 -6.279 1.00 91.19 380 ILE A O 1
ATOM 2978 N N . TYR A 1 381 ? -11.517 -5.063 -5.816 1.00 89.69 381 TYR A N 1
ATOM 2979 C CA . TYR A 1 381 ? -11.908 -5.129 -4.407 1.00 89.69 381 TYR A CA 1
ATOM 2980 C C . TYR A 1 381 ? -13.425 -5.287 -4.229 1.00 89.69 381 TYR A C 1
ATOM 2982 O O . TYR A 1 381 ? -13.860 -6.065 -3.386 1.00 89.69 381 TYR A O 1
ATOM 2990 N N . GLN A 1 382 ? -14.232 -4.594 -5.040 1.00 88.00 382 GLN A N 1
ATOM 2991 C CA . GLN A 1 382 ? -15.697 -4.687 -4.991 1.00 88.00 382 GLN A CA 1
ATOM 2992 C C . GLN A 1 382 ? -16.234 -6.038 -5.480 1.00 88.00 382 GLN A C 1
ATOM 2994 O O . GLN A 1 382 ? -17.250 -6.505 -4.974 1.00 88.00 382 GLN A O 1
ATOM 2999 N N . ARG A 1 383 ? -15.570 -6.654 -6.464 1.00 85.56 383 ARG A N 1
ATOM 3000 C CA . ARG A 1 383 ? -16.003 -7.905 -7.114 1.00 85.56 383 ARG A CA 1
ATOM 3001 C C . ARG A 1 383 ? -15.336 -9.173 -6.560 1.00 85.56 383 ARG A C 1
ATOM 3003 O O . ARG A 1 383 ? -15.600 -10.249 -7.078 1.00 85.56 383 ARG A O 1
ATOM 3010 N N . HIS A 1 384 ? -14.538 -9.041 -5.499 1.00 78.25 384 HIS A N 1
ATOM 3011 C CA . HIS A 1 384 ? -13.657 -10.057 -4.908 1.00 78.25 384 HIS A CA 1
ATOM 3012 C C . HIS A 1 384 ? -12.447 -10.468 -5.785 1.00 78.25 384 HIS A C 1
ATOM 3014 O O . HIS A 1 384 ? -12.601 -10.723 -6.975 1.00 78.25 384 HIS A O 1
ATOM 3020 N N . PRO A 1 385 ? -11.218 -10.577 -5.229 1.00 71.56 385 PRO A N 1
ATOM 3021 C CA . PRO A 1 385 ? -10.001 -10.614 -6.051 1.00 71.56 385 PRO A CA 1
ATOM 3022 C C . PRO A 1 385 ? -9.664 -11.926 -6.772 1.00 71.56 385 PRO A C 1
ATOM 3024 O O . PRO A 1 385 ? -8.774 -11.905 -7.623 1.00 71.56 385 PRO A O 1
ATOM 3027 N N . GLU A 1 386 ? -10.270 -13.053 -6.405 1.00 66.19 386 GLU A N 1
ATOM 3028 C CA . GLU A 1 386 ? -9.862 -14.384 -6.890 1.00 66.19 386 GLU A CA 1
ATOM 3029 C C . GLU A 1 386 ? -10.310 -14.637 -8.343 1.00 66.19 386 GLU A C 1
ATOM 3031 O O . GLU A 1 386 ? -9.551 -15.216 -9.117 1.00 66.19 386 GLU A O 1
ATOM 3036 N N . ASP A 1 387 ? -11.463 -14.096 -8.762 1.00 73.44 387 ASP A N 1
ATOM 3037 C CA . ASP A 1 387 ? -12.125 -14.533 -10.004 1.00 73.44 387 ASP A CA 1
ATOM 3038 C C . ASP A 1 387 ? -12.082 -13.521 -11.164 1.00 73.44 387 ASP A C 1
ATOM 3040 O O . ASP A 1 387 ? -12.347 -13.878 -12.310 1.00 73.44 387 ASP A O 1
ATOM 3044 N N . VAL A 1 388 ? -11.753 -12.247 -10.904 1.00 88.25 388 VAL A N 1
ATOM 3045 C CA . VAL A 1 388 ? -12.011 -11.151 -11.871 1.00 88.25 388 VAL A CA 1
ATOM 3046 C C . VAL A 1 388 ? -10.773 -10.386 -12.342 1.00 88.25 388 VAL A C 1
ATOM 3048 O O . VAL A 1 388 ? -10.888 -9.502 -13.185 1.00 88.25 388 VAL A O 1
ATOM 3051 N N . LYS A 1 389 ? -9.571 -10.695 -11.833 1.00 83.81 389 LYS A N 1
ATOM 3052 C CA . LYS A 1 389 ? -8.347 -9.905 -12.111 1.00 83.81 389 LYS A CA 1
ATOM 3053 C C . LYS A 1 389 ? -8.065 -9.713 -13.603 1.00 83.81 389 LYS A C 1
ATOM 3055 O O . LYS A 1 389 ? -7.718 -8.612 -14.019 1.00 83.81 389 LYS A O 1
ATOM 3060 N N . GLU A 1 390 ? -8.210 -10.774 -14.389 1.00 87.12 390 GLU A N 1
ATOM 3061 C CA . GLU A 1 390 ? -7.926 -10.756 -15.827 1.00 87.12 390 GLU A CA 1
ATOM 3062 C C . GLU A 1 390 ? -8.980 -9.960 -16.614 1.00 87.12 390 GLU A C 1
ATOM 3064 O O . GLU A 1 390 ? -8.651 -9.169 -17.498 1.00 87.12 390 GLU A O 1
ATOM 3069 N N . GLU A 1 391 ? -10.255 -10.114 -16.254 1.00 90.31 391 GLU A N 1
ATOM 3070 C CA . GLU A 1 391 ? -11.358 -9.337 -16.827 1.00 90.31 391 GLU A CA 1
ATOM 3071 C C . GLU A 1 391 ? -11.170 -7.838 -16.548 1.00 90.31 391 GLU A C 1
ATOM 3073 O O . GLU A 1 391 ? -11.223 -7.012 -17.463 1.00 90.31 391 GLU A O 1
ATOM 3078 N N . GLU A 1 392 ? -10.853 -7.496 -15.299 1.00 92.56 392 GLU A N 1
ATOM 3079 C CA . GLU A 1 392 ? -10.638 -6.120 -14.853 1.00 92.56 392 GLU A CA 1
ATOM 3080 C C . GLU A 1 392 ? -9.400 -5.481 -15.491 1.00 92.56 392 GLU A C 1
ATOM 3082 O O . GLU A 1 392 ? -9.431 -4.300 -15.858 1.00 92.56 392 GLU A O 1
ATOM 3087 N N . ARG A 1 393 ? -8.326 -6.259 -15.690 1.00 91.75 393 ARG A N 1
ATOM 3088 C CA . ARG A 1 393 ? -7.146 -5.827 -16.451 1.00 91.75 393 ARG A CA 1
ATOM 3089 C C . ARG A 1 393 ? -7.522 -5.495 -17.891 1.00 91.75 393 ARG A C 1
ATOM 3091 O O . ARG A 1 393 ? -7.094 -4.459 -18.400 1.00 91.75 393 ARG A O 1
ATOM 3098 N N . ARG A 1 394 ? -8.339 -6.327 -18.543 1.00 93.00 394 ARG A N 1
ATOM 3099 C CA . ARG A 1 394 ? -8.786 -6.097 -19.925 1.00 93.00 394 ARG A CA 1
ATOM 3100 C C . ARG A 1 394 ? -9.625 -4.826 -20.046 1.00 93.00 394 ARG A C 1
ATOM 3102 O O . ARG A 1 394 ? -9.420 -4.046 -20.977 1.00 93.00 394 ARG A O 1
ATOM 3109 N N . GLU A 1 395 ? -10.502 -4.559 -19.079 1.00 95.06 395 GLU A N 1
ATOM 3110 C CA . GLU A 1 395 ? -11.252 -3.299 -19.014 1.00 95.06 395 GLU A CA 1
ATOM 3111 C C . GLU A 1 395 ? -10.317 -2.088 -18.842 1.00 95.06 395 GLU A C 1
ATOM 3113 O O . GLU A 1 395 ? -10.461 -1.076 -19.535 1.00 95.06 395 GLU A O 1
ATOM 3118 N N . THR A 1 396 ? -9.318 -2.193 -17.960 1.00 96.00 396 THR A N 1
ATOM 3119 C CA . THR A 1 396 ? -8.295 -1.154 -17.775 1.00 96.00 396 THR A CA 1
ATOM 3120 C C . THR A 1 396 ? -7.524 -0.875 -19.065 1.00 96.00 396 THR A C 1
ATOM 3122 O O . THR A 1 396 ? -7.346 0.292 -19.422 1.00 96.00 396 THR A O 1
ATOM 3125 N N . LEU A 1 397 ? -7.103 -1.918 -19.787 1.00 96.12 397 LEU A N 1
ATOM 3126 C CA . LEU A 1 397 ? -6.421 -1.785 -21.078 1.00 96.12 397 LEU A CA 1
ATOM 3127 C C . LEU A 1 397 ? -7.327 -1.131 -22.128 1.00 96.12 397 LEU A C 1
ATOM 3129 O O . LEU A 1 397 ? -6.867 -0.247 -22.847 1.00 96.12 397 LEU A O 1
ATOM 3133 N N . SER A 1 398 ? -8.616 -1.479 -22.171 1.00 97.44 398 SER A N 1
ATOM 3134 C CA . SER A 1 398 ? -9.585 -0.841 -23.073 1.00 97.44 398 SER A CA 1
ATOM 3135 C C . SER A 1 398 ? -9.742 0.652 -22.779 1.00 97.44 398 SER A C 1
ATOM 3137 O O . SER A 1 398 ? -9.670 1.472 -23.692 1.00 97.44 398 SER A O 1
ATOM 3139 N N . LYS A 1 399 ? -9.901 1.035 -21.505 1.00 96.94 399 LYS A N 1
ATOM 3140 C CA . LYS A 1 399 ? -9.977 2.449 -21.093 1.00 96.94 399 LYS A CA 1
ATOM 3141 C C . LYS A 1 399 ? -8.695 3.205 -21.429 1.00 96.94 399 LYS A C 1
ATOM 3143 O O . LYS A 1 399 ? -8.744 4.378 -21.801 1.00 96.94 399 LYS A O 1
ATOM 3148 N N . TRP A 1 400 ? -7.550 2.546 -21.289 1.00 97.19 400 TRP A N 1
ATOM 3149 C CA . TRP A 1 400 ? -6.262 3.131 -21.626 1.00 97.19 400 TRP A CA 1
ATOM 3150 C C . TRP A 1 400 ? -6.101 3.328 -23.141 1.00 97.19 400 TRP A C 1
ATOM 3152 O O . TRP A 1 400 ? -5.684 4.408 -23.561 1.00 97.19 400 TRP A O 1
ATOM 3162 N N . GLN A 1 401 ? -6.503 2.347 -23.954 1.00 97.62 401 GLN A N 1
ATOM 3163 C CA . GLN A 1 401 ? -6.510 2.433 -25.418 1.00 97.62 401 GLN A CA 1
ATOM 3164 C C . GLN A 1 401 ? -7.374 3.603 -25.901 1.00 97.62 401 GLN A C 1
ATOM 3166 O O . GLN A 1 401 ? -6.908 4.443 -26.668 1.00 97.62 401 GLN A O 1
ATOM 3171 N N . ASP A 1 40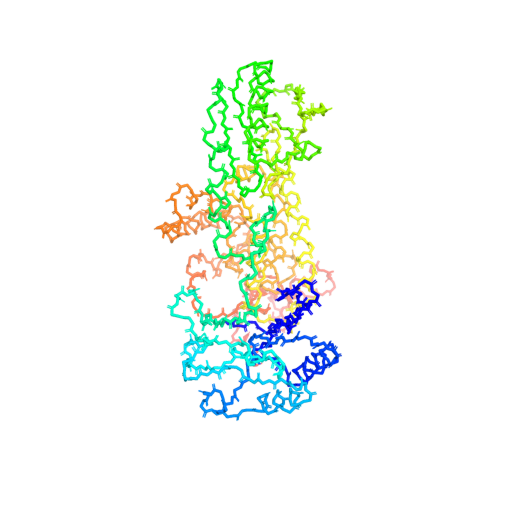2 ? -8.580 3.746 -25.351 1.00 97.19 402 ASP A N 1
ATOM 3172 C CA . ASP A 1 402 ? -9.470 4.872 -25.637 1.00 97.19 402 ASP A CA 1
ATOM 3173 C C . ASP A 1 402 ? -8.815 6.236 -25.367 1.00 97.19 402 ASP A C 1
ATOM 3175 O O . ASP A 1 402 ? -8.955 7.174 -26.159 1.00 97.19 402 ASP A O 1
ATOM 3179 N N . GLN A 1 403 ? -8.103 6.368 -24.242 1.00 95.06 403 GLN A N 1
ATOM 3180 C CA . GLN A 1 403 ? -7.363 7.590 -23.908 1.00 95.06 403 GLN A CA 1
ATOM 3181 C C . GLN A 1 403 ? -6.189 7.826 -24.865 1.00 95.06 403 GLN A C 1
ATOM 3183 O O . GLN A 1 403 ? -5.854 8.977 -25.156 1.00 95.06 403 GLN A O 1
ATOM 3188 N N . TRP A 1 404 ? -5.566 6.754 -25.353 1.00 95.50 404 TRP A N 1
ATOM 3189 C CA . TRP A 1 404 ? -4.425 6.814 -26.256 1.00 95.50 404 TRP A CA 1
ATOM 3190 C C . TRP A 1 404 ? -4.809 7.249 -27.665 1.00 95.50 404 TRP A C 1
ATOM 3192 O O . TRP A 1 404 ? -4.162 8.131 -28.233 1.00 95.50 404 TRP A O 1
ATOM 3202 N N . ASP A 1 405 ? -5.916 6.726 -28.183 1.00 96.06 405 ASP A N 1
ATOM 3203 C CA . ASP A 1 405 ? -6.417 7.066 -29.512 1.00 96.06 405 ASP A CA 1
ATOM 3204 C C . ASP A 1 405 ? -6.942 8.502 -29.581 1.00 96.06 405 ASP A C 1
ATOM 3206 O O . ASP A 1 405 ? -6.636 9.233 -30.527 1.00 96.06 405 ASP A O 1
ATOM 3210 N N . LYS A 1 406 ? -7.668 8.943 -28.545 1.00 94.62 406 LYS A N 1
ATOM 3211 C CA . LYS A 1 406 ? -8.217 10.309 -28.444 1.00 94.62 406 LYS A CA 1
ATOM 3212 C C . LYS A 1 406 ? -7.150 11.354 -28.083 1.00 94.62 406 LYS A C 1
ATOM 3214 O O . LYS A 1 406 ? -7.378 12.556 -28.231 1.00 94.62 406 LYS A O 1
ATOM 3219 N N . GLY A 1 407 ? -5.993 10.921 -27.581 1.00 92.06 407 GLY A N 1
ATOM 3220 C CA . GLY A 1 407 ? -4.918 11.789 -27.112 1.00 92.06 407 GLY A CA 1
ATOM 3221 C C . GLY A 1 407 ? -4.176 12.525 -28.236 1.00 92.06 407 GLY A C 1
ATOM 3222 O O . GLY A 1 407 ? -3.853 11.968 -29.285 1.00 92.06 407 GLY A O 1
ATOM 3223 N N . THR A 1 408 ? -3.819 13.789 -27.983 1.00 91.19 408 THR A N 1
ATOM 3224 C CA . THR A 1 408 ? -3.027 14.629 -28.909 1.00 91.19 408 THR A CA 1
ATOM 3225 C C . THR A 1 408 ? -1.525 14.637 -28.607 1.00 91.19 408 THR A C 1
ATOM 3227 O O . THR A 1 408 ? -0.735 15.194 -29.368 1.00 91.19 408 THR A O 1
ATOM 3230 N N . LYS A 1 409 ? -1.098 14.045 -27.488 1.00 89.81 409 LYS A N 1
ATOM 3231 C CA . LYS A 1 409 ? 0.310 13.973 -27.062 1.00 89.81 409 LYS A CA 1
ATOM 3232 C C . LYS A 1 409 ? 0.886 12.590 -27.367 1.00 89.81 409 LYS A C 1
ATOM 3234 O O . LYS A 1 409 ? 0.152 11.614 -27.380 1.00 89.81 409 LYS A O 1
ATOM 3239 N N . GLY A 1 410 ? 2.198 12.506 -27.604 1.00 88.25 410 GLY A N 1
ATOM 3240 C CA . GLY A 1 410 ? 2.870 11.229 -27.884 1.00 88.25 410 GLY A CA 1
ATOM 3241 C C . GLY A 1 410 ? 2.537 10.622 -29.252 1.00 88.25 410 GLY A C 1
ATOM 3242 O O . GLY A 1 410 ? 2.691 9.423 -29.430 1.00 88.25 410 GLY A O 1
ATOM 3243 N N . ARG A 1 411 ? 2.088 11.425 -30.228 1.00 91.81 411 ARG A N 1
ATOM 3244 C CA . ARG A 1 411 ? 1.604 10.929 -31.531 1.00 91.81 411 ARG A CA 1
ATOM 3245 C C . ARG A 1 411 ? 2.632 10.131 -32.331 1.00 91.81 411 ARG A C 1
ATOM 3247 O O . ARG A 1 411 ? 2.245 9.194 -33.018 1.00 91.81 411 ARG A O 1
ATOM 3254 N N . TRP A 1 412 ? 3.913 10.471 -32.208 1.00 90.06 412 TRP A N 1
ATOM 3255 C CA . TRP A 1 412 ? 5.000 9.665 -32.762 1.00 90.06 412 TRP A CA 1
ATOM 3256 C C . TRP A 1 412 ? 4.999 8.248 -32.174 1.00 90.06 412 TRP A C 1
ATOM 3258 O O . TRP A 1 412 ? 4.900 7.268 -32.904 1.00 90.06 412 TRP A O 1
ATOM 3268 N N . THR A 1 413 ? 4.990 8.139 -30.845 1.00 93.19 413 THR A N 1
ATOM 3269 C CA . THR A 1 413 ? 4.886 6.854 -30.147 1.00 93.19 413 THR A CA 1
ATOM 3270 C C . THR A 1 413 ? 3.596 6.114 -30.506 1.00 93.19 413 THR A C 1
ATOM 3272 O O . THR A 1 413 ? 3.643 4.904 -30.659 1.00 93.19 413 THR A O 1
ATOM 3275 N N . HIS A 1 414 ? 2.463 6.806 -30.699 1.00 94.50 414 HIS A N 1
ATOM 3276 C CA . HIS A 1 414 ? 1.194 6.181 -31.129 1.00 94.50 414 HIS A CA 1
ATOM 3277 C C . HIS A 1 414 ? 1.310 5.550 -32.514 1.00 94.50 414 HIS A C 1
ATOM 3279 O O . HIS A 1 414 ? 0.863 4.428 -32.716 1.00 94.50 414 HIS A O 1
ATOM 3285 N N . ARG A 1 415 ? 1.986 6.224 -33.450 1.00 93.25 415 ARG A N 1
ATOM 3286 C CA . ARG A 1 415 ? 2.244 5.673 -34.786 1.00 93.25 415 ARG A CA 1
ATOM 3287 C C . ARG A 1 415 ? 3.039 4.365 -34.730 1.00 93.25 415 ARG A C 1
ATOM 3289 O O . ARG A 1 415 ? 2.792 3.485 -35.545 1.00 93.25 415 ARG A O 1
ATOM 3296 N N . LEU A 1 416 ? 3.977 4.248 -33.789 1.00 92.19 416 LEU A N 1
ATOM 3297 C CA . LEU A 1 416 ? 4.789 3.042 -33.593 1.00 92.19 416 LEU A CA 1
ATOM 3298 C C . LEU A 1 416 ? 4.079 1.974 -32.748 1.00 92.19 416 LEU A C 1
ATOM 3300 O O . LEU A 1 416 ? 4.269 0.783 -32.973 1.00 92.19 416 LEU A O 1
ATOM 3304 N N . ILE A 1 417 ? 3.272 2.399 -31.776 1.00 93.56 417 ILE A N 1
ATOM 3305 C CA . ILE A 1 417 ? 2.559 1.553 -30.816 1.00 93.56 417 ILE A CA 1
ATOM 3306 C C . ILE A 1 417 ? 1.074 1.955 -30.820 1.00 93.56 417 ILE A C 1
ATOM 3308 O O . ILE A 1 417 ? 0.613 2.645 -29.903 1.00 93.56 417 ILE A O 1
ATOM 3312 N N . PRO A 1 418 ? 0.308 1.568 -31.854 1.00 94.94 418 PRO A N 1
ATOM 3313 C CA . PRO A 1 418 ? -1.104 1.929 -31.944 1.00 94.94 418 PRO A CA 1
ATOM 3314 C C . PRO A 1 418 ? -1.984 1.074 -31.024 1.00 94.94 418 PRO A C 1
ATOM 3316 O O . PRO A 1 418 ? -2.999 1.562 -30.540 1.00 94.94 418 PRO A O 1
ATOM 3319 N N . ASN A 1 419 ? -1.595 -0.180 -30.758 1.00 96.25 419 ASN A N 1
ATOM 3320 C CA . ASN A 1 419 ? -2.338 -1.121 -29.917 1.00 96.25 419 ASN A CA 1
ATOM 3321 C C . ASN A 1 419 ? -1.597 -1.371 -28.595 1.00 96.25 419 ASN A C 1
ATOM 3323 O O . ASN A 1 419 ? -0.516 -1.962 -28.577 1.00 96.25 419 ASN A O 1
ATOM 3327 N N . ILE A 1 420 ? -2.194 -0.929 -27.489 1.00 95.06 420 ILE A N 1
ATOM 3328 C CA . ILE A 1 420 ? -1.625 -1.044 -26.146 1.00 95.06 420 ILE A CA 1
ATOM 3329 C C . ILE A 1 420 ? -1.627 -2.487 -25.654 1.00 95.06 420 ILE A C 1
ATOM 3331 O O . ILE A 1 420 ? -0.618 -2.923 -25.113 1.00 95.06 420 ILE A O 1
ATOM 3335 N N . ALA A 1 421 ? -2.725 -3.228 -25.823 1.00 93.50 421 ALA A N 1
ATOM 3336 C CA . ALA A 1 421 ? -2.832 -4.594 -25.305 1.00 93.50 421 ALA A CA 1
ATOM 3337 C C . ALA A 1 421 ? -1.746 -5.492 -25.912 1.00 93.50 421 ALA A C 1
ATOM 3339 O O . ALA A 1 421 ? -0.970 -6.107 -25.187 1.00 93.50 421 ALA A O 1
ATOM 3340 N N . GLN A 1 422 ? -1.586 -5.437 -27.237 1.00 93.38 422 GLN A N 1
ATOM 3341 C CA . GLN A 1 422 ? -0.535 -6.171 -27.941 1.00 93.38 422 GLN A CA 1
ATOM 3342 C C . GLN A 1 422 ? 0.874 -5.766 -27.482 1.00 93.38 422 GLN A C 1
ATOM 3344 O O . GLN A 1 422 ? 1.773 -6.602 -27.413 1.00 93.38 422 GLN A O 1
ATOM 3349 N N . TRP A 1 423 ? 1.081 -4.481 -27.182 1.00 92.44 423 TRP A N 1
ATOM 3350 C CA . TRP A 1 423 ? 2.363 -3.980 -26.697 1.00 92.44 423 TRP A CA 1
ATOM 3351 C C . TRP A 1 423 ? 2.669 -4.444 -25.273 1.00 92.44 423 TRP A C 1
ATOM 3353 O O . TRP A 1 423 ? 3.798 -4.832 -24.997 1.00 92.44 423 TRP A O 1
ATOM 3363 N N . VAL A 1 424 ? 1.681 -4.432 -24.378 1.00 87.31 424 VAL A N 1
ATOM 3364 C CA . VAL A 1 424 ? 1.818 -4.876 -22.982 1.00 87.31 424 VAL A CA 1
ATOM 3365 C C . VAL A 1 424 ? 2.010 -6.393 -22.895 1.00 87.31 424 VAL A C 1
ATOM 3367 O O . VAL A 1 424 ? 2.815 -6.861 -22.097 1.00 87.31 424 VAL A O 1
ATOM 3370 N N . GLU A 1 425 ? 1.317 -7.163 -23.734 1.00 84.56 425 GLU A N 1
ATOM 3371 C CA . GLU A 1 425 ? 1.319 -8.635 -23.706 1.00 84.56 425 GLU A CA 1
ATOM 3372 C C . GLU A 1 425 ? 2.498 -9.270 -24.465 1.00 84.56 425 GLU A C 1
ATOM 3374 O O . GLU A 1 425 ? 2.634 -10.496 -24.515 1.00 84.56 425 GLU A O 1
ATOM 3379 N N . ARG A 1 426 ? 3.375 -8.469 -25.080 1.00 84.00 426 ARG A N 1
ATOM 3380 C CA . ARG A 1 426 ? 4.483 -9.009 -25.873 1.00 84.00 426 ARG A CA 1
ATOM 3381 C C . ARG A 1 426 ? 5.496 -9.742 -24.989 1.00 84.00 426 ARG A C 1
ATOM 3383 O O . ARG A 1 426 ? 6.090 -9.180 -24.077 1.00 84.00 426 ARG A O 1
ATOM 3390 N N . GLY A 1 427 ? 5.784 -10.995 -25.333 1.00 72.75 427 GLY A N 1
ATOM 3391 C CA . GLY A 1 427 ? 6.791 -11.806 -24.637 1.00 72.75 427 GLY A CA 1
ATOM 3392 C C . GLY A 1 427 ? 8.245 -11.546 -25.057 1.00 72.75 427 GLY A C 1
ATOM 3393 O O . GLY A 1 427 ? 9.129 -12.304 -24.666 1.00 72.75 427 GLY A O 1
ATOM 3394 N N . HIS A 1 428 ? 8.512 -10.544 -25.902 1.00 72.31 428 HIS A N 1
ATOM 3395 C CA . HIS A 1 428 ? 9.832 -10.323 -26.499 1.00 72.31 428 HIS A CA 1
ATOM 3396 C C . HIS A 1 428 ? 10.206 -8.837 -26.607 1.00 72.31 428 HIS A C 1
ATOM 3398 O O . HIS A 1 428 ? 9.351 -7.967 -26.778 1.00 72.31 428 HIS A O 1
ATOM 3404 N N . GLY A 1 429 ? 11.516 -8.567 -26.583 1.00 66.19 429 GLY A N 1
ATOM 3405 C CA . GLY A 1 429 ? 12.113 -7.249 -26.819 1.00 66.19 429 GLY A CA 1
ATOM 3406 C C . GLY A 1 429 ? 12.137 -6.347 -25.581 1.00 66.19 429 GLY A C 1
ATOM 3407 O O . GLY A 1 429 ? 11.142 -5.714 -25.241 1.00 66.19 429 GLY A O 1
ATOM 3408 N N . GLU A 1 430 ? 13.297 -6.212 -24.940 1.00 70.81 430 GLU A N 1
ATOM 3409 C CA . GLU A 1 430 ? 13.481 -5.266 -23.833 1.00 70.81 430 GLU A CA 1
ATOM 3410 C C . GLU A 1 430 ? 13.562 -3.811 -24.350 1.00 70.81 430 GLU A C 1
ATOM 3412 O O . GLU A 1 430 ? 14.318 -3.497 -25.269 1.00 70.81 430 GLU A O 1
ATOM 3417 N N . VAL A 1 431 ? 12.800 -2.899 -23.737 1.00 77.12 431 VAL A N 1
ATOM 3418 C CA . VAL A 1 431 ? 12.857 -1.437 -23.961 1.00 77.12 431 VAL A CA 1
ATOM 3419 C C . VAL A 1 431 ? 14.121 -0.809 -23.368 1.00 77.12 431 VAL A C 1
ATOM 3421 O O . VAL A 1 431 ? 14.100 -0.234 -22.284 1.00 77.12 431 VAL A O 1
ATOM 3424 N N . ASN A 1 432 ? 15.263 -0.986 -24.019 1.00 76.12 432 ASN A N 1
ATOM 3425 C CA . ASN A 1 432 ? 16.512 -0.388 -23.547 1.00 76.12 432 ASN A CA 1
ATOM 3426 C C . ASN A 1 432 ? 16.589 1.119 -23.868 1.00 76.12 432 ASN A C 1
ATOM 3428 O O . ASN A 1 432 ? 15.760 1.664 -24.595 1.00 76.12 432 ASN A O 1
ATOM 3432 N N . TYR A 1 433 ? 17.629 1.785 -23.359 1.00 78.12 433 TYR A N 1
ATOM 3433 C CA . TYR A 1 433 ? 17.894 3.211 -23.579 1.00 78.12 433 TYR A CA 1
ATOM 3434 C C . TYR A 1 433 ? 17.728 3.663 -25.043 1.00 78.12 433 TYR A C 1
ATOM 3436 O O . TYR A 1 433 ? 17.062 4.663 -25.307 1.00 78.12 433 TYR A O 1
ATOM 3444 N N . HIS A 1 434 ? 18.303 2.924 -25.995 1.00 78.69 434 HIS A N 1
ATOM 3445 C CA . HIS A 1 434 ? 18.285 3.282 -27.415 1.00 78.69 434 HIS A CA 1
ATOM 3446 C C . HIS A 1 434 ? 16.905 3.077 -28.038 1.00 78.69 434 HIS A C 1
ATOM 3448 O O . HIS A 1 434 ? 16.402 3.962 -28.731 1.00 78.69 434 HIS A O 1
ATOM 3454 N N . LEU A 1 435 ? 16.255 1.950 -27.733 1.00 83.06 435 LEU A N 1
ATOM 3455 C CA . LEU A 1 435 ? 14.895 1.689 -28.192 1.00 83.06 435 LEU A CA 1
ATOM 3456 C C . LEU A 1 435 ? 13.922 2.736 -27.636 1.00 83.06 435 LEU A C 1
ATOM 3458 O O . LEU A 1 435 ? 13.064 3.227 -28.363 1.00 83.06 435 LEU A O 1
ATOM 3462 N N . THR A 1 436 ? 14.096 3.173 -26.389 1.00 85.62 436 THR A N 1
ATOM 3463 C CA . THR A 1 436 ? 13.289 4.258 -25.825 1.00 85.62 436 THR A CA 1
ATOM 3464 C C . THR A 1 436 ? 13.466 5.576 -26.567 1.00 85.62 436 THR A C 1
ATOM 3466 O O . THR A 1 436 ? 12.481 6.291 -26.758 1.00 85.62 436 THR A O 1
ATOM 3469 N N . GLN A 1 437 ? 14.682 5.928 -26.994 1.00 84.06 437 GLN A N 1
ATOM 3470 C CA . GLN A 1 437 ? 14.898 7.154 -27.772 1.00 84.06 437 GLN A CA 1
ATOM 3471 C C . GLN A 1 437 ? 14.128 7.120 -29.090 1.00 84.06 437 GLN A C 1
ATOM 3473 O O . GLN A 1 437 ? 13.423 8.078 -29.412 1.00 84.06 437 GLN A O 1
ATOM 3478 N N . LEU A 1 438 ? 14.197 5.987 -29.790 1.00 85.19 438 LEU A N 1
ATOM 3479 C CA . LEU A 1 438 ? 13.440 5.754 -31.013 1.00 85.19 438 LEU A CA 1
ATOM 3480 C C . LEU A 1 438 ? 11.931 5.843 -30.759 1.00 85.19 438 LEU A C 1
ATOM 3482 O O . LEU A 1 438 ? 11.251 6.646 -31.389 1.00 85.19 438 LEU A O 1
ATOM 3486 N N . LEU A 1 439 ? 11.409 5.076 -29.798 1.00 87.81 439 LEU A N 1
ATOM 3487 C CA . LEU A 1 439 ? 9.971 4.998 -29.514 1.00 87.81 439 LEU A CA 1
ATOM 3488 C C . LEU A 1 439 ? 9.386 6.324 -29.020 1.00 87.81 439 LEU A C 1
ATOM 3490 O O . LEU A 1 439 ? 8.243 6.666 -29.325 1.00 87.81 439 LEU A O 1
ATOM 3494 N N . SER A 1 440 ? 10.153 7.076 -28.234 1.00 85.81 440 SER A N 1
ATOM 3495 C CA . SER A 1 440 ? 9.707 8.361 -27.694 1.00 85.81 440 SER A CA 1
ATOM 3496 C C . SER A 1 440 ? 9.870 9.517 -28.674 1.00 85.81 440 SER A C 1
ATOM 3498 O O . SER A 1 440 ? 9.211 10.540 -28.496 1.00 85.81 440 SER A O 1
ATOM 3500 N N . GLY A 1 441 ? 10.735 9.379 -29.682 1.00 77.44 441 GLY A N 1
ATOM 3501 C CA . GLY A 1 441 ? 11.138 10.487 -30.549 1.00 77.44 441 GLY A CA 1
ATOM 3502 C C . GLY A 1 441 ? 12.022 11.517 -29.838 1.00 77.44 441 GLY A C 1
ATOM 3503 O O . GLY A 1 441 ? 12.247 12.606 -30.356 1.00 77.44 441 GLY A O 1
ATOM 3504 N N . HIS A 1 442 ? 12.512 11.193 -28.637 1.00 74.25 442 HIS A N 1
ATOM 3505 C CA . HIS A 1 442 ? 13.338 12.061 -27.807 1.00 74.25 442 HIS A CA 1
ATOM 3506 C C . HIS A 1 442 ? 14.664 11.363 -27.498 1.00 74.25 442 HIS A C 1
ATOM 3508 O O . HIS A 1 442 ? 14.712 10.380 -26.761 1.00 74.25 442 HIS A O 1
ATOM 3514 N N . GLY A 1 443 ? 15.756 11.886 -28.049 1.00 70.56 443 GLY A N 1
ATOM 3515 C CA . GLY A 1 443 ? 17.078 11.272 -27.970 1.00 70.56 443 GLY A CA 1
ATOM 3516 C C . GLY A 1 443 ? 18.163 12.166 -28.556 1.00 70.56 443 GLY A C 1
ATOM 3517 O O . GLY A 1 443 ? 17.940 13.359 -28.760 1.00 70.56 443 GLY A O 1
ATOM 3518 N N . TYR A 1 444 ? 19.332 11.591 -28.836 1.00 68.06 444 TYR A N 1
ATOM 3519 C CA . TYR A 1 444 ? 20.434 12.294 -29.505 1.00 68.06 444 TYR A CA 1
ATOM 3520 C C . TYR A 1 444 ? 20.190 12.418 -31.019 1.00 68.06 444 TYR A C 1
ATOM 3522 O O . TYR A 1 444 ? 21.004 11.979 -31.820 1.00 68.06 444 TYR A O 1
ATOM 3530 N N . PHE A 1 445 ? 19.054 12.993 -31.405 1.00 74.94 445 PHE A N 1
ATOM 3531 C CA . PHE A 1 445 ? 18.766 13.364 -32.790 1.00 74.94 445 PHE A CA 1
ATOM 3532 C C . PHE A 1 445 ? 19.235 14.800 -33.017 1.00 74.94 445 PHE A C 1
ATOM 3534 O O . PHE A 1 445 ? 18.978 15.656 -32.162 1.00 74.94 445 PHE A O 1
ATOM 3541 N N . LYS A 1 446 ? 19.882 15.111 -34.146 1.00 69.56 446 LYS A N 1
ATOM 3542 C CA . LYS A 1 446 ? 20.344 16.492 -34.392 1.00 69.56 446 LYS A CA 1
ATOM 3543 C C . LYS A 1 446 ? 19.218 17.524 -34.391 1.00 69.56 446 LYS A C 1
ATOM 3545 O O . LYS A 1 446 ? 19.432 18.636 -33.910 1.00 69.56 446 LYS A O 1
ATOM 3550 N N . SER A 1 447 ? 18.024 17.158 -34.861 1.00 70.69 447 SER A N 1
ATOM 3551 C CA . SER A 1 447 ? 16.819 17.993 -34.721 1.00 70.69 447 SER A CA 1
ATOM 3552 C C . SER A 1 447 ? 16.544 18.381 -33.267 1.00 70.69 447 SER A C 1
ATOM 3554 O O . SER A 1 447 ? 16.213 19.528 -32.977 1.00 70.69 447 SER A O 1
ATOM 3556 N N . HIS A 1 448 ? 16.749 17.450 -32.334 1.00 68.75 448 HIS A N 1
ATOM 3557 C CA . HIS A 1 448 ? 16.566 17.675 -30.908 1.00 68.75 448 HIS A CA 1
ATOM 3558 C C . HIS A 1 448 ? 17.716 18.483 -30.297 1.00 68.75 448 HIS A C 1
ATOM 3560 O O . HIS A 1 448 ? 17.467 19.373 -29.487 1.00 68.75 448 HIS A O 1
ATOM 3566 N N . SER A 1 449 ? 18.965 18.226 -30.701 1.00 70.56 449 SER A N 1
ATOM 3567 C CA . SER A 1 449 ? 20.136 19.004 -30.269 1.00 70.56 449 SER A CA 1
ATOM 3568 C C . SER A 1 449 ? 20.050 20.474 -30.688 1.00 70.56 449 SER A C 1
ATOM 3570 O O . SER A 1 449 ? 20.382 21.344 -29.885 1.00 70.56 449 SER A O 1
ATOM 3572 N N . GLN A 1 450 ? 19.533 20.760 -31.887 1.00 72.12 450 GLN A N 1
ATOM 3573 C CA . GLN A 1 450 ? 19.327 22.130 -32.363 1.00 72.12 450 GLN A CA 1
ATOM 3574 C C . GLN A 1 450 ? 18.339 22.919 -31.486 1.00 72.12 450 GLN A C 1
ATOM 3576 O O . GLN A 1 450 ? 18.525 24.113 -31.287 1.00 72.12 450 GLN A O 1
ATOM 3581 N N . CYS A 1 451 ? 17.328 22.272 -30.890 1.00 67.25 451 CYS A N 1
ATOM 3582 C CA . CYS A 1 451 ? 16.409 22.944 -29.962 1.00 67.25 451 CYS A CA 1
ATOM 3583 C C . CYS A 1 451 ? 17.085 23.455 -28.674 1.00 67.25 451 CYS A C 1
ATOM 3585 O O . CYS A 1 451 ? 16.508 24.297 -27.987 1.00 67.25 451 CYS A O 1
ATOM 3587 N N . TYR A 1 452 ? 18.264 22.930 -28.320 1.00 63.91 452 TYR A N 1
ATOM 3588 C CA . TYR A 1 452 ? 19.050 23.368 -27.160 1.00 63.91 452 TYR A CA 1
ATOM 3589 C C . TYR A 1 452 ? 20.211 24.287 -27.544 1.00 63.91 452 TYR A C 1
ATOM 3591 O O . TYR A 1 452 ? 20.619 25.115 -26.731 1.00 63.91 452 TYR A O 1
ATOM 3599 N N . ASP A 1 453 ? 20.727 24.149 -28.764 1.00 71.88 453 ASP A N 1
ATOM 3600 C CA . ASP A 1 453 ? 21.792 24.979 -29.312 1.00 71.88 453 ASP A CA 1
ATOM 3601 C C . ASP A 1 453 ? 21.519 25.288 -30.790 1.00 71.88 453 ASP A C 1
ATOM 3603 O O . ASP A 1 453 ? 21.737 24.463 -31.680 1.00 71.88 453 ASP A O 1
ATOM 3607 N N . ASN A 1 454 ? 21.072 26.518 -31.048 1.00 72.50 454 ASN A N 1
ATOM 3608 C CA . ASN A 1 454 ? 20.716 26.993 -32.385 1.00 72.50 454 ASN A CA 1
ATOM 3609 C C . ASN A 1 454 ? 21.919 27.093 -33.344 1.00 72.50 454 ASN A C 1
ATOM 3611 O O . ASN A 1 454 ? 21.717 27.345 -34.532 1.00 72.50 454 ASN A O 1
ATOM 3615 N N . THR A 1 455 ? 23.157 26.925 -32.861 1.00 64.69 455 THR A N 1
ATOM 3616 C CA . THR A 1 455 ? 24.360 26.888 -33.711 1.00 64.69 455 THR A CA 1
ATOM 3617 C C . THR A 1 455 ? 24.571 25.527 -34.379 1.00 64.69 455 THR A C 1
ATOM 3619 O O . THR A 1 455 ? 25.315 25.422 -35.356 1.00 64.69 455 THR A O 1
ATOM 3622 N N . LEU A 1 456 ? 23.888 24.482 -33.901 1.00 74.38 456 LEU A N 1
ATOM 3623 C CA . LEU A 1 456 ? 23.953 23.141 -34.466 1.00 74.38 456 LEU A CA 1
ATOM 3624 C C . LEU A 1 456 ? 22.993 22.995 -35.653 1.00 74.38 456 LEU A C 1
ATOM 3626 O O . LEU A 1 456 ? 21.862 23.480 -35.640 1.00 74.38 456 LEU A O 1
ATOM 3630 N N . SER A 1 457 ? 23.432 22.279 -36.689 1.00 78.56 457 SER A N 1
ATOM 3631 C CA . SER A 1 457 ? 22.571 21.909 -37.816 1.00 78.56 457 SER A CA 1
ATOM 3632 C C . SER A 1 457 ? 21.708 20.701 -37.459 1.00 78.56 457 SER A C 1
ATOM 3634 O O . SER A 1 457 ? 22.240 19.675 -37.037 1.00 78.56 457 SER A O 1
ATOM 3636 N N . ALA A 1 458 ? 20.398 20.795 -37.704 1.00 78.56 458 ALA A N 1
ATOM 3637 C CA . ALA A 1 458 ? 19.465 19.673 -37.599 1.00 78.56 458 ALA A CA 1
ATOM 3638 C C . ALA A 1 458 ? 19.565 18.665 -38.758 1.00 78.56 458 ALA A C 1
ATOM 3640 O O . ALA A 1 458 ? 18.882 17.644 -38.728 1.00 78.56 458 ALA A O 1
ATOM 3641 N N . LEU A 1 459 ? 20.386 18.934 -39.780 1.00 82.75 459 LEU A N 1
ATOM 3642 C CA . LEU A 1 459 ? 20.493 18.090 -40.972 1.00 82.75 459 LEU A CA 1
ATOM 3643 C C . LEU A 1 459 ? 21.300 16.817 -40.705 1.00 82.75 459 LEU A C 1
ATOM 3645 O O . LEU A 1 459 ? 22.367 16.844 -40.069 1.00 82.75 459 LEU A O 1
ATOM 3649 N N . CYS A 1 460 ? 20.815 15.708 -41.257 1.00 77.25 460 CYS A N 1
ATOM 3650 C CA . CYS A 1 460 ? 21.493 14.424 -41.187 1.00 77.25 460 CYS A CA 1
ATOM 3651 C C . CYS A 1 460 ? 22.857 14.481 -41.905 1.00 77.25 460 CYS A C 1
ATOM 3653 O O . CYS A 1 460 ? 22.918 14.923 -43.054 1.00 77.25 460 CYS A O 1
ATOM 3655 N N . PRO A 1 461 ? 23.958 14.000 -41.288 1.00 76.31 461 PRO A N 1
ATOM 3656 C CA . PRO A 1 461 ? 25.259 13.907 -41.952 1.00 76.31 461 PRO A CA 1
ATOM 3657 C C . PRO A 1 461 ? 25.237 13.046 -43.222 1.00 76.31 461 PRO A C 1
ATOM 3659 O O . PRO A 1 461 ? 25.989 13.317 -44.152 1.00 76.31 461 PRO A O 1
ATOM 3662 N N . ALA A 1 462 ? 24.394 12.009 -43.247 1.00 77.62 462 ALA A N 1
ATOM 3663 C CA . ALA A 1 462 ? 24.283 11.063 -44.357 1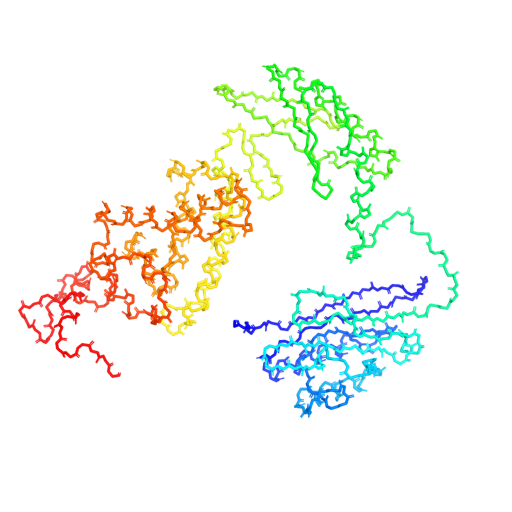.00 77.62 462 ALA A CA 1
ATOM 3664 C C . ALA A 1 462 ? 23.242 11.487 -45.409 1.00 77.62 462 ALA A C 1
ATOM 3666 O O . ALA A 1 462 ? 23.311 11.049 -46.554 1.00 77.62 462 ALA A O 1
ATOM 3667 N N . CYS A 1 463 ? 22.285 12.344 -45.040 1.00 81.06 463 CYS A N 1
ATOM 3668 C CA . CYS A 1 463 ? 21.235 12.867 -45.917 1.00 81.06 463 CYS A CA 1
ATOM 3669 C C . CYS A 1 463 ? 21.162 14.397 -45.768 1.00 81.06 463 CYS A C 1
ATOM 3671 O O . CYS A 1 463 ? 20.286 14.902 -45.065 1.00 81.06 463 CYS A O 1
ATOM 3673 N N . PRO A 1 464 ? 22.061 15.158 -46.425 1.00 75.56 464 PRO A N 1
ATOM 3674 C CA . PRO A 1 464 ? 22.270 16.587 -46.155 1.00 75.56 464 PRO A CA 1
ATOM 3675 C C . PRO A 1 464 ? 21.059 17.495 -46.410 1.00 75.56 464 PRO A C 1
ATOM 3677 O O . PRO A 1 464 ? 21.087 18.666 -46.054 1.00 75.56 464 PRO A O 1
ATOM 3680 N N . THR A 1 465 ? 20.006 16.984 -47.045 1.00 80.56 465 THR A N 1
ATOM 3681 C CA . THR A 1 465 ? 18.764 17.708 -47.347 1.00 80.56 465 THR A CA 1
ATOM 3682 C C . THR A 1 465 ? 17.629 17.400 -46.371 1.00 80.56 465 THR A C 1
ATOM 3684 O O . THR A 1 465 ? 16.561 17.996 -46.482 1.00 80.56 465 THR A O 1
ATOM 3687 N N . THR A 1 466 ? 17.826 16.466 -45.437 1.00 82.12 466 THR A N 1
ATOM 3688 C CA . THR A 1 466 ? 16.771 15.971 -44.543 1.00 82.12 466 THR A CA 1
ATOM 3689 C C . THR A 1 466 ? 17.121 16.245 -43.084 1.00 82.12 466 THR A C 1
ATOM 3691 O O . THR A 1 466 ? 18.275 16.118 -42.671 1.00 82.12 466 THR A O 1
ATOM 3694 N N . ILE A 1 467 ? 16.119 16.639 -42.298 1.00 80.19 467 ILE A N 1
ATOM 3695 C CA . ILE A 1 467 ? 16.246 16.819 -40.850 1.00 80.19 467 ILE A CA 1
ATOM 3696 C C . ILE A 1 467 ? 16.420 15.444 -40.199 1.00 80.19 467 ILE A C 1
ATOM 3698 O O . ILE A 1 467 ? 15.667 14.517 -40.476 1.00 80.19 467 ILE A O 1
ATOM 3702 N N . GLU A 1 468 ? 17.415 15.307 -39.329 1.00 78.31 468 GLU A N 1
ATOM 3703 C CA . GLU A 1 468 ? 17.637 14.082 -38.571 1.00 78.31 468 GLU A CA 1
ATOM 3704 C C . GLU A 1 468 ? 16.737 14.067 -37.336 1.00 78.31 468 GLU A C 1
ATOM 3706 O O . GLU A 1 468 ? 17.083 14.594 -36.273 1.00 78.31 468 GLU A O 1
ATOM 3711 N N . ASP A 1 469 ? 15.555 13.488 -37.494 1.00 77.69 469 ASP A N 1
ATOM 3712 C CA . ASP A 1 469 ? 14.636 13.132 -36.418 1.00 77.69 469 ASP A CA 1
ATOM 3713 C C . ASP A 1 469 ? 14.471 11.604 -36.313 1.00 77.69 469 ASP A C 1
ATOM 3715 O O . ASP A 1 469 ? 15.088 10.832 -37.052 1.00 77.69 469 ASP A O 1
ATOM 3719 N N . ALA A 1 470 ? 13.663 11.150 -35.353 1.00 77.88 470 ALA A N 1
ATOM 3720 C CA . ALA A 1 470 ? 13.451 9.723 -35.132 1.00 77.88 470 ALA A CA 1
ATOM 3721 C C . ALA A 1 470 ? 12.825 9.013 -36.345 1.00 77.88 470 ALA A C 1
ATOM 3723 O O . ALA A 1 470 ? 13.125 7.842 -36.568 1.00 77.88 470 ALA A O 1
ATOM 3724 N N . GLU A 1 471 ? 11.999 9.711 -37.135 1.00 80.69 471 GLU A N 1
ATOM 3725 C CA . GLU A 1 471 ? 11.375 9.167 -38.345 1.00 80.69 471 GLU A CA 1
ATOM 3726 C C . GLU A 1 471 ? 12.388 9.019 -39.476 1.00 80.69 471 GLU A C 1
ATOM 3728 O O . GLU A 1 471 ? 12.413 8.005 -40.176 1.00 80.69 471 GLU A O 1
ATOM 3733 N N . HIS A 1 472 ? 13.265 10.001 -39.644 1.00 78.81 472 HIS A N 1
ATOM 3734 C CA . HIS A 1 472 ? 14.333 9.932 -40.622 1.00 78.81 472 HIS A CA 1
ATOM 3735 C C . HIS A 1 472 ? 15.310 8.796 -40.300 1.00 78.81 472 HIS A C 1
ATOM 3737 O O . HIS A 1 472 ? 15.620 7.982 -41.171 1.00 78.81 472 HIS A O 1
ATOM 3743 N N . VAL A 1 473 ? 15.747 8.691 -39.040 1.00 75.56 473 VAL A N 1
ATOM 3744 C CA . VAL A 1 473 ? 16.678 7.640 -38.602 1.00 75.56 473 VAL A CA 1
ATOM 3745 C C . VAL A 1 473 ? 16.044 6.249 -38.708 1.00 75.56 473 VAL A C 1
ATOM 3747 O O . VAL A 1 473 ? 16.727 5.317 -39.126 1.00 75.56 473 VAL A O 1
ATOM 3750 N N . SER A 1 474 ? 14.748 6.089 -38.408 1.00 70.00 474 SER A N 1
ATOM 3751 C CA . SER A 1 474 ? 14.074 4.782 -38.504 1.00 70.00 474 SER A CA 1
ATOM 3752 C C . SER A 1 474 ? 13.912 4.274 -39.936 1.00 70.00 474 SER A C 1
ATOM 3754 O O . SER A 1 474 ? 13.791 3.070 -40.144 1.00 70.00 474 SER A O 1
ATOM 3756 N N . ASN A 1 475 ? 13.891 5.180 -40.915 1.00 73.12 475 ASN A N 1
ATOM 3757 C CA . ASN A 1 475 ? 13.709 4.861 -42.330 1.00 73.12 475 ASN A CA 1
ATOM 3758 C C . ASN A 1 475 ? 15.032 4.793 -43.113 1.00 73.12 475 ASN A C 1
ATOM 3760 O O . ASN A 1 475 ? 15.011 4.571 -44.326 1.00 73.12 475 ASN A O 1
ATOM 3764 N N . MET A 1 476 ? 16.186 4.984 -42.460 1.00 70.94 476 MET A N 1
ATOM 3765 C CA . MET A 1 476 ? 17.477 4.894 -43.139 1.00 70.94 476 MET A CA 1
ATOM 3766 C C . MET A 1 476 ? 17.872 3.432 -43.425 1.00 70.94 476 MET A C 1
ATOM 3768 O O . MET A 1 476 ? 17.818 2.604 -42.515 1.00 70.94 476 MET A O 1
ATOM 3772 N N . PRO A 1 477 ? 18.358 3.105 -44.643 1.00 53.97 477 PRO A N 1
ATOM 3773 C CA . PRO A 1 477 ? 18.634 1.724 -45.059 1.00 53.97 477 PRO A CA 1
ATOM 3774 C C . PRO A 1 477 ? 19.667 0.942 -44.223 1.00 53.97 477 PRO A C 1
ATOM 3776 O O . PRO A 1 477 ? 19.779 -0.260 -44.415 1.00 53.97 477 PRO A O 1
ATOM 3779 N N . ASN A 1 478 ? 20.417 1.585 -43.315 1.00 52.12 478 ASN A N 1
ATOM 3780 C CA . ASN A 1 478 ? 21.526 0.985 -42.551 1.00 52.12 478 ASN A CA 1
ATOM 3781 C C . ASN A 1 478 ? 21.570 1.407 -41.059 1.00 52.12 478 ASN A C 1
ATOM 3783 O O . ASN A 1 478 ? 22.636 1.426 -40.450 1.00 52.12 478 ASN A O 1
ATOM 3787 N N . ALA A 1 479 ? 20.444 1.779 -40.442 1.00 43.88 479 ALA A N 1
ATOM 3788 C CA . ALA A 1 479 ? 20.422 2.395 -39.103 1.00 43.88 479 ALA A CA 1
ATOM 3789 C C . ALA A 1 479 ? 20.505 1.433 -37.890 1.00 43.88 479 ALA A C 1
ATOM 3791 O O . ALA A 1 479 ? 20.095 1.804 -36.790 1.00 43.88 479 ALA A O 1
ATOM 3792 N N . LEU A 1 480 ? 21.033 0.214 -38.045 1.00 32.59 480 LEU A N 1
ATOM 3793 C CA . LEU A 1 480 ? 21.349 -0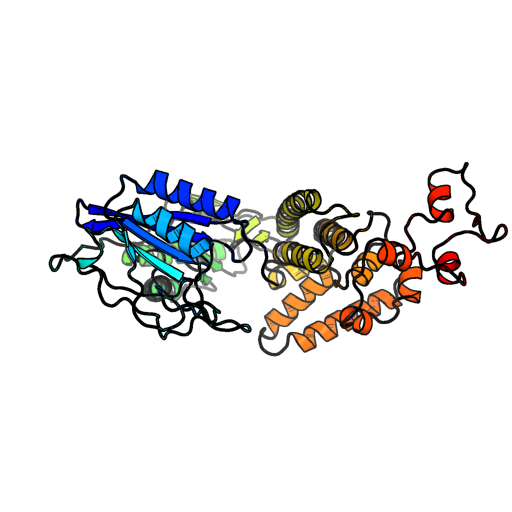.651 -36.901 1.00 32.59 480 LEU A CA 1
ATOM 3794 C C . LEU A 1 480 ? 22.860 -0.594 -36.627 1.00 32.59 480 LEU A C 1
ATOM 3796 O O . LEU A 1 480 ? 23.633 -0.986 -37.502 1.00 32.59 480 LEU A O 1
ATOM 3800 N N . PRO A 1 481 ? 23.309 -0.113 -35.453 1.00 34.28 481 PRO A N 1
ATOM 3801 C CA . PRO A 1 481 ? 24.709 -0.246 -35.073 1.00 34.28 481 PRO A CA 1
ATOM 3802 C C . PRO A 1 481 ? 25.040 -1.733 -34.856 1.00 34.28 481 PRO A C 1
ATOM 3804 O O . PRO A 1 481 ? 24.220 -2.468 -34.301 1.00 34.28 481 PRO A O 1
ATOM 3807 N N . GLN A 1 482 ? 26.222 -2.156 -35.321 1.00 31.00 482 GLN A N 1
ATOM 3808 C CA . GLN A 1 482 ? 26.836 -3.437 -34.944 1.00 31.00 482 GLN A CA 1
ATOM 3809 C C . GLN A 1 482 ? 27.129 -3.495 -33.445 1.00 31.00 482 GLN A C 1
ATOM 3811 O O . GLN A 1 482 ? 27.485 -2.433 -32.878 1.00 31.00 482 GLN A O 1
#

Sequence (482 aa):
MSGAGTPIKSASFFHLGPNQRNLFFSVYAPPRLADGDFYTLLTNIIEEARDKRPLIIAGDFNAWSTEWGCRVTRQRATALLDAFATLEVVLLNTGDTPTFSGPMGYSVIDLTFASDTLAPQITSWAVSELYTHSDHQATVFEIKTVGPGSYRVTADLPQESVLGPILWNVMYDAVLRLNFRGNVRIVGFADDIALVAVAKHLWQIEYDLDAAIEQVRGTLHELSLVTADNKTEVLLITGRKKTETITITVGDYSIRSSPCIRYLGLHIDSRLRFDQHLQTVSEKAARVTGALAKIMPNIGGPRNSRQELYAHVIDSILLYGAPIWRCATEKQAYIRQAEAIHRRACLRVISSRPHVSYVATYVIAHVPPLALLADERARIYQRHPEDVKEEERRETLSKWQDQWDKGTKGRWTHRLIPNIAQWVERGHGEVNYHLTQLLSGHGYFKSHSQCYDNTLSALCPACPTTIEDAEHVSNMPNALPQ

Radius of gyration: 30.19 Å; chains: 1; bounding box: 64×65×83 Å

Secondary structure (DSSP, 8-state):
----PPPEEEEEEEEEETTEEEEEEEEE--TT--HHHHHHHHHHHHHHHTT--SEEEEEE-----GGGT-SS--HHHHHHHHHHGGGTEEE---SS--SEEETTEEE--EEEEEETTTGGGEEEEEE--S--SSSBPPEEEEE--SS-------S-PPTT-TTHHHHHHHHHHHHHTPPPSSSEEEEEETTEEEEEE--SSHHHHHHHHHHHHHHHHHHHHHTT----GGG---B-----SS----EEEETTEEEEPBSEEEETTEEEETTS--HHHHHHHHHHHHHHHHHHHTT--SSS---HHHHHHHHHHHHHHHTTTHHHHGGGGGSHHHHHHHHHHHHHHHHHHTT--TTS-HHHHHHHHT---HHHHHHHHHHHHHH-TTTSHHHHHHHHHHHHHHHHHH-SSSHHHHHH---HHHHHT--S----HHHHHHHHT-SS-HHHHHTT-TTS--B-SSSTTSB--HHHHHTSTT----

InterPro domains:
  IPR000477 Reverse transcriptase domain [PF00078] (142-268)
  IPR000477 Reverse transcriptase domain [PS50878] (1-268)
  IPR005135 Endonuclease/exonuclease/phosphatase [PF14529] (23-139)
  IPR036691 Endonuclease/exonuclease/phosphatase superfamily [G3DSA:3.60.10.10] (11-145)
  IPR036691 Endonuclease/exonuclease/phosphatase superfamily [SSF56219] (20-144)

Organism: NCBI:txid54128